Protein 1YS7 (pdb70)

CATH classification: 3.40.50.2300 (+1 more: 1.10.10.10)

Structure (mmCIF, N/CA/C/O backbone):
data_1YS7
#
_entry.id   1YS7
#
_cell.length_a   37.350
_cell.length_b   46.486
_cell.length_c   65.554
_cell.angle_alpha   100.33
_cell.angle_beta   102.01
_cell.angle_gamma   92.90
#
_symmetry.space_group_name_H-M   'P 1'
#
loop_
_entity.id
_entity.type
_entity.pdbx_description
1 polymer 'Transcriptional regulatory protein prrA'
2 non-polymer 'MAGNESIUM ION'
3 non-polymer 'ACETATE ION'
4 non-polymer 2-AMINO-2-HYDROXYMETHYL-PROPANE-1,3-DIOL
5 non-polymer GLYCEROL
6 water water
#
loop_
_atom_site.group_PDB
_atom_site.id
_atom_site.type_symbol
_atom_site.label_atom_id
_atom_site.label_alt_id
_atom_site.label_comp_id
_atom_site.label_asym_id
_atom_site.label_entity_id
_atom_site.label_seq_id
_atom_site.pdbx_PDB_ins_code
_atom_site.Cartn_x
_atom_site.Cartn_y
_atom_site.Cartn_z
_atom_site.occupancy
_atom_site.B_iso_or_equiv
_atom_site.auth_seq_id
_atom_site.auth_comp_id
_atom_site.auth_asym_id
_atom_site.auth_atom_id
_atom_site.pdbx_PDB_model_num
ATOM 1 N N . SER A 1 7 ? 10.898 3.873 55.662 1.00 36.17 7 SER A N 1
ATOM 2 C CA . SER A 1 7 ? 10.167 4.056 54.385 1.00 35.72 7 SER A CA 1
ATOM 3 C C . SER A 1 7 ? 9.445 5.401 54.387 1.00 33.70 7 SER A C 1
ATOM 4 O O . SER A 1 7 ? 8.969 5.846 55.433 1.00 32.95 7 SER A O 1
ATOM 7 N N . PRO A 1 8 ? 9.340 6.042 53.208 1.00 30.83 8 PRO A N 1
ATOM 8 C CA . PRO A 1 8 ? 8.652 7.345 53.232 1.00 29.36 8 PRO A CA 1
ATOM 9 C C . PRO A 1 8 ? 7.189 7.097 53.542 1.00 28.13 8 PRO A C 1
ATOM 10 O O . PRO A 1 8 ? 6.654 6.048 53.156 1.00 28.65 8 PRO A O 1
ATOM 14 N N . ARG A 1 9 ? 6.598 8.004 54.313 1.00 27.25 9 ARG A N 1
ATOM 15 C CA . ARG A 1 9 ? 5.192 7.931 54.711 1.00 24.05 9 ARG A CA 1
ATOM 16 C C . ARG A 1 9 ? 4.304 8.627 53.695 1.00 23.51 9 ARG A C 1
ATOM 17 O O . ARG A 1 9 ? 4.474 9.819 53.421 1.00 22.54 9 ARG A O 1
ATOM 25 N N . VAL A 1 10 ? 3.406 7.867 53.111 1.00 22.13 10 VAL A N 1
ATOM 26 C CA . VAL A 1 10 ? 2.465 8.386 52.116 1.00 22.08 10 VAL A CA 1
ATOM 27 C C . VAL A 1 10 ? 1.048 8.285 52.656 1.00 21.83 10 VAL A C 1
ATOM 28 O O . VAL A 1 10 ? 0.618 7.233 53.069 1.00 22.87 10 VAL A O 1
ATOM 32 N N . LEU A 1 11 ? 0.325 9.396 52.642 1.00 19.03 11 LEU A N 1
ATOM 33 C CA . LEU A 1 11 ? -1.057 9.426 53.079 1.00 17.61 11 LEU A CA 1
ATOM 34 C C . LEU A 1 11 ? -1.928 9.324 51.846 1.00 18.66 11 LEU A C 1
ATOM 35 O O . LEU A 1 11 ? -1.803 10.159 50.944 1.00 18.38 11 LEU A O 1
ATOM 40 N N . VAL A 1 12 ? -2.765 8.310 51.798 1.00 16.19 12 VAL A N 1
ATOM 41 C CA . VAL A 1 12 ? -3.653 8.120 50.636 1.00 16.78 12 VAL A CA 1
ATOM 42 C C . VAL A 1 12 ? -5.088 8.440 51.077 1.00 18.24 12 VAL A C 1
ATOM 43 O O . VAL A 1 12 ? -5.533 8.003 52.146 1.00 18.00 12 VAL A O 1
ATOM 47 N N . VAL A 1 13 ? -5.799 9.224 50.259 1.00 16.73 13 VAL A N 1
ATOM 48 C CA . VAL A 1 13 ? -7.119 9.741 50.624 1.00 16.37 13 VAL A CA 1
ATOM 49 C C . VAL A 1 13 ? -8.111 9.466 49.513 1.00 16.68 13 VAL A C 1
ATOM 50 O O . VAL A 1 13 ? -7.940 9.935 48.387 1.00 17.09 13 VAL A O 1
ATOM 54 N N . ASP A 1 14 ? -9.160 8.668 49.792 1.00 16.62 14 ASP A N 1
ATOM 55 C CA . ASP A 1 14 ? -10.170 8.396 48.761 1.00 17.24 14 ASP A CA 1
ATOM 56 C C . ASP A 1 14 ? -11.421 7.907 49.501 1.00 17.87 14 ASP A C 1
ATOM 57 O O . ASP A 1 14 ? -11.287 7.132 50.497 1.00 19.08 14 ASP A O 1
ATOM 62 N N . ASP A 1 15 ? -12.592 8.355 49.036 1.00 19.06 15 ASP A N 1
ATOM 63 C CA . ASP A 1 15 ? -13.843 8.000 49.729 1.00 19.80 15 ASP A CA 1
ATOM 64 C C . ASP A 1 15 ? -14.361 6.688 49.200 1.00 22.04 15 ASP A C 1
ATOM 65 O O . ASP A 1 15 ? -15.364 6.160 49.706 1.00 24.24 15 ASP A O 1
ATOM 70 N N . ASP A 1 16 ? -13.703 6.164 48.182 1.00 19.77 16 ASP A N 1
ATOM 71 C CA . ASP A 1 16 ? -14.076 4.852 47.683 1.00 20.50 16 ASP A CA 1
ATOM 72 C C . ASP A 1 16 ? -13.248 3.830 48.423 1.00 20.10 16 ASP A C 1
ATOM 73 O O . ASP A 1 16 ? -12.054 3.676 48.173 1.00 20.16 16 ASP A O 1
ATOM 78 N N . SER A 1 17 ? -13.887 3.089 49.330 1.00 19.61 17 SER A N 1
ATOM 79 C CA . SER A 1 17 ? -13.125 2.203 50.186 1.00 19.08 17 SER A CA 1
ATOM 80 C C . SER A 1 17 ? -12.352 1.087 49.432 1.00 19.25 17 SER A C 1
ATOM 81 O O . SER A 1 17 ? -11.318 0.589 49.956 1.00 18.36 17 SER A O 1
ATOM 84 N N . ASP A 1 18 ? -12.843 0.687 48.254 1.00 20.85 18 ASP A N 1
ATOM 85 C CA . ASP A 1 18 ? -12.119 -0.336 47.501 1.00 22.99 18 ASP A CA 1
ATOM 86 C C . ASP A 1 18 ? -10.863 0.236 46.918 1.00 24.12 18 ASP A C 1
ATOM 87 O O . ASP A 1 18 ? -9.807 -0.386 46.956 1.00 24.70 18 ASP A O 1
ATOM 92 N N . VAL A 1 19 ? -10.988 1.430 46.349 1.00 23.78 19 VAL A N 1
ATOM 93 C CA . VAL A 1 19 ? -9.836 2.071 45.760 1.00 23.71 19 VAL A CA 1
ATOM 94 C C . VAL A 1 19 ? -8.816 2.355 46.849 1.00 22.65 19 VAL A C 1
ATOM 95 O O . VAL A 1 19 ? -7.635 2.090 46.652 1.00 23.65 19 VAL A O 1
ATOM 99 N N . LEU A 1 20 ? -9.277 2.876 47.989 1.00 21.73 20 LEU A N 1
ATOM 100 C CA . LEU A 1 20 ? -8.403 3.169 49.100 1.00 21.42 20 LEU A CA 1
ATOM 101 C C . LEU A 1 20 ? -7.623 1.955 49.566 1.00 22.31 20 LEU A C 1
ATOM 102 O O . LEU A 1 20 ? -6.413 2.012 49.752 1.00 22.73 20 LEU A O 1
ATOM 107 N N . ALA A 1 21 ? -8.302 0.815 49.692 1.00 21.88 21 ALA A N 1
ATOM 108 C CA . ALA A 1 21 ? -7.609 -0.402 50.153 1.00 23.18 21 ALA A CA 1
ATOM 109 C C . ALA A 1 21 ? -6.626 -0.915 49.110 1.00 22.82 21 ALA A C 1
ATOM 110 O O . ALA A 1 21 ? -5.566 -1.427 49.461 1.00 22.71 21 ALA A O 1
ATOM 112 N N . SER A 1 22 ? -7.000 -0.800 47.835 1.00 23.78 22 SER A N 1
ATOM 113 C CA . SER A 1 22 ? -6.146 -1.276 46.761 1.00 24.51 22 SER A CA 1
ATOM 114 C C . SER A 1 22 ? -4.875 -0.423 46.665 1.00 24.28 22 SER A C 1
ATOM 115 O O . SER A 1 22 ? -3.786 -0.957 46.466 1.00 24.46 22 SER A O 1
ATOM 118 N N . LEU A 1 23 ? -5.028 0.898 46.743 1.00 23.96 23 LEU A N 1
ATOM 119 C CA . LEU A 1 23 ? -3.839 1.778 46.749 1.00 23.92 23 LEU A CA 1
ATOM 120 C C . LEU A 1 23 ? -2.978 1.533 47.980 1.00 24.73 23 LEU A C 1
ATOM 121 O O . LEU A 1 23 ? -1.748 1.572 47.913 1.00 25.28 23 LEU A O 1
ATOM 126 N N . GLU A 1 24 ? -3.624 1.274 49.118 1.00 24.59 24 GLU A N 1
ATOM 127 C CA . GLU A 1 24 ? -2.880 1.077 50.351 1.00 26.40 24 GLU A CA 1
ATOM 128 C C . GLU A 1 24 ? -2.013 -0.138 50.235 1.00 26.18 24 GLU A C 1
ATOM 129 O O . GLU A 1 24 ? -0.830 -0.080 50.552 1.00 24.94 24 GLU A O 1
ATOM 135 N N . ARG A 1 25 ? -2.609 -1.250 49.799 1.00 26.18 25 ARG A N 1
ATOM 136 C CA . ARG A 1 25 ? -1.887 -2.501 49.624 1.00 29.51 25 ARG A CA 1
ATOM 137 C C . ARG A 1 25 ? -0.720 -2.372 48.621 1.00 28.19 25 ARG A C 1
ATOM 138 O O . ARG A 1 25 ? 0.413 -2.738 48.933 1.00 28.63 25 ARG A O 1
ATOM 146 N N . GLY A 1 26 ? -1.014 -1.869 47.420 1.00 28.08 26 GLY A N 1
ATOM 147 C CA . GLY A 1 26 ? 0.010 -1.672 46.391 1.00 27.67 26 GLY A CA 1
ATOM 148 C C . GLY A 1 26 ? 1.142 -0.742 46.804 1.00 26.01 26 GLY A C 1
ATOM 149 O O . GLY A 1 26 ? 2.323 -1.057 46.600 1.00 26.69 26 GLY A O 1
ATOM 150 N N . LEU A 1 27 ? 0.814 0.395 47.413 1.00 24.46 27 LEU A N 1
ATOM 151 C CA . LEU A 1 27 ? 1.871 1.282 47.873 1.00 24.95 27 LEU A CA 1
ATOM 152 C C . LEU A 1 27 ? 2.732 0.632 48.951 1.00 27.05 27 LEU A C 1
ATOM 153 O O . LEU A 1 27 ? 3.970 0.785 48.966 1.00 27.48 27 LEU A O 1
ATOM 158 N N . ARG A 1 28 ? 2.087 -0.094 49.863 1.00 27.72 28 ARG A N 1
ATOM 159 C CA . ARG A 1 28 ? 2.821 -0.797 50.924 1.00 29.13 28 ARG A CA 1
ATOM 160 C C . ARG A 1 28 ? 3.769 -1.855 50.332 1.00 29.54 28 ARG A C 1
ATOM 161 O O . ARG A 1 28 ? 4.909 -1.940 50.765 1.00 29.59 28 ARG A O 1
ATOM 169 N N . LEU A 1 29 ? 3.299 -2.632 49.346 1.00 30.25 29 LEU A N 1
ATOM 170 C CA . LEU A 1 29 ? 4.127 -3.655 48.690 1.00 31.58 29 LEU A CA 1
ATOM 171 C C . LEU A 1 29 ? 5.263 -3.040 47.866 1.00 32.36 29 LEU A C 1
ATOM 172 O O . LEU A 1 29 ? 6.314 -3.684 47.671 1.00 34.53 29 LEU A O 1
ATOM 177 N N . SER A 1 30 ? 5.067 -1.791 47.405 1.00 31.42 30 SER A N 1
ATOM 178 C CA . SER A 1 30 ? 6.094 -1.043 46.677 1.00 30.13 30 SER A CA 1
ATOM 179 C C . SER A 1 30 ? 7.092 -0.419 47.615 1.00 30.62 30 SER A C 1
ATOM 180 O O . SER A 1 30 ? 8.016 0.258 47.166 1.00 30.59 30 SER A O 1
ATOM 183 N N . GLY A 1 31 ? 6.860 -0.566 48.912 1.00 29.87 31 GLY A N 1
ATOM 184 C CA . GLY A 1 31 ? 7.871 -0.153 49.898 1.00 30.64 31 GLY A CA 1
ATOM 185 C C . GLY A 1 31 ? 7.618 1.140 50.639 1.00 30.05 31 GLY A C 1
ATOM 186 O O . GLY A 1 31 ? 8.542 1.691 51.260 1.00 31.52 31 GLY A O 1
ATOM 187 N N . PHE A 1 32 ? 6.385 1.651 50.584 1.00 28.34 32 PHE A N 1
ATOM 188 C CA . PHE A 1 32 ? 6.042 2.858 51.352 1.00 26.73 32 PHE A CA 1
ATOM 189 C C . PHE A 1 32 ? 5.375 2.563 52.698 1.00 27.09 32 PHE A C 1
ATOM 190 O O . PHE A 1 32 ? 4.720 1.515 52.849 1.00 26.05 32 PHE A O 1
ATOM 198 N N . GLU A 1 33 ? 5.529 3.469 53.661 1.00 25.71 33 GLU A N 1
ATOM 199 C CA . GLU A 1 33 ? 4.709 3.418 54.877 1.00 26.83 33 GLU A CA 1
ATOM 200 C C . GLU A 1 33 ? 3.428 4.178 54.554 1.00 26.16 33 GLU A C 1
ATOM 201 O O . GLU A 1 33 ? 3.506 5.356 54.222 1.00 26.39 33 GLU A O 1
ATOM 207 N N . VAL A 1 34 ? 2.278 3.519 54.643 1.00 25.10 34 VAL A N 1
ATOM 208 C CA . VAL A 1 34 ? 1.008 4.096 54.184 1.00 24.83 34 VAL A CA 1
ATOM 209 C C . VAL A 1 34 ? -0.002 4.403 55.292 1.00 24.89 34 VAL A C 1
ATOM 210 O O . VAL A 1 34 ? -0.377 3.500 56.067 1.00 25.27 34 VAL A O 1
ATOM 214 N N . ALA A 1 35 ? -0.433 5.674 55.367 1.00 23.33 35 ALA A N 1
ATOM 215 C CA . ALA A 1 35 ? -1.570 6.100 56.167 1.00 21.88 35 ALA A CA 1
ATOM 216 C C . ALA A 1 35 ? -2.775 6.279 55.217 1.00 22.71 35 ALA A C 1
ATOM 217 O O . ALA A 1 35 ? -2.603 6.625 54.049 1.00 22.73 35 ALA A O 1
ATOM 219 N N . THR A 1 36 ? -3.987 6.076 55.710 1.00 20.80 36 THR A N 1
ATOM 220 C CA . THR A 1 36 ? -5.187 6.253 54.851 1.00 19.96 36 THR A CA 1
ATOM 221 C C . THR A 1 36 ? -6.215 7.196 55.481 1.00 20.50 36 THR A C 1
ATOM 222 O O . THR A 1 36 ? -6.245 7.374 56.715 1.00 22.30 36 THR A O 1
ATOM 226 N N . ALA A 1 37 ? -7.053 7.826 54.631 1.00 19.03 37 ALA A N 1
ATOM 227 C CA . ALA A 1 37 ? -8.105 8.705 55.102 1.00 18.32 37 ALA A CA 1
ATOM 228 C C . ALA A 1 37 ? -9.273 8.557 54.141 1.00 18.21 37 ALA A C 1
ATOM 229 O O . ALA A 1 37 ? -9.050 8.410 52.950 1.00 19.20 37 ALA A O 1
ATOM 231 N N . VAL A 1 38 ? -10.515 8.620 54.654 1.00 18.32 38 VAL A N 1
ATOM 232 C CA . VAL A 1 38 ? -11.689 8.361 53.786 1.00 19.60 38 VAL A CA 1
ATOM 233 C C . VAL A 1 38 ? -12.340 9.612 53.264 1.00 19.26 38 VAL A C 1
ATOM 234 O O . VAL A 1 38 ? -13.216 9.537 52.416 1.00 19.96 38 VAL A O 1
ATOM 238 N N . ASP A 1 39 ? -11.930 10.776 53.762 1.00 19.41 39 ASP A N 1
ATOM 239 C CA . ASP A 1 39 ? -12.463 12.051 53.305 1.00 17.70 39 ASP A CA 1
ATOM 240 C C . ASP A 1 39 ? -11.481 13.148 53.668 1.00 18.95 39 ASP A C 1
ATOM 241 O O . ASP A 1 39 ? -10.441 12.874 54.280 1.00 16.74 39 ASP A O 1
ATOM 246 N N . GLY A 1 40 ? -11.815 14.385 53.298 1.00 18.76 40 GLY A N 1
ATOM 247 C CA . GLY A 1 40 ? -10.860 15.479 53.460 1.00 19.38 40 GLY A CA 1
ATOM 248 C C . GLY A 1 40 ? -10.606 15.848 54.896 1.00 19.65 40 GLY A C 1
ATOM 249 O O . GLY A 1 40 ? -9.527 16.361 55.217 1.00 19.94 40 GLY A O 1
ATOM 250 N N . ALA A 1 41 ? -11.609 15.676 55.764 1.00 19.11 41 ALA A N 1
ATOM 251 C CA . ALA A 1 41 ? -11.481 15.962 57.194 1.00 19.54 41 ALA A CA 1
ATOM 252 C C . ALA A 1 41 ? -10.525 14.979 57.822 1.00 20.62 41 ALA A C 1
ATOM 253 O O . ALA A 1 41 ? -9.606 15.381 58.527 1.00 20.80 41 ALA A O 1
ATOM 255 N N . GLU A 1 42 ? -10.743 13.693 57.550 1.00 20.67 42 GLU A N 1
ATOM 256 C CA . GLU A 1 42 ? -9.807 12.679 58.017 1.00 22.05 42 GLU A CA 1
ATOM 257 C C . GLU A 1 42 ? -8.403 12.948 57.424 1.00 21.32 42 GLU A C 1
ATOM 258 O O . GLU A 1 42 ? -7.399 12.755 58.117 1.00 22.02 42 GLU A O 1
ATOM 264 N N . ALA A 1 43 ? -8.297 13.420 56.183 1.00 19.56 43 ALA A N 1
ATOM 265 C CA . ALA A 1 43 ? -6.984 13.694 55.593 1.00 20.33 43 ALA A CA 1
ATOM 266 C C . ALA A 1 43 ? -6.264 14.764 56.381 1.00 21.56 43 ALA A C 1
ATOM 267 O O . ALA A 1 43 ? -5.086 14.611 56.712 1.00 23.05 43 ALA A O 1
ATOM 269 N N . LEU A 1 44 ? -6.959 15.865 56.648 1.00 21.39 44 LEU A N 1
ATOM 270 C CA . LEU A 1 44 ? -6.354 16.952 57.427 1.00 21.69 44 LEU A CA 1
ATOM 271 C C . LEU A 1 44 ? -5.950 16.518 58.816 1.00 24.32 44 LEU A C 1
ATOM 272 O O . LEU A 1 44 ? -4.887 16.922 59.301 1.00 25.71 44 LEU A O 1
ATOM 277 N N . ARG A 1 45 ? -6.757 15.674 59.447 1.00 24.02 45 ARG A N 1
ATOM 278 C CA . ARG A 1 45 ? -6.389 15.119 60.755 1.00 25.77 45 ARG A CA 1
ATOM 279 C C . ARG A 1 45 ? -5.112 14.280 60.655 1.00 26.70 45 ARG A C 1
ATOM 280 O O . ARG A 1 45 ? -4.168 14.484 61.430 1.00 28.05 45 ARG A O 1
ATOM 288 N N . SER A 1 46 ? -5.103 13.328 59.725 1.00 26.50 46 SER A N 1
ATOM 289 C CA . SER A 1 46 ? -3.915 12.494 59.510 1.00 26.10 46 SER A CA 1
ATOM 290 C C . SER A 1 46 ? -2.665 13.324 59.187 1.00 26.79 46 SER A C 1
ATOM 291 O O . SER A 1 46 ? -1.612 13.088 59.778 1.00 29.53 46 SER A O 1
ATOM 294 N N . ALA A 1 47 ? -2.784 14.315 58.298 1.00 27.58 47 ALA A N 1
ATOM 295 C CA . ALA A 1 47 ? -1.643 15.128 57.853 1.00 28.06 47 ALA A CA 1
ATOM 296 C C . ALA A 1 47 ? -1.048 15.895 59.035 1.00 31.24 47 ALA A C 1
ATOM 297 O O . ALA A 1 47 ? 0.177 16.182 59.056 1.00 30.26 47 ALA A O 1
ATOM 299 N N . THR A 1 48 ? -1.922 16.199 60.002 1.00 32.17 48 THR A N 1
ATOM 300 C CA . THR A 1 48 ? -1.576 16.877 61.272 1.00 33.43 48 THR A CA 1
ATOM 301 C C . THR A 1 48 ? -0.942 15.943 62.292 1.00 34.36 48 THR A C 1
ATOM 302 O O . THR A 1 48 ? 0.123 16.252 62.870 1.00 35.16 48 THR A O 1
ATOM 306 N N . GLU A 1 49 ? -1.575 14.802 62.522 1.00 34.76 49 GLU A N 1
ATOM 307 C CA . GLU A 1 49 ? -1.11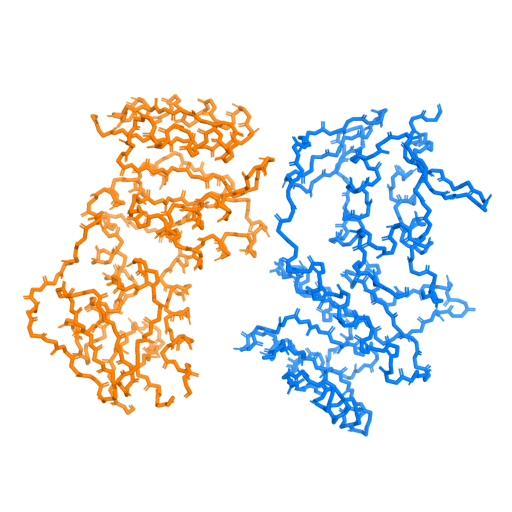4 13.880 63.543 1.00 36.37 49 GLU A CA 1
ATOM 308 C C . GLU A 1 49 ? 0.201 13.206 63.138 1.00 37.04 49 GLU A C 1
ATOM 309 O O . GLU A 1 49 ? 1.114 13.052 63.959 1.00 38.44 49 GLU A O 1
ATOM 315 N N . ASN A 1 50 ? 0.301 12.853 61.861 1.00 36.82 50 ASN A N 1
ATOM 316 C CA . ASN A 1 50 ? 1.398 12.067 61.320 1.00 36.93 50 ASN A CA 1
ATOM 317 C C . ASN A 1 50 ? 1.868 12.704 60.056 1.00 35.88 50 ASN A C 1
ATOM 318 O O . ASN A 1 50 ? 1.542 12.186 59.007 1.00 37.66 50 ASN A O 1
ATOM 323 N N . ARG A 1 51 ? 2.588 13.817 60.144 1.00 34.19 51 ARG A N 1
ATOM 324 C CA . ARG A 1 51 ? 3.188 14.530 59.007 1.00 32.51 51 ARG A CA 1
ATOM 325 C C . ARG A 1 51 ? 3.706 13.622 57.868 1.00 30.51 51 ARG A C 1
ATOM 326 O O . ARG A 1 51 ? 4.849 13.172 57.895 1.00 30.03 51 ARG A O 1
ATOM 334 N N . PRO A 1 52 ? 2.887 13.371 56.827 1.00 26.74 52 PRO A N 1
ATOM 335 C CA . PRO A 1 52 ? 3.346 12.487 55.759 1.00 25.13 52 PRO A CA 1
ATOM 336 C C . PRO A 1 52 ? 4.351 13.165 54.866 1.00 23.98 52 PRO A C 1
ATOM 337 O O . PRO A 1 52 ? 4.386 14.399 54.825 1.00 22.41 52 PRO A O 1
ATOM 341 N N . ASP A 1 53 ? 5.141 12.370 54.143 1.00 23.53 53 ASP A N 1
ATOM 342 C CA . ASP A 1 53 ? 6.115 12.892 53.219 1.00 22.66 53 ASP A CA 1
ATOM 343 C C . ASP A 1 53 ? 5.451 13.242 51.897 1.00 21.40 53 ASP A C 1
ATOM 344 O O . ASP A 1 53 ? 5.951 14.050 51.131 1.00 22.80 53 ASP A O 1
ATOM 349 N N . ALA A 1 54 ? 4.305 12.645 51.638 1.00 19.97 54 ALA A N 1
ATOM 350 C CA . ALA A 1 54 ? 3.581 12.942 50.399 1.00 18.84 54 ALA A CA 1
ATOM 351 C C . ALA A 1 54 ? 2.155 12.538 50.613 1.00 17.78 54 ALA A C 1
ATOM 352 O O . ALA A 1 54 ? 1.855 11.627 51.407 1.00 18.90 54 ALA A O 1
ATOM 354 N N . ILE A 1 55 ? 1.262 13.198 49.871 1.00 16.68 55 ILE A N 1
ATOM 355 C CA . ILE A 1 55 ? -0.217 12.925 49.948 1.00 16.94 55 ILE A CA 1
ATOM 356 C C . ILE A 1 55 ? -0.772 12.605 48.572 1.00 17.69 55 ILE A C 1
ATOM 357 O O . ILE A 1 55 ? -0.498 13.310 47.628 1.00 16.78 55 ILE A O 1
ATOM 362 N N . VAL A 1 56 ? -1.512 11.488 48.464 1.00 16.34 56 VAL A N 1
ATOM 363 C CA . VAL A 1 56 ? -2.229 11.101 47.214 1.00 15.69 56 VAL A CA 1
ATOM 364 C C . VAL A 1 56 ? -3.704 11.357 47.535 1.00 16.78 56 VAL A C 1
ATOM 365 O O . VAL A 1 56 ? -4.227 10.779 48.442 1.00 16.52 56 VAL A O 1
ATOM 369 N N . LEU A 1 57 ? -4.327 12.278 46.807 1.00 15.46 57 LEU A N 1
ATOM 370 C CA . LEU A 1 57 ? -5.518 12.928 47.243 1.00 14.74 57 LEU A CA 1
ATOM 371 C C . LEU A 1 57 ? -6.626 12.872 46.188 1.00 16.67 57 LEU A C 1
ATOM 372 O O . LEU A 1 57 ? -6.567 13.505 45.167 1.00 17.12 57 LEU A O 1
ATOM 377 N N . ASP A 1 58 ? -7.696 12.164 46.488 1.00 16.09 58 ASP A N 1
ATOM 378 C CA . ASP A 1 58 ? -8.849 12.116 45.576 1.00 16.95 58 ASP A CA 1
ATOM 379 C C . ASP A 1 58 ? -9.547 13.465 45.609 1.00 16.76 58 ASP A C 1
ATOM 380 O O . ASP A 1 58 ? -9.547 14.132 46.612 1.00 17.22 58 ASP A O 1
ATOM 385 N N . ILE A 1 59 ? -10.236 13.831 44.542 1.00 18.17 59 ILE A N 1
ATOM 386 C CA . ILE A 1 59 ? -10.904 15.133 44.515 1.00 17.94 59 ILE A CA 1
ATOM 387 C C . ILE A 1 59 ? -12.337 15.043 45.047 1.00 17.86 59 ILE A C 1
ATOM 388 O O . ILE A 1 59 ? -12.711 15.736 45.974 1.00 18.78 59 ILE A O 1
ATOM 393 N N . ASN A 1 60 ? -13.173 14.222 44.402 1.00 19.68 60 ASN A N 1
ATOM 394 C CA . ASN A 1 60 ? -14.580 14.163 44.783 1.00 19.54 60 ASN A CA 1
ATOM 395 C C . ASN A 1 60 ? -14.792 13.266 46.012 1.00 18.19 60 ASN A C 1
ATOM 396 O O . ASN A 1 60 ? -14.639 12.061 45.906 1.00 20.59 60 ASN A O 1
ATOM 401 N N . MET A 1 61 ? -15.054 13.884 47.168 1.00 19.67 61 MET A N 1
ATOM 402 C CA . MET A 1 61 ? -15.298 13.198 48.431 1.00 18.52 61 MET A CA 1
ATOM 403 C C . MET A 1 61 ? -16.333 13.990 49.220 1.00 20.07 61 MET A C 1
ATOM 404 O O . MET A 1 61 ? -16.443 15.250 49.088 1.00 20.73 61 MET A O 1
ATOM 409 N N . PRO A 1 62 ? -17.055 13.284 50.120 1.00 21.25 62 PRO A N 1
ATOM 410 C CA . PRO A 1 62 ? -17.949 13.966 51.027 1.00 22.05 62 PRO A CA 1
ATOM 411 C C . PRO A 1 62 ? -17.183 14.656 52.137 1.00 19.82 62 PRO A C 1
ATOM 412 O O . PRO A 1 62 ? -15.984 14.417 52.274 1.00 20.61 62 PRO A O 1
ATOM 416 N N . VAL A 1 63 ? -17.897 15.468 52.928 1.00 19.67 63 VAL A N 1
ATOM 417 C CA . VAL A 1 63 ? -17.400 16.111 54.177 1.00 19.59 63 VAL A CA 1
ATOM 418 C C . VAL A 1 63 ? -16.463 17.283 53.841 1.00 20.61 63 VAL A C 1
ATOM 419 O O . VAL A 1 63 ? -16.771 18.456 54.146 1.00 22.62 63 VAL A O 1
ATOM 423 N N . LEU A 1 64 ? -15.334 16.964 53.194 1.00 20.19 64 LEU A N 1
ATOM 424 C CA . LEU A 1 64 ? -14.403 17.985 52.722 1.00 18.15 64 LEU A CA 1
ATOM 425 C C . LEU A 1 64 ? -13.719 17.394 51.465 1.00 16.88 64 LEU A C 1
ATOM 426 O O . LEU A 1 64 ? -13.089 16.349 51.509 1.00 17.51 64 LEU A O 1
ATOM 431 N N . ASP A 1 65 ? -13.920 18.023 50.317 1.00 16.08 65 ASP A N 1
ATOM 432 C CA . ASP A 1 65 ? -13.414 17.510 49.011 1.00 16.90 65 ASP A CA 1
ATOM 433 C C . ASP A 1 65 ? -11.924 17.847 48.824 1.00 17.07 65 ASP A C 1
ATOM 434 O O . ASP A 1 65 ? -11.334 18.598 49.628 1.00 16.20 65 ASP A O 1
ATOM 439 N N . GLY A 1 66 ? -11.311 17.243 47.820 1.00 16.80 66 GLY A N 1
ATOM 440 C CA . GLY A 1 66 ? -9.878 17.308 47.595 1.00 16.49 66 GLY A CA 1
ATOM 441 C C . GLY A 1 66 ? -9.382 18.711 47.262 1.00 16.77 66 GLY A C 1
ATOM 442 O O . GLY A 1 66 ? -8.287 19.061 47.649 1.00 16.60 66 GLY A O 1
ATOM 443 N N . VAL A 1 67 ? -10.127 19.502 46.493 1.00 16.52 67 VAL A N 1
ATOM 444 C CA . VAL A 1 67 ? -9.694 20.882 46.216 1.00 16.75 67 VAL A CA 1
ATOM 445 C C . VAL A 1 67 ? -9.734 21.667 47.505 1.00 15.48 67 VAL A C 1
ATOM 446 O O . VAL A 1 67 ? -8.773 22.378 47.832 1.00 16.53 67 VAL A O 1
ATOM 450 N N . SER A 1 68 ? -10.776 21.463 48.345 1.00 13.80 68 SER A N 1
ATOM 451 C CA . SER A 1 68 ? -10.779 22.094 49.655 1.00 15.46 68 SER A CA 1
ATOM 452 C C . SER A 1 68 ? -9.597 21.667 50.505 1.00 15.66 68 SER A C 1
ATOM 453 O O . SER A 1 68 ? -9.076 22.531 51.213 1.00 17.16 68 SER A O 1
ATOM 456 N N . VAL A 1 69 ? -9.224 20.363 50.492 1.00 15.19 69 VAL A N 1
ATOM 457 C CA . VAL A 1 69 ? -8.049 19.934 51.300 1.00 15.03 69 VAL A CA 1
ATOM 458 C C . VAL A 1 69 ? -6.782 20.667 50.831 1.00 14.59 69 VAL A C 1
ATOM 459 O O . VAL A 1 69 ? -6.059 21.214 51.675 1.00 15.62 69 VAL A O 1
ATOM 463 N N . VAL A 1 70 ? -6.514 20.686 49.536 1.00 14.63 70 VAL A N 1
ATOM 464 C CA . VAL A 1 70 ? -5.323 21.379 48.965 1.00 17.39 70 VAL A CA 1
ATOM 465 C C . VAL A 1 70 ? -5.372 22.833 49.359 1.00 17.32 70 VAL A C 1
ATOM 466 O O . VAL A 1 70 ? -4.389 23.358 49.884 1.00 16.53 70 VAL A O 1
ATOM 470 N N . THR A 1 71 ? -6.509 23.495 49.119 1.00 16.06 71 THR A N 1
ATOM 471 C CA . THR A 1 71 ? -6.688 24.900 49.495 1.00 15.77 71 THR A CA 1
ATOM 472 C C . THR A 1 71 ? -6.348 25.142 50.957 1.00 16.25 71 THR A C 1
ATOM 473 O O . THR A 1 71 ? -5.695 26.102 51.237 1.00 16.18 71 THR A O 1
ATOM 477 N N . ALA A 1 72 ? -6.800 24.257 51.846 1.00 15.66 72 ALA A N 1
ATOM 478 C CA . ALA A 1 72 ? -6.593 24.448 53.285 1.00 15.41 72 ALA A CA 1
ATOM 479 C C . ALA A 1 72 ? -5.120 24.213 53.600 1.00 16.22 72 ALA A C 1
ATOM 480 O O . ALA A 1 72 ? -4.549 25.014 54.335 1.00 18.05 72 ALA A O 1
ATOM 482 N N . LEU A 1 73 ? -4.510 23.161 53.041 1.00 15.85 73 LEU A N 1
ATOM 483 C CA . LEU A 1 73 ? -3.081 22.871 53.326 1.00 16.08 73 LEU A CA 1
ATOM 484 C C . LEU A 1 73 ? -2.230 24.078 52.938 1.00 17.31 73 LEU A C 1
ATOM 485 O O . LEU A 1 73 ? -1.347 24.533 53.704 1.00 19.12 73 LEU A O 1
ATOM 490 N N . ARG A 1 74 ? -2.465 24.582 51.727 1.00 16.59 74 ARG A N 1
ATOM 491 C CA . ARG A 1 74 ? -1.622 25.682 51.260 1.00 17.01 74 ARG A CA 1
ATOM 492 C C . ARG A 1 74 ? -1.873 26.946 52.044 1.00 17.82 74 ARG A C 1
ATOM 493 O O . ARG A 1 74 ? -0.926 27.736 52.330 1.00 19.84 74 ARG A O 1
ATOM 501 N N . ALA A 1 75 ? -3.136 27.152 52.444 1.00 15.60 75 ALA A N 1
ATOM 502 C CA . ALA A 1 75 ? -3.507 28.361 53.201 1.00 16.89 75 ALA A CA 1
ATOM 503 C C . ALA A 1 75 ? -2.780 28.365 54.555 1.00 19.12 75 ALA A C 1
ATOM 504 O O . ALA A 1 75 ? -2.421 29.425 55.094 1.00 20.32 75 ALA A O 1
ATOM 506 N N . MET A 1 76 ? -2.573 27.179 55.068 1.00 19.55 76 MET A N 1
ATOM 507 C CA . MET A 1 76 ? -1.910 26.964 56.346 1.00 22.89 76 MET A CA 1
ATOM 508 C C . MET A 1 76 ? -0.407 26.837 56.194 1.00 23.82 76 MET A C 1
ATOM 509 O O . MET A 1 76 ? 0.269 26.428 57.156 1.00 24.94 76 MET A O 1
ATOM 514 N N . ASP A 1 77 ? 0.103 27.198 55.011 1.00 24.20 77 ASP A N 1
ATOM 515 C CA . ASP A 1 77 ? 1.558 27.215 54.750 1.00 23.57 77 ASP A CA 1
ATOM 516 C C . ASP A 1 77 ? 2.156 25.817 54.837 1.00 23.83 77 ASP A C 1
ATOM 517 O O . ASP A 1 77 ? 3.326 25.641 55.237 1.00 22.73 77 ASP A O 1
ATOM 522 N N . ASN A 1 78 ? 1.360 24.807 54.492 1.00 19.30 78 ASN A N 1
ATOM 523 C CA . ASN A 1 78 ? 1.837 23.440 54.448 1.00 19.89 78 ASN A CA 1
ATOM 524 C C . ASN A 1 78 ? 2.237 23.024 53.055 1.00 21.05 78 ASN A C 1
ATOM 525 O O . ASN A 1 78 ? 1.354 22.790 52.217 1.00 20.18 78 ASN A O 1
ATOM 530 N N . ASP A 1 79 ? 3.542 22.871 52.829 1.00 19.97 79 ASP A N 1
ATOM 531 C CA . ASP A 1 79 ? 4.033 22.612 51.494 1.00 20.85 79 ASP A CA 1
ATOM 532 C C . ASP A 1 79 ? 4.207 21.128 51.181 1.00 18.69 79 ASP A C 1
ATOM 533 O O . ASP A 1 79 ? 4.874 20.777 50.197 1.00 18.46 79 ASP A O 1
ATOM 538 N N . VAL A 1 80 ? 3.511 20.300 51.951 1.00 17.91 80 VAL A N 1
ATOM 539 C CA . VAL A 1 80 ? 3.577 18.852 51.763 1.00 17.49 80 VAL A CA 1
ATOM 540 C C . VAL A 1 80 ? 3.327 18.549 50.285 1.00 17.44 80 VAL A C 1
ATOM 541 O O . VAL A 1 80 ? 2.410 19.139 49.676 1.00 20.14 80 VAL A O 1
ATOM 545 N N . PRO A 1 81 ? 4.122 17.655 49.659 1.00 18.16 81 PRO A N 1
ATOM 546 C CA . PRO A 1 81 ? 3.849 17.255 48.284 1.00 17.61 81 PRO A CA 1
ATOM 547 C C . PRO A 1 81 ? 2.467 16.624 48.111 1.00 17.60 81 PRO A C 1
ATOM 548 O O . PRO A 1 81 ? 2.116 15.771 48.923 1.00 17.57 81 PRO A O 1
ATOM 552 N N . VAL A 1 82 ? 1.699 17.022 47.074 1.00 17.66 82 VAL A N 1
ATOM 553 C CA . VAL A 1 82 ? 0.391 16.452 46.864 1.00 16.23 82 VAL A CA 1
ATOM 554 C C . VAL A 1 82 ? 0.177 16.051 45.414 1.00 14.86 82 VAL A C 1
ATOM 555 O O . VAL A 1 82 ? 0.354 16.857 44.508 1.00 15.26 82 VAL A O 1
ATOM 559 N N . CYS A 1 83 ? -0.212 14.791 45.179 1.00 16.44 83 CYS A N 1
ATOM 560 C CA . CYS A 1 83 ? -0.580 14.386 43.862 1.00 16.60 83 CYS A CA 1
ATOM 561 C C . CYS A 1 83 ? -2.086 14.138 43.914 1.00 15.96 83 CYS A C 1
ATOM 562 O O . CYS A 1 83 ? -2.523 13.325 44.719 1.00 16.22 83 CYS A O 1
ATOM 565 N N . VAL A 1 84 ? -2.876 14.863 43.119 1.00 15.31 84 VAL A N 1
ATOM 566 C CA . VAL A 1 84 ? -4.349 14.624 43.096 1.00 14.40 84 VAL A CA 1
ATOM 567 C C . VAL A 1 84 ? -4.802 13.575 42.095 1.00 16.38 84 VAL A C 1
ATOM 568 O O . VAL A 1 84 ? -4.189 13.431 41.055 1.00 17.06 84 VAL A O 1
ATOM 572 N N . LEU A 1 85 ? -5.874 12.860 42.438 1.00 17.77 85 LEU A N 1
ATOM 573 C CA . LEU A 1 85 ? -6.506 11.905 41.521 1.00 17.18 85 LEU A CA 1
ATOM 574 C C . LEU A 1 85 ? -7.760 12.604 41.061 1.00 18.56 85 LEU A C 1
ATOM 575 O O . LEU A 1 85 ? -8.665 12.846 41.852 1.00 17.94 85 LEU A O 1
ATOM 580 N N . SER A 1 86 ? -7.725 13.046 39.812 1.00 22.42 86 SER A N 1
ATOM 581 C CA . SER A 1 86 ? -8.631 14.092 39.334 1.00 25.52 86 SER A CA 1
ATOM 582 C C . SER A 1 86 ? -9.061 13.700 37.960 1.00 28.40 86 SER A C 1
ATOM 583 O O . SER A 1 86 ? -8.960 12.526 37.591 1.00 31.06 86 SER A O 1
ATOM 586 N N . ALA A 1 87 ? -9.601 14.670 37.238 1.00 30.01 87 ALA A N 1
ATOM 587 C CA . ALA A 1 87 ? -9.947 14.498 35.823 1.00 30.33 87 ALA A CA 1
ATOM 588 C C . ALA A 1 87 ? -9.844 15.883 35.190 1.00 30.65 87 ALA A C 1
ATOM 589 O O . ALA A 1 87 ? -9.766 16.881 35.917 1.00 29.25 87 ALA A O 1
ATOM 591 N N . ARG A 1 88 ? -9.836 15.954 33.861 1.00 31.29 88 ARG A N 1
ATOM 592 C CA . ARG A 1 88 ? -9.902 17.239 33.178 1.00 34.05 88 ARG A CA 1
ATOM 593 C C . ARG A 1 88 ? -11.379 17.529 32.900 1.00 34.04 88 ARG A C 1
ATOM 594 O O . ARG A 1 88 ? -12.066 16.673 32.360 1.00 34.31 88 ARG A O 1
ATOM 602 N N . SER A 1 89 ? -11.856 18.708 33.286 1.00 33.48 89 SER A N 1
ATOM 603 C CA . SER A 1 89 ? -13.254 19.087 33.083 1.00 35.17 89 SER A CA 1
ATOM 604 C C . SER A 1 89 ? -13.647 19.153 31.588 1.00 35.38 89 SER A C 1
ATOM 605 O O . SER A 1 89 ? -12.815 19.456 30.735 1.00 34.66 89 SER A O 1
ATOM 608 N N . SER A 1 90 ? -14.916 18.874 31.280 1.00 36.75 90 SER A N 1
ATOM 609 C CA . SER A 1 90 ? -15.343 18.693 29.866 1.00 38.00 90 SER A CA 1
ATOM 610 C C . SER A 1 90 ? -15.552 19.809 28.785 1.00 38.69 90 SER A C 1
ATOM 611 O O . SER A 1 90 ? -15.581 19.420 27.614 1.00 40.38 90 SER A O 1
ATOM 614 N N . VAL A 1 91 ? -15.681 21.131 28.983 1.00 39.16 91 VAL A N 1
ATOM 615 C CA . VAL A 1 91 ? -15.697 22.072 30.130 1.00 38.50 91 VAL A CA 1
ATOM 616 C C . VAL A 1 91 ? -14.795 22.041 31.400 1.00 39.16 91 VAL A C 1
ATOM 617 O O . VAL A 1 91 ? -15.094 21.346 32.401 1.00 39.98 91 VAL A O 1
ATOM 621 N N . ASP A 1 92 ? -13.686 22.777 31.404 1.00 38.17 92 ASP A N 1
ATOM 622 C CA . ASP A 1 92 ? -13.155 23.679 30.389 1.00 36.47 92 ASP A CA 1
ATOM 623 C C . ASP A 1 92 ? -11.698 23.268 30.405 1.00 34.96 92 ASP A C 1
ATOM 624 O O . ASP A 1 92 ? -10.784 24.118 30.400 1.00 35.69 92 ASP A O 1
ATOM 629 N N . ASP A 1 93 ? -11.520 21.948 30.487 1.00 32.98 93 ASP A N 1
ATOM 630 C CA . ASP A 1 93 ? -10.229 21.261 30.573 1.00 31.41 93 ASP A CA 1
ATOM 631 C C . ASP A 1 93 ? -9.466 21.567 31.864 1.00 29.76 93 ASP A C 1
ATOM 632 O O . ASP A 1 93 ? -8.331 21.122 32.012 1.00 29.26 93 ASP A O 1
ATOM 637 N N . ARG A 1 94 ? -10.101 22.263 32.808 1.00 27.50 94 ARG A N 1
ATOM 638 C CA . ARG A 1 94 ? -9.502 22.464 34.135 1.00 27.10 94 ARG A CA 1
ATOM 639 C C . ARG A 1 94 ? -9.264 21.234 34.969 1.00 26.37 94 ARG A C 1
ATOM 640 O O . ARG A 1 94 ? -10.071 20.301 34.931 1.00 25.65 94 ARG A O 1
ATOM 648 N N . VAL A 1 95 ? -8.150 21.262 35.731 1.00 26.31 95 VAL A N 1
ATOM 649 C CA . VAL A 1 95 ? -7.798 20.322 36.842 1.00 28.24 95 VAL A CA 1
ATOM 650 C C . VAL A 1 95 ? -7.621 21.281 38.045 1.00 27.57 95 VAL A C 1
ATOM 651 O O . VAL A 1 95 ? -6.546 21.771 38.288 1.00 30.79 95 VAL A O 1
ATOM 655 N N . ALA A 1 96 ? -8.639 21.495 38.884 1.00 29.03 96 ALA A N 1
ATOM 656 C CA . ALA A 1 96 ? -9.363 20.403 39.477 1.00 27.08 96 ALA A CA 1
ATOM 657 C C . ALA A 1 96 ? -8.342 19.956 40.492 1.00 26.04 96 ALA A C 1
ATOM 658 O O . ALA A 1 96 ? -7.985 18.769 40.473 1.00 27.33 96 ALA A O 1
ATOM 660 N N . GLY A 1 97 ? -7.837 20.913 41.299 1.00 19.34 97 GLY A N 1
ATOM 661 C CA . GLY A 1 97 ? -6.805 20.634 42.358 1.00 17.93 97 GLY A CA 1
ATOM 662 C C . GLY A 1 97 ? -5.439 21.218 42.055 1.00 16.36 97 GLY A C 1
ATOM 663 O O . GLY A 1 97 ? -4.682 21.531 43.003 1.00 15.79 97 GLY A O 1
ATOM 664 N N . LEU A 1 98 ? -5.032 21.270 40.768 1.00 15.93 98 LEU A N 1
ATOM 665 C CA . LEU A 1 98 ? -3.680 21.833 40.398 1.00 15.59 98 LEU A CA 1
ATOM 666 C C . LEU A 1 98 ? -3.648 23.313 40.649 1.00 17.16 98 LEU A C 1
ATOM 667 O O . LEU A 1 98 ? -2.763 23.834 41.315 1.00 17.38 98 LEU A O 1
ATOM 672 N N . GLU A 1 99 ? -4.667 24.018 40.155 1.00 17.92 99 GLU A N 1
ATOM 673 C CA . GLU A 1 99 ? -4.726 25.486 40.345 1.00 20.62 99 GLU A CA 1
ATOM 674 C C . GLU A 1 99 ? -4.698 25.858 41.847 1.00 18.06 99 GLU A C 1
ATOM 675 O O . GLU A 1 99 ? -4.173 26.900 42.236 1.00 20.59 99 GLU A O 1
ATOM 681 N N . ALA A 1 100 ? -5.287 24.997 42.686 1.00 16.87 100 ALA A N 1
ATOM 682 C CA . ALA A 1 100 ? -5.489 25.241 44.088 1.00 17.44 100 ALA A CA 1
ATOM 683 C C . ALA A 1 100 ? -4.208 24.989 44.828 1.00 18.02 100 ALA A C 1
ATOM 684 O O . ALA A 1 100 ? -4.034 25.445 45.977 1.00 18.74 100 ALA A O 1
ATOM 686 N N . GLY A 1 101 ? -3.278 24.270 44.199 1.00 16.35 101 GLY A N 1
ATOM 687 C CA . GLY A 1 101 ? -1.981 24.088 44.866 1.00 14.45 101 GLY A CA 1
ATOM 688 C C . GLY A 1 101 ? -1.376 22.692 44.852 1.00 16.00 101 GLY A C 1
ATOM 689 O O . GLY A 1 101 ? -0.299 22.506 45.383 1.00 15.77 101 GLY A O 1
ATOM 690 N N . ALA A 1 102 ? -2.002 21.729 44.178 1.00 13.86 102 ALA A N 1
ATOM 691 C CA . ALA A 1 102 ? -1.412 20.399 44.115 1.00 14.28 102 ALA A CA 1
ATOM 692 C C . ALA A 1 102 ? -0.219 20.413 43.169 1.00 14.67 102 ALA A C 1
ATOM 693 O O . ALA A 1 102 ? -0.118 21.276 42.312 1.00 16.03 102 ALA A O 1
ATOM 695 N N . ASP A 1 103 ? 0.650 19.396 43.303 1.00 15.01 103 ASP A N 1
ATOM 696 C CA . ASP A 1 103 ? 1.922 19.355 42.594 1.00 14.49 103 ASP A CA 1
ATOM 697 C C . ASP A 1 103 ? 1.898 18.559 41.326 1.00 16.42 103 ASP A C 1
ATOM 698 O O . ASP A 1 103 ? 2.724 18.800 40.410 1.00 16.12 103 ASP A O 1
ATOM 703 N N . ASP A 1 104 ? 0.969 17.604 41.256 1.00 16.50 104 ASP A N 1
ATOM 704 C CA . ASP A 1 104 ? 0.882 16.714 40.121 1.00 16.56 104 ASP A CA 1
ATOM 705 C C . ASP A 1 104 ? -0.525 16.121 40.166 1.00 16.57 104 ASP A C 1
ATOM 706 O O . ASP A 1 104 ? -1.269 16.320 41.125 1.00 14.38 104 ASP A O 1
ATOM 711 N N . TYR A 1 105 ? -0.860 15.370 39.113 1.00 16.75 105 TYR A N 1
ATOM 712 C CA . TYR A 1 105 ? -2.150 14.694 39.059 1.00 18.40 105 TYR A CA 1
ATOM 713 C C . TYR A 1 105 ? -2.077 13.413 38.272 1.00 18.93 105 TYR A C 1
ATOM 714 O O . TYR A 1 105 ? -1.183 13.206 37.408 1.00 18.79 105 TYR A O 1
ATOM 723 N N . LEU A 1 106 ? -3.075 12.571 38.549 1.00 17.65 106 LEU A N 1
ATOM 724 C CA . LEU A 1 106 ? -3.300 11.357 37.774 1.00 19.00 106 LEU A CA 1
ATOM 725 C C . LEU A 1 106 ? -4.773 11.195 37.588 1.00 20.97 106 LEU A C 1
ATOM 726 O O . LEU A 1 106 ? -5.539 11.466 38.514 1.00 22.03 106 LEU A O 1
ATOM 731 N N . VAL A 1 107 ? -5.183 10.716 36.414 1.00 22.20 107 VAL A N 1
ATOM 732 C CA . VAL A 1 107 ? -6.605 10.554 36.129 1.00 23.50 107 VAL A CA 1
ATOM 733 C C . VAL A 1 107 ? -6.956 9.067 36.260 1.00 24.15 107 VAL A C 1
ATOM 734 O O . VAL A 1 107 ? -6.324 8.236 35.601 1.00 24.79 107 VAL A O 1
ATOM 738 N N . LYS A 1 108 ? -7.936 8.735 37.091 1.00 24.95 108 LYS A N 1
ATOM 739 C CA . LYS A 1 108 ? -8.471 7.371 37.187 1.00 26.32 108 LYS A CA 1
ATOM 740 C C . LYS A 1 108 ? -9.234 7.008 35.909 1.00 27.59 108 LYS A C 1
ATOM 741 O O . LYS A 1 108 ? -9.930 7.870 35.345 1.00 29.40 108 LYS A O 1
ATOM 747 N N . PRO A 1 109 ? -9.148 5.734 35.470 1.00 28.39 109 PRO A N 1
ATOM 748 C CA . PRO A 1 109 ? -8.385 4.644 36.057 1.00 28.13 109 PRO A CA 1
ATOM 749 C C . PRO A 1 109 ? -6.924 4.706 35.684 1.00 27.20 109 PRO A C 1
ATOM 750 O O . PRO A 1 109 ? -6.556 5.153 34.599 1.00 27.90 109 PRO A O 1
ATOM 754 N N . PHE A 1 110 ? -6.064 4.265 36.586 1.00 25.96 110 PHE A N 1
ATOM 755 C CA . PHE A 1 110 ? -4.655 4.290 36.283 1.00 26.12 110 PHE A CA 1
ATOM 756 C C . PHE A 1 110 ? -4.013 3.042 36.837 1.00 26.42 110 PHE A C 1
ATOM 757 O O . PHE A 1 110 ? -4.559 2.426 37.737 1.00 28.99 110 PHE A O 1
ATOM 765 N N . VAL A 1 111 ? -2.880 2.659 36.280 1.00 26.86 111 VAL A N 1
ATOM 766 C CA . VAL A 1 111 ? -2.136 1.518 36.777 1.00 27.40 111 VAL A CA 1
ATOM 767 C C . VAL A 1 111 ? -1.208 1.992 37.900 1.00 26.06 111 VAL A C 1
ATOM 768 O O . VAL A 1 111 ? -0.692 3.131 37.901 1.00 26.78 111 VAL A O 1
ATOM 772 N N . LEU A 1 112 ? -0.999 1.122 38.867 1.00 25.74 112 LEU A N 1
ATOM 773 C CA . LEU A 1 112 ? -0.300 1.500 40.074 1.00 23.04 112 LEU A CA 1
ATOM 774 C C . LEU A 1 112 ? 1.095 2.047 39.781 1.00 21.97 112 LEU A C 1
ATOM 775 O O . LEU A 1 112 ? 1.567 2.943 40.502 1.00 20.97 112 LEU A O 1
ATOM 780 N N . ALA A 1 113 ? 1.763 1.515 38.754 1.00 21.05 113 ALA A N 1
ATOM 781 C CA . ALA A 1 113 ? 3.118 1.943 38.414 1.00 20.64 113 ALA A CA 1
ATOM 782 C C . ALA A 1 113 ? 3.127 3.436 38.146 1.00 21.61 113 ALA A C 1
ATOM 783 O O . ALA A 1 113 ? 4.117 4.075 38.492 1.00 20.35 113 ALA A O 1
ATOM 785 N N . GLU A 1 114 ? 2.053 3.954 37.562 1.00 21.63 114 GLU A N 1
ATOM 786 C CA . GLU A 1 114 ? 1.974 5.412 37.261 1.00 23.16 114 GLU A CA 1
ATOM 787 C C . GLU A 1 114 ? 1.974 6.246 38.552 1.00 21.50 114 GLU A C 1
ATOM 788 O O . GLU A 1 114 ? 2.561 7.350 38.614 1.00 22.27 114 GLU A O 1
ATOM 794 N N . LEU A 1 115 ? 1.310 5.730 39.586 1.00 21.14 115 LEU A N 1
ATOM 795 C CA . LEU A 1 115 ? 1.244 6.400 40.895 1.00 20.13 115 LEU A CA 1
ATOM 796 C C . LEU A 1 115 ? 2.552 6.294 41.624 1.00 20.34 115 LEU A C 1
ATOM 797 O O . LEU A 1 115 ? 3.086 7.269 42.165 1.00 21.13 115 LEU A O 1
ATOM 802 N N . VAL A 1 116 ? 3.114 5.094 41.651 1.00 19.20 116 VAL A N 1
ATOM 803 C CA . VAL A 1 116 ? 4.429 4.920 42.290 1.00 19.38 116 VAL A CA 1
ATOM 804 C C . VAL A 1 116 ? 5.497 5.875 41.720 1.00 20.45 116 VAL A C 1
ATOM 805 O O . VAL A 1 116 ? 6.258 6.465 42.515 1.00 22.06 116 VAL A O 1
ATOM 809 N N . ALA A 1 117 ? 5.518 6.009 40.390 1.00 22.64 117 ALA A N 1
ATOM 810 C CA . ALA A 1 117 ? 6.515 6.840 39.665 1.00 22.39 117 ALA A CA 1
ATOM 811 C C . ALA A 1 117 ? 6.314 8.285 40.150 1.00 22.43 117 ALA A C 1
ATOM 812 O O . ALA A 1 117 ? 7.306 8.986 40.463 1.00 23.03 117 ALA A O 1
ATOM 814 N N . ARG A 1 118 ? 5.049 8.681 40.308 1.00 22.82 118 ARG A N 1
ATOM 815 C CA . ARG A 1 118 ? 4.748 10.093 40.637 1.00 21.79 118 ARG A CA 1
ATOM 816 C C . ARG A 1 118 ? 5.048 10.357 42.081 1.00 22.55 118 ARG A C 1
ATOM 817 O O . ARG A 1 118 ? 5.464 11.448 42.482 1.00 21.46 118 ARG A O 1
ATOM 825 N N . VAL A 1 119 ? 4.849 9.339 42.905 1.00 21.81 119 VAL A N 1
ATOM 826 C CA . VAL A 1 119 ? 5.078 9.533 44.319 1.00 21.17 119 VAL A CA 1
ATOM 827 C C . VAL A 1 119 ? 6.581 9.603 44.510 1.00 21.68 119 VAL A C 1
ATOM 828 O O . VAL A 1 119 ? 7.051 10.422 45.277 1.00 21.70 119 VAL A O 1
ATOM 832 N N . LYS A 1 120 ? 7.353 8.754 43.826 1.00 22.64 120 LYS A N 1
ATOM 833 C CA . LYS A 1 120 ? 8.792 8.803 44.024 1.00 24.20 120 LYS A CA 1
ATOM 834 C C . LYS A 1 120 ? 9.312 10.182 43.580 1.00 22.82 120 LYS A C 1
ATOM 835 O O . LYS A 1 120 ? 10.171 10.747 44.230 1.00 24.05 120 LYS A O 1
ATOM 841 N N . ALA A 1 121 ? 8.769 10.705 42.496 1.00 22.42 121 ALA A N 1
ATOM 842 C CA . ALA A 1 121 ? 9.166 12.053 42.022 1.00 21.64 121 ALA A CA 1
ATOM 843 C C . ALA A 1 121 ? 8.846 13.142 43.069 1.00 21.73 121 ALA A C 1
ATOM 844 O O . ALA A 1 121 ? 9.682 13.992 43.386 1.00 21.03 121 ALA A O 1
ATOM 846 N N . LEU A 1 122 ? 7.622 13.103 43.625 1.00 20.37 122 LEU A N 1
ATOM 847 C CA . LEU A 1 122 ? 7.233 14.032 44.687 1.00 20.20 122 LEU A CA 1
ATOM 848 C C . LEU A 1 122 ? 8.300 14.032 45.767 1.00 21.43 122 LEU A C 1
ATOM 849 O O . LEU A 1 122 ? 8.732 15.081 46.207 1.00 22.17 122 LEU A O 1
ATOM 854 N N . LEU A 1 123 ? 8.714 12.829 46.184 1.00 21.19 123 LEU A N 1
ATOM 855 C CA . LEU A 1 123 ? 9.624 12.657 47.322 1.00 22.11 123 LEU A CA 1
ATOM 856 C C . LEU A 1 123 ? 11.022 13.107 46.929 1.00 23.64 123 LEU A C 1
ATOM 857 O O . LEU A 1 123 ? 11.725 13.659 47.740 1.00 25.05 123 LEU A O 1
ATOM 862 N N . ARG A 1 124 ? 11.414 12.862 45.680 1.00 24.39 124 ARG A N 1
ATOM 863 C CA . ARG A 1 124 ? 12.735 13.283 45.208 1.00 25.92 124 ARG A CA 1
ATOM 864 C C . ARG A 1 124 ? 12.831 14.816 45.254 1.00 26.01 124 ARG A C 1
ATOM 865 O O . ARG A 1 124 ? 13.804 15.376 45.774 1.00 25.78 124 ARG A O 1
ATOM 873 N N . ARG A 1 125 ? 11.788 15.519 44.806 1.00 25.40 125 ARG A N 1
ATOM 874 C CA . ARG A 1 125 ? 11.785 17.000 44.889 1.00 26.37 125 ARG A CA 1
ATOM 875 C C . ARG A 1 125 ? 11.795 17.524 46.305 1.00 27.65 125 ARG A C 1
ATOM 876 O O . ARG A 1 125 ? 12.557 18.449 46.629 1.00 29.20 125 ARG A O 1
ATOM 884 N N . ARG A 1 126 ? 10.970 16.915 47.148 1.00 28.64 126 ARG A N 1
ATOM 885 C CA . ARG A 1 126 ? 10.826 17.277 48.537 1.00 30.93 126 ARG A CA 1
ATOM 886 C C . ARG A 1 126 ? 12.155 17.149 49.293 1.00 31.68 126 ARG A C 1
ATOM 887 O O . ARG A 1 126 ? 12.484 17.973 50.151 1.00 32.43 126 ARG A O 1
ATOM 895 N N . GLY A 1 127 ? 12.905 16.108 48.971 1.00 31.62 127 GLY A N 1
ATOM 896 C CA . GLY A 1 127 ? 14.176 15.847 49.674 1.00 32.73 127 GLY A CA 1
ATOM 897 C C . GLY A 1 127 ? 15.362 16.594 49.101 1.00 32.61 127 GLY A C 1
ATOM 898 O O . GLY A 1 127 ? 16.442 16.569 49.696 1.00 32.92 127 GLY A O 1
ATOM 899 N N . SER A 1 128 ? 15.182 17.239 47.951 1.00 31.92 128 SER A N 1
ATOM 900 C CA . SER A 1 128 ? 16.310 17.956 47.323 1.00 31.44 128 SER A CA 1
ATOM 901 C C . SER A 1 128 ? 16.834 19.083 48.227 1.00 31.39 128 SER A C 1
ATOM 902 O O . SER A 1 128 ? 16.072 19.911 48.735 1.00 29.29 128 SER A O 1
ATOM 905 N N . THR A 1 129 ? 18.146 19.099 48.449 1.00 31.10 129 THR A N 1
ATOM 906 C CA . THR A 1 129 ? 18.711 20.197 49.201 1.00 31.10 129 THR A CA 1
ATOM 907 C C . THR A 1 129 ? 19.573 21.107 48.315 1.00 30.70 129 THR A C 1
ATOM 908 O O . THR A 1 129 ? 20.198 22.029 48.842 1.00 32.48 129 THR A O 1
ATOM 912 N N . ALA A 1 130 ? 19.559 20.882 46.999 1.00 28.54 130 ALA A N 1
ATOM 913 C CA . ALA A 1 130 ? 20.332 21.680 46.049 1.00 29.50 130 ALA A CA 1
ATOM 914 C C . ALA A 1 130 ? 19.922 23.144 46.179 1.00 29.28 130 ALA A C 1
ATOM 915 O O . ALA A 1 130 ? 18.717 23.461 46.088 1.00 29.53 130 ALA A O 1
ATOM 917 N N . THR A 1 131 ? 20.888 24.043 46.419 1.00 29.16 131 THR A N 1
ATOM 918 C CA . THR A 1 131 ? 20.562 25.481 46.473 1.00 28.35 131 THR A CA 1
ATOM 919 C C . THR A 1 131 ? 21.385 26.351 45.524 1.00 28.05 131 THR A C 1
ATOM 920 O O . THR A 1 131 ? 22.618 26.280 45.445 1.00 28.18 131 THR A O 1
ATOM 924 N N . SER A 1 132 ? 20.649 27.140 44.770 1.00 27.60 132 SER A N 1
ATOM 925 C CA . SER A 1 132 ? 21.179 28.000 43.749 1.00 26.70 132 SER A CA 1
ATOM 926 C C . SER A 1 132 ? 21.927 29.185 44.363 1.00 25.69 132 SER A C 1
ATOM 927 O O . SER A 1 132 ? 21.637 29.567 45.484 1.00 24.07 132 SER A O 1
ATOM 930 N N . SER A 1 133 ? 22.851 29.772 43.606 1.00 24.32 133 SER A N 1
ATOM 931 C CA . SER A 1 133 ? 23.479 31.015 44.028 1.00 24.85 133 SER A CA 1
ATOM 932 C C . SER A 1 133 ? 22.634 32.246 43.648 1.00 22.42 133 SER A C 1
ATOM 933 O O . SER A 1 133 ? 22.939 33.380 44.076 1.00 22.70 133 SER A O 1
ATOM 936 N N . SER A 1 134 ? 21.549 32.013 42.897 1.00 21.21 134 SER A N 1
ATOM 937 C CA . SER A 1 134 ? 20.762 33.126 42.384 1.00 21.33 134 SER A CA 1
ATOM 938 C C . SER A 1 134 ? 20.017 33.887 43.483 1.00 20.54 134 SER A C 1
ATOM 939 O O . SER A 1 134 ? 19.496 33.297 44.453 1.00 19.56 134 SER A O 1
ATOM 942 N N . GLU A 1 135 ? 19.943 35.213 43.321 1.00 19.37 135 GLU A N 1
ATOM 943 C CA . GLU A 1 135 ? 19.232 36.099 44.215 1.00 20.91 135 GLU A CA 1
ATOM 944 C C . GLU A 1 135 ? 17.932 36.529 43.513 1.00 21.46 135 GLU A C 1
ATOM 945 O O . GLU A 1 135 ? 17.045 35.688 43.306 1.00 19.58 135 GLU A O 1
ATOM 951 N N . THR A 1 136 ? 17.820 37.800 43.132 1.00 19.95 136 THR A N 1
ATOM 952 C CA . THR A 1 136 ? 16.619 38.229 42.416 1.00 19.15 136 THR A CA 1
ATOM 953 C C . THR A 1 136 ? 16.962 38.311 40.959 1.00 18.83 136 THR A C 1
ATOM 954 O O . THR A 1 136 ? 17.875 39.001 40.584 1.00 19.33 136 THR A O 1
ATOM 958 N N . ILE A 1 137 ? 16.202 37.601 40.119 1.00 18.14 137 ILE A N 1
ATOM 959 C CA . ILE A 1 137 ? 16.483 37.493 38.677 1.00 17.75 137 ILE A CA 1
ATOM 960 C C . ILE A 1 137 ? 15.476 38.388 37.973 1.00 17.58 137 ILE A C 1
ATOM 961 O O . ILE A 1 137 ? 14.301 38.355 38.274 1.00 17.74 137 ILE A O 1
ATOM 966 N N . THR A 1 138 ? 15.961 39.211 37.073 1.00 17.06 138 THR A N 1
ATOM 967 C CA . THR A 1 138 ? 15.123 40.157 36.332 1.00 17.64 138 THR A CA 1
ATOM 968 C C . THR A 1 138 ? 14.962 39.737 34.885 1.00 19.24 138 THR A C 1
ATOM 969 O O . THR A 1 138 ? 15.951 39.465 34.196 1.00 19.63 138 THR A O 1
ATOM 973 N N . VAL A 1 139 ? 13.709 39.679 34.443 1.00 17.36 139 VAL A N 1
ATOM 974 C CA . VAL A 1 139 ? 13.380 39.425 33.008 1.00 17.58 139 VAL A CA 1
ATOM 975 C C . VAL A 1 139 ? 12.353 40.484 32.588 1.00 17.70 139 VAL A C 1
ATOM 976 O O . VAL A 1 139 ? 11.158 40.368 32.880 1.00 17.30 139 VAL A O 1
ATOM 980 N N . GLY A 1 140 ? 12.822 41.571 31.971 1.00 20.06 140 GLY A N 1
ATOM 981 C CA . GLY A 1 140 ? 11.920 42.709 31.673 1.00 20.38 140 GLY A CA 1
ATOM 982 C C . GLY A 1 140 ? 11.265 43.195 32.954 1.00 20.73 140 GLY A C 1
ATOM 983 O O . GLY A 1 140 ? 11.995 43.463 33.934 1.00 20.34 140 GLY A O 1
ATOM 984 N N . PRO A 1 141 ? 9.932 43.258 32.994 1.00 18.97 141 PRO A N 1
ATOM 985 C CA . PRO A 1 141 ? 9.149 43.771 34.129 1.00 18.53 141 PRO A CA 1
ATOM 986 C C . PRO A 1 141 ? 9.003 42.745 35.265 1.00 17.82 141 PRO A C 1
ATOM 987 O O . PRO A 1 141 ? 8.452 43.072 36.321 1.00 18.58 141 PRO A O 1
ATOM 991 N N . LEU A 1 142 ? 9.545 41.555 35.046 1.00 16.44 142 LEU A N 1
ATOM 992 C CA . LEU A 1 142 ? 9.418 40.446 36.000 1.00 15.28 142 LEU A CA 1
ATOM 993 C C . LEU A 1 142 ? 10.640 40.393 36.881 1.00 15.85 142 LEU A C 1
ATOM 994 O O . LEU A 1 142 ? 11.750 40.325 36.394 1.00 15.99 142 LEU A O 1
ATOM 999 N N . GLU A 1 143 ? 10.401 40.307 38.176 1.00 15.74 143 GLU A N 1
ATOM 1000 C CA . GLU A 1 143 ? 11.494 40.089 39.125 1.00 16.23 143 GLU A CA 1
ATOM 1001 C C . GLU A 1 143 ? 11.140 38.795 39.835 1.00 16.35 143 GLU A C 1
ATOM 1002 O O . GLU A 1 143 ? 10.038 38.703 40.380 1.00 16.42 143 GLU A O 1
ATOM 1008 N N . VAL A 1 144 ? 12.065 37.848 39.867 1.00 15.56 144 VAL A N 1
ATOM 1009 C CA . VAL A 1 144 ? 11.917 36.573 40.605 1.00 14.37 144 VAL A CA 1
ATOM 1010 C C . VAL A 1 144 ? 12.954 36.541 41.739 1.00 16.10 144 VAL A C 1
ATOM 1011 O O . VAL A 1 144 ? 14.147 36.385 41.462 1.00 16.92 144 VAL A O 1
ATOM 1015 N N . ASP A 1 145 ? 12.453 36.662 42.962 1.00 16.39 145 ASP A N 1
ATOM 1016 C CA . ASP A 1 145 ? 13.293 36.540 44.158 1.00 16.29 145 ASP A CA 1
ATOM 1017 C C . ASP A 1 145 ? 13.359 35.036 44.461 1.00 17.20 145 ASP A C 1
ATOM 1018 O O . ASP A 1 145 ? 12.392 34.467 45.006 1.00 17.25 145 ASP A O 1
ATOM 1023 N N . ILE A 1 146 ? 14.481 34.387 44.126 1.00 16.13 146 ILE A N 1
ATOM 1024 C CA . ILE A 1 146 ? 14.585 32.897 44.184 1.00 16.77 146 ILE A CA 1
ATOM 1025 C C . ILE A 1 146 ? 14.525 32.446 45.681 1.00 16.75 146 ILE A C 1
ATOM 1026 O O . ILE A 1 146 ? 13.606 31.704 46.072 1.00 17.58 146 ILE A O 1
ATOM 1031 N N . PRO A 1 147 ? 15.477 32.912 46.533 1.00 18.49 147 PRO A N 1
ATOM 1032 C CA . PRO A 1 147 ? 15.420 32.433 47.915 1.00 18.47 147 PRO A CA 1
ATOM 1033 C C . PRO A 1 147 ? 14.163 32.846 48.661 1.00 16.98 147 PRO A C 1
ATOM 1034 O O . PRO A 1 147 ? 13.645 32.036 49.470 1.00 18.19 147 PRO A O 1
ATOM 1038 N N . GLY A 1 148 ? 13.643 34.043 48.382 1.00 17.06 148 GLY A N 1
ATOM 1039 C CA . GLY A 1 148 ? 12.412 34.530 48.970 1.00 18.04 148 GLY A CA 1
ATOM 1040 C C . GLY A 1 148 ? 11.119 33.961 48.387 1.00 20.35 148 GLY A C 1
ATOM 1041 O O . GLY A 1 148 ? 10.049 34.158 48.957 1.00 22.07 148 GLY A O 1
ATOM 1042 N N . ARG A 1 149 ? 11.241 33.230 47.284 1.00 18.63 149 ARG A N 1
ATOM 1043 C CA . ARG A 1 149 ? 10.060 32.609 46.665 1.00 20.31 149 ARG A CA 1
ATOM 1044 C C . ARG A 1 149 ? 8.920 33.600 46.388 1.00 21.07 149 ARG A C 1
ATOM 1045 O O . ARG A 1 149 ? 7.728 33.324 46.668 1.00 21.36 149 ARG A O 1
ATOM 1053 N N . ARG A 1 150 ? 9.286 34.761 45.834 1.00 20.17 150 ARG A N 1
ATOM 1054 C CA . ARG A 1 150 ? 8.321 35.755 45.411 1.00 21.49 150 ARG A CA 1
ATOM 1055 C C . ARG A 1 150 ? 8.624 36.203 43.991 1.00 20.41 150 ARG A C 1
ATOM 1056 O O . ARG A 1 150 ? 9.770 36.192 43.537 1.00 18.33 150 ARG A O 1
ATOM 1064 N N . ALA A 1 151 ? 7.551 36.520 43.281 1.00 19.21 151 ALA A N 1
ATOM 1065 C CA . ALA A 1 151 ? 7.641 37.078 41.959 1.00 18.86 151 ALA A CA 1
ATOM 1066 C C . ALA A 1 151 ? 6.788 38.325 41.861 1.00 18.96 151 ALA A C 1
ATOM 1067 O O . ALA A 1 151 ? 5.684 38.369 42.404 1.00 18.82 151 ALA A O 1
ATOM 1069 N N . ARG A 1 152 ? 7.302 39.350 41.184 1.00 16.05 152 ARG A N 1
ATOM 1070 C CA . ARG A 1 152 ? 6.524 40.565 40.900 1.00 16.48 152 ARG A CA 1
ATOM 1071 C C . ARG A 1 152 ? 6.652 40.990 39.470 1.00 16.52 152 ARG A C 1
ATOM 1072 O O . ARG A 1 152 ? 7.706 40.892 38.884 1.00 17.77 152 ARG A O 1
ATOM 1080 N N . VAL A 1 153 ? 5.562 41.474 38.916 1.00 16.54 153 VAL A N 1
ATOM 1081 C CA . VAL A 1 153 ? 5.588 42.033 37.565 1.00 18.36 153 VAL A CA 1
ATOM 1082 C C . VAL A 1 153 ? 5.262 43.532 37.685 1.00 18.60 153 VAL A C 1
ATOM 1083 O O . VAL A 1 153 ? 4.231 43.894 38.232 1.00 18.42 153 VAL A O 1
ATOM 1087 N N . ASN A 1 154 ? 6.164 44.379 37.213 1.00 18.54 154 ASN A N 1
ATOM 1088 C CA . ASN A 1 154 ? 5.998 45.829 37.430 1.00 20.59 154 ASN A CA 1
ATOM 1089 C C . ASN A 1 154 ? 5.678 46.154 38.896 1.00 21.74 154 ASN A C 1
ATOM 1090 O O . ASN A 1 154 ? 4.794 46.980 39.193 1.00 22.42 154 ASN A O 1
ATOM 1095 N N . GLY A 1 155 ? 6.380 45.481 39.804 1.00 19.42 155 GLY A N 1
ATOM 1096 C CA . GLY A 1 155 ? 6.277 45.741 41.244 1.00 21.33 155 GLY A CA 1
ATOM 1097 C C . GLY A 1 155 ? 5.037 45.149 41.899 1.00 22.00 155 GLY A C 1
ATOM 1098 O O . GLY A 1 155 ? 4.845 45.310 43.127 1.00 23.36 155 GLY A O 1
ATOM 1099 N N . VAL A 1 156 ? 4.182 44.472 41.125 1.00 22.05 156 VAL A N 1
ATOM 1100 C CA . VAL A 1 156 ? 2.924 43.916 41.659 1.00 21.99 156 VAL A CA 1
ATOM 1101 C C . VAL A 1 156 ? 3.161 42.399 41.845 1.00 22.28 156 VAL A C 1
ATOM 1102 O O . VAL A 1 156 ? 3.635 41.715 40.913 1.00 19.91 156 VAL A O 1
ATOM 1106 N N . ASP A 1 157 ? 2.910 41.926 43.065 1.00 22.23 157 ASP A N 1
ATOM 1107 C CA . ASP A 1 157 ? 3.056 40.495 43.398 1.00 23.36 157 ASP A CA 1
ATOM 1108 C C . ASP A 1 157 ? 2.244 39.656 42.425 1.00 22.44 157 ASP A C 1
ATOM 1109 O O . ASP A 1 157 ? 1.086 40.014 42.073 1.00 22.09 157 ASP A O 1
ATOM 1114 N N . VAL A 1 158 ? 2.828 38.515 42.044 1.00 21.91 158 VAL A N 1
ATOM 1115 C CA . VAL A 1 158 ? 2.124 37.483 41.264 1.00 20.88 158 VAL A CA 1
ATOM 1116 C C . VAL A 1 158 ? 1.884 36.298 42.227 1.00 19.86 158 VAL A C 1
ATOM 1117 O O . VAL A 1 158 ? 2.841 35.736 42.777 1.00 19.14 158 VAL A O 1
ATOM 1121 N N . ASP A 1 159 ? 0.622 35.993 42.500 1.00 20.35 159 ASP A N 1
ATOM 1122 C CA . ASP A 1 159 ? 0.261 34.937 43.439 1.00 20.89 159 ASP A CA 1
ATOM 1123 C C . ASP A 1 159 ? 0.447 33.555 42.809 1.00 20.30 159 ASP A C 1
ATOM 1124 O O . ASP A 1 159 ? -0.346 33.165 41.941 1.00 21.25 159 ASP A O 1
ATOM 1129 N N . LEU A 1 160 ? 1.509 32.858 43.143 1.00 18.12 160 LEU A N 1
ATOM 1130 C CA . LEU A 1 160 ? 1.820 31.544 42.535 1.00 16.00 160 LEU A CA 1
ATOM 1131 C C . LEU A 1 160 ? 1.722 30.396 43.534 1.00 16.83 160 LEU A C 1
ATOM 1132 O O . LEU A 1 160 ? 2.079 30.530 44.710 1.00 15.85 160 LEU A O 1
ATOM 1137 N N . THR A 1 161 ? 1.280 29.227 43.067 1.00 16.20 161 THR A N 1
ATOM 1138 C CA . THR A 1 161 ? 1.402 28.047 43.927 1.00 16.10 161 THR A CA 1
ATOM 1139 C C . THR A 1 161 ? 2.867 27.598 44.067 1.00 16.13 161 THR A C 1
ATOM 1140 O O . THR A 1 161 ? 3.752 28.109 43.346 1.00 16.05 161 THR A O 1
ATOM 1144 N N . LYS A 1 162 ? 3.159 26.685 44.990 1.00 16.93 162 LYS A N 1
ATOM 1145 C CA . LYS A 1 162 ? 4.527 26.219 45.203 1.00 17.73 162 LYS A CA 1
ATOM 1146 C C . LYS A 1 162 ? 5.105 25.672 43.880 1.00 15.33 162 LYS A C 1
ATOM 1147 O O . LYS A 1 162 ? 6.194 26.074 43.425 1.00 16.67 162 LYS A O 1
ATOM 1153 N N . ARG A 1 163 ? 4.380 24.777 43.222 1.00 15.38 163 ARG A N 1
ATOM 1154 C CA . ARG A 1 163 ? 4.909 24.174 42.018 1.00 14.35 163 ARG A CA 1
ATOM 1155 C C . ARG A 1 163 ? 4.929 25.149 40.798 1.00 15.22 163 ARG A C 1
ATOM 1156 O O . ARG A 1 163 ? 5.810 25.038 39.988 1.00 13.59 163 ARG A O 1
ATOM 1164 N N . GLU A 1 164 ? 3.974 26.099 40.692 1.00 13.86 164 GLU A N 1
ATOM 1165 C CA . GLU A 1 164 ? 4.091 27.221 39.730 1.00 13.78 164 GLU A CA 1
ATOM 1166 C C . GLU A 1 164 ? 5.373 27.998 39.959 1.00 13.67 164 GLU A C 1
ATOM 1167 O O . GLU A 1 164 ? 6.108 28.242 39.017 1.00 13.39 164 GLU A O 1
ATOM 1173 N N . PHE A 1 165 ? 5.678 28.309 41.233 1.00 15.42 165 PHE A N 1
ATOM 1174 C CA . PHE A 1 165 ? 6.896 29.057 41.489 1.00 15.92 165 PHE A CA 1
ATOM 1175 C C . PHE A 1 165 ? 8.146 28.202 41.223 1.00 15.81 165 PHE A C 1
ATOM 1176 O O . PHE A 1 165 ? 9.170 28.698 40.704 1.00 15.04 165 PHE A O 1
ATOM 1184 N N . ASP A 1 166 ? 8.089 26.922 41.579 1.00 14.15 166 ASP A N 1
ATOM 1185 C CA . ASP A 1 166 ? 9.228 25.984 41.316 1.00 15.55 166 ASP A CA 1
ATOM 1186 C C . ASP A 1 166 ? 9.542 26.009 39.815 1.00 14.10 166 ASP A C 1
ATOM 1187 O O . ASP A 1 166 ? 10.695 26.081 39.374 1.00 15.39 166 ASP A O 1
ATOM 1192 N N . LEU A 1 167 ? 8.479 25.986 38.987 1.00 13.65 167 LEU A N 1
ATOM 1193 C CA . LEU A 1 167 ? 8.702 26.000 37.582 1.00 13.88 167 LEU A CA 1
ATOM 1194 C C . LEU A 1 167 ? 9.270 27.339 37.084 1.00 12.75 167 LEU A C 1
ATOM 1195 O O . LEU A 1 167 ? 10.209 27.360 36.292 1.00 13.85 167 LEU A O 1
ATOM 1200 N N . LEU A 1 168 ? 8.668 28.428 37.507 1.00 12.62 168 LEU A N 1
ATOM 1201 C CA . LEU A 1 168 ? 9.138 29.765 37.154 1.00 12.32 168 LEU A CA 1
ATOM 1202 C C . LEU A 1 168 ? 10.583 29.897 37.590 1.00 13.93 168 LEU A C 1
ATOM 1203 O O . LEU A 1 168 ? 11.388 30.454 36.821 1.00 14.56 168 LEU A O 1
ATOM 1208 N N . ALA A 1 169 ? 10.903 29.402 38.794 1.00 14.41 169 ALA A N 1
ATOM 1209 C CA . ALA A 1 169 ? 12.258 29.538 39.336 1.00 16.19 169 ALA A CA 1
ATOM 1210 C C . ALA A 1 169 ? 13.304 28.887 38.438 1.00 15.48 169 ALA A C 1
ATOM 1211 O O . ALA A 1 169 ? 14.342 29.491 38.126 1.00 17.28 169 ALA A O 1
ATOM 1213 N N . VAL A 1 170 ? 13.040 27.665 37.995 1.00 14.15 170 VAL A N 1
ATOM 1214 C CA . VAL A 1 170 ? 13.982 26.934 37.101 1.00 13.26 170 VAL A CA 1
ATOM 1215 C C . VAL A 1 170 ? 14.132 27.708 35.790 1.00 12.94 170 VAL A C 1
ATOM 1216 O O . VAL A 1 170 ? 15.240 27.890 35.236 1.00 14.73 170 VAL A O 1
ATOM 1220 N N . LEU A 1 171 ? 13.000 28.122 35.236 1.00 14.39 171 LEU A N 1
ATOM 1221 C CA . LEU A 1 171 ? 13.039 28.896 33.988 1.00 15.35 171 LEU A CA 1
ATOM 1222 C C . LEU A 1 171 ? 13.864 30.170 34.116 1.00 13.32 171 LEU A C 1
ATOM 1223 O O . LEU A 1 171 ? 14.570 30.554 33.168 1.00 16.96 171 LEU A O 1
ATOM 1228 N N . ALA A 1 172 ? 13.791 30.813 35.277 1.00 15.73 172 ALA A N 1
ATOM 1229 C CA . ALA A 1 172 ? 14.482 32.069 35.516 1.00 14.38 172 ALA A CA 1
ATOM 1230 C C . ALA A 1 172 ? 15.975 31.815 35.822 1.00 15.53 172 ALA A C 1
ATOM 1231 O O . ALA A 1 172 ? 16.799 32.584 35.342 1.00 15.30 172 ALA A O 1
ATOM 1233 N N . GLU A 1 173 ? 16.291 30.752 36.566 1.00 15.65 173 GLU A N 1
ATOM 1234 C CA . GLU A 1 173 ? 17.677 30.322 36.809 1.00 16.47 173 GLU A CA 1
ATOM 1235 C C . GLU A 1 173 ? 18.403 30.099 35.481 1.00 17.42 173 GLU A C 1
ATOM 1236 O O . GLU A 1 173 ? 19.602 30.310 35.351 1.00 19.10 173 GLU A O 1
ATOM 1242 N N . HIS A 1 174 ? 17.654 29.675 34.452 1.00 14.54 174 HIS A N 1
ATOM 1243 C CA . HIS A 1 174 ? 18.191 29.438 33.114 1.00 17.21 174 HIS A CA 1
ATOM 1244 C C . HIS A 1 174 ? 17.519 30.438 32.181 1.00 17.93 174 HIS A C 1
ATOM 1245 O O . HIS A 1 174 ? 17.053 30.034 31.096 1.00 17.68 174 HIS A O 1
ATOM 1252 N N . LYS A 1 175 ? 17.386 31.718 32.579 1.00 19.34 175 LYS A N 1
ATOM 1253 C CA . LYS A 1 175 ? 16.599 32.688 31.784 1.00 18.93 175 LYS A CA 1
ATOM 1254 C C . LYS A 1 175 ? 17.230 32.765 30.400 1.00 18.70 175 LYS A C 1
ATOM 1255 O O . LYS A 1 175 ? 18.434 32.691 30.248 1.00 18.99 175 LYS A O 1
ATOM 1261 N N . THR A 1 176 ? 16.359 32.874 29.413 1.00 19.33 176 THR A N 1
ATOM 1262 C CA . THR A 1 176 ? 16.663 32.863 28.003 1.00 20.11 176 THR A CA 1
ATOM 1263 C C . THR A 1 176 ? 17.019 31.503 27.432 1.00 19.91 176 THR A C 1
ATOM 1264 O O . THR A 1 176 ? 17.065 31.360 26.223 1.00 21.23 176 THR A O 1
ATOM 1268 N N . ALA A 1 177 ? 17.214 30.500 28.267 1.00 18.02 177 ALA A N 1
ATOM 1269 C CA . ALA A 1 177 ? 17.457 29.151 27.769 1.00 18.67 177 ALA A CA 1
ATOM 1270 C C . ALA A 1 177 ? 16.152 28.390 27.542 1.00 17.53 177 ALA A C 1
ATOM 1271 O O . ALA A 1 177 ? 15.166 28.535 28.301 1.00 16.42 177 ALA A O 1
ATOM 1273 N N . VAL A 1 178 ? 16.115 27.559 26.500 1.00 19.03 178 VAL A N 1
ATOM 1274 C CA . VAL A 1 178 ? 14.919 26.765 26.174 1.00 20.43 178 VAL A CA 1
ATOM 1275 C C . VAL A 1 178 ? 15.088 25.400 26.822 1.00 20.61 178 VAL A C 1
ATOM 1276 O O . VAL A 1 178 ? 16.082 24.673 26.586 1.00 23.87 178 VAL A O 1
ATOM 1280 N N . LEU A 1 179 ? 14.148 25.076 27.694 1.00 16.61 179 LEU A N 1
ATOM 1281 C CA . LEU A 1 179 ? 14.255 23.851 28.501 1.00 16.76 179 LEU A CA 1
ATOM 1282 C C . LEU A 1 179 ? 13.146 22.960 28.001 1.00 18.43 179 LEU A C 1
ATOM 1283 O O . LEU A 1 179 ? 12.003 23.416 27.853 1.00 18.16 179 LEU A O 1
ATOM 1288 N N . SER A 1 180 ? 13.446 21.690 27.743 1.00 16.54 180 SER A N 1
ATOM 1289 C CA . SER A 1 180 ? 12.422 20.846 27.131 1.00 16.94 180 SER A CA 1
ATOM 1290 C C . SER A 1 180 ? 11.480 20.378 28.205 1.00 16.29 180 SER A C 1
ATOM 1291 O O . SER A 1 180 ? 11.758 20.494 29.409 1.00 16.11 180 SER A O 1
ATOM 1294 N N . ARG A 1 181 ? 10.352 19.807 27.788 1.00 15.97 181 ARG A N 1
ATOM 1295 C CA . ARG A 1 181 ? 9.438 19.187 28.694 1.00 17.39 181 ARG A CA 1
ATOM 1296 C C . ARG A 1 181 ? 10.134 18.123 29.558 1.00 17.61 181 ARG A C 1
ATOM 1297 O O . ARG A 1 181 ? 9.936 18.102 30.753 1.00 18.90 181 ARG A O 1
ATOM 1305 N N . ALA A 1 182 ? 10.993 17.288 28.952 1.00 17.49 182 ALA A N 1
ATOM 1306 C CA . ALA A 1 182 ? 11.672 16.220 29.714 1.00 17.29 182 ALA A CA 1
ATOM 1307 C C . ALA A 1 182 ? 12.559 16.841 30.776 1.00 17.65 182 ALA A C 1
ATOM 1308 O O . ALA A 1 182 ? 12.601 16.375 31.907 1.00 18.93 182 ALA A O 1
ATOM 1310 N N . GLN A 1 183 ? 13.274 17.881 30.386 1.00 17.81 183 GLN A N 1
ATOM 1311 C CA . GLN A 1 183 ? 14.173 18.542 31.335 1.00 16.88 183 GLN A CA 1
ATOM 1312 C C . GLN A 1 183 ? 13.391 19.119 32.495 1.00 16.57 183 GLN A C 1
ATOM 1313 O O . GLN A 1 183 ? 13.824 19.036 33.636 1.00 16.78 183 GLN A O 1
ATOM 1319 N N . LEU A 1 184 ? 12.250 19.736 32.187 1.00 14.75 184 LEU A N 1
ATOM 1320 C CA . LEU A 1 184 ? 11.429 20.313 33.264 1.00 13.96 184 LEU A CA 1
ATOM 1321 C C . LEU A 1 184 ? 10.775 19.229 34.119 1.00 14.19 184 LEU A C 1
ATOM 1322 O O . LEU A 1 184 ? 10.647 19.383 35.329 1.00 13.66 184 LEU A O 1
ATOM 1327 N N . LEU A 1 185 ? 10.375 18.115 33.503 1.00 15.99 185 LEU A N 1
ATOM 1328 C CA . LEU A 1 185 ? 9.852 17.008 34.307 1.00 16.04 185 LEU A CA 1
ATOM 1329 C C . LEU A 1 185 ? 10.914 16.540 35.317 1.00 17.95 185 LEU A C 1
ATOM 1330 O O . LEU A 1 185 ? 10.610 16.288 36.499 1.00 17.49 185 LEU A O 1
ATOM 1335 N N . GLU A 1 186 ? 12.161 16.492 34.852 1.00 15.73 186 GLU A N 1
ATOM 1336 C CA . GLU A 1 186 ? 13.305 16.119 35.712 1.00 19.32 186 GLU A CA 1
ATOM 1337 C C . GLU A 1 186 ? 13.577 17.168 36.773 1.00 17.51 186 GLU A C 1
ATOM 1338 O O . GLU A 1 186 ? 13.535 16.854 37.997 1.00 18.66 186 GLU A O 1
ATOM 1344 N N . LEU A 1 187 ? 13.823 18.425 36.385 1.00 16.45 187 LEU A N 1
ATOM 1345 C CA . LEU A 1 187 ? 14.269 19.480 37.335 1.00 17.02 187 LEU A CA 1
ATOM 1346 C C . LEU A 1 187 ? 13.212 19.976 38.307 1.00 17.52 187 LEU A C 1
ATOM 1347 O O . LEU A 1 187 ? 13.492 20.386 39.449 1.00 18.85 187 LEU A O 1
ATOM 1352 N N . VAL A 1 188 ? 11.980 20.021 37.837 1.00 13.46 188 VAL A N 1
ATOM 1353 C CA . VAL A 1 188 ? 10.901 20.625 38.603 1.00 13.36 188 VAL A CA 1
ATOM 1354 C C . VAL A 1 188 ? 10.003 19.554 39.224 1.00 13.95 188 VAL A C 1
ATOM 1355 O O . VAL A 1 188 ? 9.538 19.751 40.324 1.00 17.43 188 VAL A O 1
ATOM 1359 N N . TRP A 1 189 ? 9.704 18.435 38.532 1.00 14.39 189 TRP A N 1
ATOM 1360 C CA . TRP A 1 189 ? 8.788 17.478 39.106 1.00 16.75 189 TRP A CA 1
ATOM 1361 C C . TRP A 1 189 ? 9.548 16.293 39.666 1.00 18.45 189 TRP A C 1
ATOM 1362 O O . TRP A 1 189 ? 8.980 15.496 40.365 1.00 19.61 189 TRP A O 1
ATOM 1373 N N . GLY A 1 190 ? 10.842 16.230 39.406 1.00 18.30 190 GLY A N 1
ATOM 1374 C CA . GLY A 1 190 ? 11.682 15.152 39.969 1.00 20.55 190 GLY A CA 1
ATOM 1375 C C . GLY A 1 190 ? 11.490 13.814 39.286 1.00 20.69 190 GLY A C 1
ATOM 1376 O O . GLY A 1 190 ? 11.912 12.780 39.820 1.00 23.53 190 GLY A O 1
ATOM 1377 N N . TYR A 1 191 ? 10.873 13.780 38.108 1.00 20.77 191 TYR A N 1
ATOM 1378 C CA . TYR A 1 191 ? 10.726 12.493 37.359 1.00 23.00 191 TYR A CA 1
ATOM 1379 C C . TYR A 1 191 ? 12.092 11.908 36.982 1.00 25.58 191 TYR A C 1
ATOM 1380 O O . TYR A 1 191 ? 13.026 12.640 36.698 1.00 24.80 191 TYR A O 1
ATOM 1389 N N . ASP A 1 192 ? 12.216 10.582 36.998 1.00 28.52 192 ASP A N 1
ATOM 1390 C CA . ASP A 1 192 ? 13.469 9.971 36.500 1.00 31.29 192 ASP A CA 1
ATOM 1391 C C . ASP A 1 192 ? 13.127 8.973 35.415 1.00 33.44 192 ASP A C 1
ATOM 1392 O O . ASP A 1 192 ? 13.993 8.171 35.034 1.00 34.78 192 ASP A O 1
ATOM 1397 N N . PHE A 1 193 ? 11.878 9.047 34.932 1.00 33.31 193 PHE A N 1
ATOM 1398 C CA . PHE A 1 193 ? 11.236 8.068 34.027 1.00 33.93 193 PHE A CA 1
ATOM 1399 C C . PHE A 1 193 ? 10.560 8.674 32.787 1.00 35.44 193 PHE A C 1
ATOM 1400 O O . PHE A 1 193 ? 10.333 9.892 32.727 1.00 35.72 193 PHE A O 1
ATOM 1408 N N . ALA A 1 195 ? 7.994 9.992 30.919 1.00 35.22 195 ALA A N 1
ATOM 1409 C CA . ALA A 1 195 ? 6.577 9.868 31.191 1.00 33.50 195 ALA A CA 1
ATOM 1410 C C . ALA A 1 195 ? 5.711 10.544 30.177 1.00 33.41 195 ALA A C 1
ATOM 1411 O O . ALA A 1 195 ? 6.068 11.535 29.546 1.00 34.15 195 ALA A O 1
ATOM 1413 N N . ASP A 1 196 ? 4.529 9.995 30.069 1.00 33.49 196 ASP A N 1
ATOM 1414 C CA . ASP A 1 196 ? 3.528 10.500 29.206 1.00 33.56 196 ASP A CA 1
ATOM 1415 C C . ASP A 1 196 ? 2.589 11.331 30.057 1.00 31.22 196 ASP A C 1
ATOM 1416 O O . ASP A 1 196 ? 1.570 10.832 30.536 1.00 33.81 196 ASP A O 1
ATOM 1421 N N . THR A 1 197 ? 2.937 12.585 30.296 1.00 27.05 197 THR A N 1
ATOM 1422 C CA . THR A 1 197 ? 2.036 13.465 31.032 1.00 23.03 197 THR A CA 1
ATOM 1423 C C . THR A 1 197 ? 2.055 14.843 30.402 1.00 21.34 197 THR A C 1
ATOM 1424 O O . THR A 1 197 ? 3.052 15.218 29.775 1.00 21.67 197 THR A O 1
ATOM 1428 N N . ASN A 1 198 ? 0.933 15.557 30.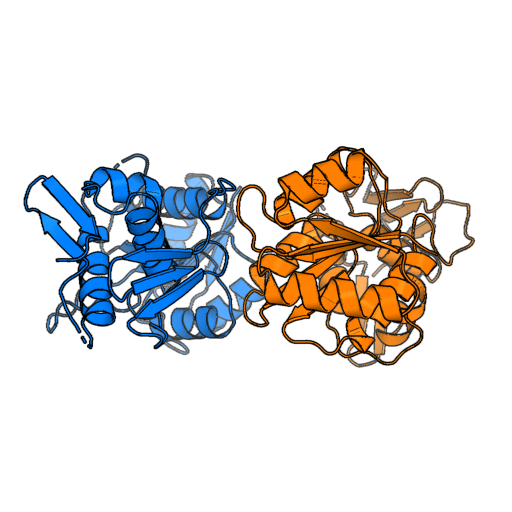501 1.00 19.33 198 ASN A N 1
ATOM 1429 C CA . ASN A 1 198 ? 0.884 16.954 30.080 1.00 19.11 198 ASN A CA 1
ATOM 1430 C C . ASN A 1 198 ? 1.074 17.975 31.201 1.00 17.81 198 ASN A C 1
ATOM 1431 O O . ASN A 1 198 ? 0.812 19.168 31.008 1.00 17.64 198 ASN A O 1
ATOM 1436 N N . VAL A 1 199 ? 1.522 17.532 32.376 1.00 16.25 199 VAL A N 1
ATOM 1437 C CA . VAL A 1 199 ? 1.510 18.425 33.522 1.00 16.11 199 VAL A CA 1
ATOM 1438 C C . VAL A 1 199 ? 2.396 19.668 33.323 1.00 14.88 199 VAL A C 1
ATOM 1439 O O . VAL A 1 199 ? 1.991 20.750 33.698 1.00 15.08 199 VAL A O 1
ATOM 1443 N N . VAL A 1 200 ? 3.544 19.520 32.639 1.00 15.12 200 VAL A N 1
ATOM 1444 C CA . VAL A 1 200 ? 4.388 20.724 32.379 1.00 15.18 200 VAL A CA 1
ATOM 1445 C C . VAL A 1 200 ? 3.620 21.726 31.563 1.00 15.97 200 VAL A C 1
ATOM 1446 O O . VAL A 1 200 ? 3.578 22.901 31.897 1.00 15.99 200 VAL A O 1
ATOM 1450 N N . ASP A 1 201 ? 3.004 21.239 30.485 1.00 15.85 201 ASP A N 1
ATOM 1451 C CA . ASP A 1 201 ? 2.275 22.136 29.551 1.00 16.15 201 ASP A CA 1
ATOM 1452 C C . ASP A 1 201 ? 1.138 22.884 30.254 1.00 15.22 201 ASP A C 1
ATOM 1453 O O . ASP A 1 201 ? 0.922 24.052 30.018 1.00 16.83 201 ASP A O 1
ATOM 1458 N N . VAL A 1 202 ? 0.438 22.188 31.155 1.00 14.16 202 VAL A N 1
ATOM 1459 C CA . VAL A 1 202 ? -0.627 22.762 31.958 1.00 15.97 202 VAL A CA 1
ATOM 1460 C C . VAL A 1 202 ? -0.089 23.892 32.821 1.00 15.61 202 VAL A C 1
ATOM 1461 O O . VAL A 1 202 ? -0.661 24.990 32.820 1.00 16.52 202 VAL A O 1
ATOM 1465 N N . PHE A 1 203 ? 1.007 23.601 33.545 1.00 15.33 203 PHE A N 1
ATOM 1466 C CA . PHE A 1 203 ? 1.554 24.607 34.433 1.00 14.54 203 PHE A CA 1
ATOM 1467 C C . PHE A 1 203 ? 2.142 25.762 33.660 1.00 14.39 203 PHE A C 1
ATOM 1468 O O . PHE A 1 203 ? 2.113 26.905 34.125 1.00 14.81 203 PHE A O 1
ATOM 1476 N N . ILE A 1 204 ? 2.690 25.484 32.488 1.00 14.22 204 ILE A N 1
ATOM 1477 C CA . ILE A 1 204 ? 3.177 26.596 31.658 1.00 13.85 204 ILE A CA 1
ATOM 1478 C C . ILE A 1 204 ? 2.063 27.571 31.330 1.00 14.56 204 ILE A C 1
ATOM 1479 O O . ILE A 1 204 ? 2.213 28.791 31.335 1.00 13.46 204 ILE A O 1
ATOM 1484 N N . GLY A 1 205 ? 0.921 26.992 30.946 1.00 15.15 205 GLY A N 1
ATOM 1485 C CA . GLY A 1 205 ? -0.284 27.801 30.712 1.00 16.82 205 GLY A CA 1
ATOM 1486 C C . GLY A 1 205 ? -0.735 28.588 31.920 1.00 17.37 205 GLY A C 1
ATOM 1487 O O . GLY A 1 205 ? -1.087 29.744 31.773 1.00 18.03 205 GLY A O 1
ATOM 1488 N N . TYR A 1 206 ? -0.648 28.002 33.118 1.00 16.82 206 TYR A N 1
ATOM 1489 C CA . TYR A 1 206 ? -0.981 28.724 34.340 1.00 17.46 206 TYR A CA 1
ATOM 1490 C C . TYR A 1 206 ? -0.059 29.910 34.466 1.00 17.57 206 TYR A C 1
ATOM 1491 O O . TYR A 1 206 ? -0.517 31.021 34.747 1.00 15.97 206 TYR A O 1
ATOM 1500 N N . LEU A 1 207 ? 1.239 29.661 34.355 1.00 15.58 207 LEU A N 1
ATOM 1501 C CA . LEU A 1 207 ? 2.172 30.795 34.508 1.00 17.17 207 LEU A CA 1
ATOM 1502 C C . LEU A 1 207 ? 1.974 31.878 33.483 1.00 18.31 207 LEU A C 1
ATOM 1503 O O . LEU A 1 207 ? 2.051 33.087 33.805 1.00 19.13 207 LEU A O 1
ATOM 1508 N N . ARG A 1 208 ? 1.786 31.495 32.215 1.00 18.29 208 ARG A N 1
ATOM 1509 C CA . ARG A 1 208 ? 1.624 32.527 31.175 1.00 20.76 208 ARG A CA 1
ATOM 1510 C C . ARG A 1 208 ? 0.418 33.377 31.510 1.00 21.28 208 ARG A C 1
ATOM 1511 O O . ARG A 1 208 ? 0.453 34.613 31.430 1.00 21.40 208 ARG A O 1
ATOM 1519 N N . ARG A 1 209 ? -0.671 32.728 31.868 1.00 20.42 209 ARG A N 1
ATOM 1520 C CA . ARG A 1 209 ? -1.888 33.482 32.239 1.00 21.58 209 ARG A CA 1
ATOM 1521 C C . ARG A 1 209 ? -1.668 34.433 33.412 1.00 22.49 209 ARG A C 1
ATOM 1522 O O . ARG A 1 209 ? -2.030 35.615 33.308 1.00 24.79 209 ARG A O 1
ATOM 1530 N N . LYS A 1 210 ? -0.994 34.003 34.470 1.00 21.19 210 LYS A N 1
ATOM 1531 C CA . LYS A 1 210 ? -0.755 34.884 35.616 1.00 22.43 210 LYS A CA 1
ATOM 1532 C C . LYS A 1 210 ? 0.239 35.992 35.282 1.00 23.68 210 LYS A C 1
ATOM 1533 O O . LYS A 1 210 ? 0.064 37.151 35.736 1.00 25.16 210 LYS A O 1
ATOM 1539 N N . LEU A 1 211 ? 1.262 35.669 34.489 1.00 23.03 211 LEU A N 1
ATOM 1540 C CA . LEU A 1 211 ? 2.340 36.648 34.195 1.00 24.60 211 LEU A CA 1
ATOM 1541 C C . LEU A 1 211 ? 1.853 37.725 33.265 1.00 27.08 211 LEU A C 1
ATOM 1542 O O . LEU A 1 211 ? 2.306 38.873 33.379 1.00 28.98 211 LEU A O 1
ATOM 1547 N N . GLU A 1 212 ? 0.930 37.373 32.371 1.00 29.01 212 GLU A N 1
ATOM 1548 C CA . GLU A 1 212 ? 0.392 38.291 31.359 1.00 31.93 212 GLU A CA 1
ATOM 1549 C C . GLU A 1 212 ? -0.879 39.063 31.750 1.00 34.66 212 GLU A C 1
ATOM 1550 O O . GLU A 1 212 ? -1.400 39.874 30.950 1.00 35.55 212 GLU A O 1
ATOM 1556 N N . ALA A 1 213 ? -1.365 38.804 32.959 1.00 35.85 213 ALA A N 1
ATOM 1557 C CA . ALA A 1 213 ? -2.568 39.422 33.495 1.00 37.79 213 ALA A CA 1
ATOM 1558 C C . ALA A 1 213 ? -2.508 40.944 33.368 1.00 38.69 213 ALA A C 1
ATOM 1559 O O . ALA A 1 213 ? -1.521 41.567 33.785 1.00 39.14 213 ALA A O 1
ATOM 1561 N N . GLY A 1 216 ? 0.606 43.317 29.897 1.00 42.17 216 GLY A N 1
ATOM 1562 C CA . GLY A 1 216 ? 1.946 42.714 29.986 1.00 41.64 216 GLY A CA 1
ATOM 1563 C C . GLY A 1 216 ? 2.516 42.189 28.660 1.00 41.02 216 GLY A C 1
ATOM 1564 O O . GLY A 1 216 ? 1.777 41.619 27.832 1.00 41.86 216 GLY A O 1
ATOM 1565 N N . PRO A 1 217 ? 3.844 42.367 28.437 1.00 39.03 217 PRO A N 1
ATOM 1566 C CA . PRO A 1 217 ? 4.487 41.693 27.298 1.00 36.07 217 PRO A CA 1
ATOM 1567 C C . PRO A 1 217 ? 4.555 40.193 27.598 1.00 32.37 217 PRO A C 1
ATOM 1568 O O . PRO A 1 217 ? 4.444 39.803 28.745 1.00 32.31 217 PRO A O 1
ATOM 1572 N N . ARG A 1 218 ? 4.699 39.375 26.564 1.00 29.43 218 ARG A N 1
ATOM 1573 C CA . ARG A 1 218 ? 4.879 37.938 26.766 1.00 26.31 218 ARG A CA 1
ATOM 1574 C C . ARG A 1 218 ? 6.312 37.622 27.191 1.00 22.74 218 ARG A C 1
ATOM 1575 O O . ARG A 1 218 ? 7.254 37.929 26.467 1.00 22.87 218 ARG A O 1
ATOM 1583 N N . LEU A 1 219 ? 6.450 36.959 28.342 1.00 20.84 219 LEU A N 1
ATOM 1584 C CA . LEU A 1 219 ? 7.739 36.588 28.856 1.00 19.08 219 LEU A CA 1
ATOM 1585 C C . LEU A 1 219 ? 8.003 35.097 28.782 1.00 17.74 219 LEU A C 1
ATOM 1586 O O . LEU A 1 219 ? 9.140 34.690 28.725 1.00 17.21 219 LEU A O 1
ATOM 1591 N N . LEU A 1 220 ? 6.955 34.268 28.713 1.00 16.00 220 LEU A N 1
ATOM 1592 C CA . LEU A 1 220 ? 7.129 32.832 28.780 1.00 16.01 220 LEU A CA 1
ATOM 1593 C C . LEU A 1 220 ? 6.670 32.286 27.422 1.00 15.66 220 LEU A C 1
ATOM 1594 O O . LEU A 1 220 ? 5.476 32.344 27.088 1.00 18.27 220 LEU A O 1
ATOM 1599 N N . HIS A 1 221 ? 7.623 31.772 26.659 1.00 15.49 221 HIS A N 1
ATOM 1600 C CA . HIS A 1 221 ? 7.410 31.320 25.270 1.00 15.60 221 HIS A CA 1
ATOM 1601 C C . HIS A 1 221 ? 7.407 29.818 25.154 1.00 15.15 221 HIS A C 1
ATOM 1602 O O . HIS A 1 221 ? 8.216 29.121 25.816 1.00 16.43 221 HIS A O 1
ATOM 1609 N N . THR A 1 222 ? 6.500 29.297 24.300 1.00 16.61 222 THR A N 1
ATOM 1610 C CA . THR A 1 222 ? 6.481 27.896 24.006 1.00 16.85 222 THR A CA 1
ATOM 1611 C C . THR A 1 222 ? 7.046 27.695 22.601 1.00 19.00 222 THR A C 1
ATOM 1612 O O . THR A 1 222 ? 6.483 28.224 21.611 1.00 19.76 222 THR A O 1
ATOM 1616 N N . VAL A 1 223 ? 8.135 26.938 22.514 1.00 17.03 223 VAL A N 1
ATOM 1617 C CA . VAL A 1 223 ? 8.809 26.698 21.235 1.00 17.66 223 VAL A CA 1
ATOM 1618 C C . VAL A 1 223 ? 8.491 25.265 20.805 1.00 16.40 223 VAL A C 1
ATOM 1619 O O . VAL A 1 223 ? 9.096 24.319 21.242 1.00 17.51 223 VAL A O 1
ATOM 1623 N N . ARG A 1 224 ? 7.462 25.125 19.956 1.00 17.22 224 ARG A N 1
ATOM 1624 C CA . ARG A 1 224 ? 6.972 23.804 19.682 1.00 17.54 224 ARG A CA 1
ATOM 1625 C C . ARG A 1 224 ? 8.054 22.870 19.145 1.00 19.46 224 ARG A C 1
ATOM 1626 O O . ARG A 1 224 ? 8.779 23.231 18.215 1.00 19.12 224 ARG A O 1
ATOM 1634 N N . GLY A 1 225 ? 8.128 21.694 19.774 1.00 20.85 225 GLY A N 1
ATOM 1635 C CA . GLY A 1 225 ? 9.072 20.644 19.419 1.00 22.07 225 GLY A CA 1
ATOM 1636 C C . GLY A 1 225 ? 10.448 20.894 19.989 1.00 22.55 225 GLY A C 1
ATOM 1637 O O . GLY A 1 225 ? 11.359 20.103 19.739 1.00 24.69 225 GLY A O 1
ATOM 1638 N N . VAL A 1 226 ? 10.612 21.987 20.745 1.00 20.77 226 VAL A N 1
ATOM 1639 C CA . VAL A 1 226 ? 11.910 22.303 21.319 1.00 20.21 226 VAL A CA 1
ATOM 1640 C C . VAL A 1 226 ? 11.831 22.480 22.834 1.00 21.77 226 VAL A C 1
ATOM 1641 O O . VAL A 1 226 ? 12.521 21.818 23.576 1.00 22.72 226 VAL A O 1
ATOM 1645 N N . GLY A 1 227 ? 10.975 23.381 23.303 1.00 20.15 227 GLY A N 1
ATOM 1646 C CA . GLY A 1 227 ? 10.802 23.518 24.762 1.00 18.19 227 GLY A CA 1
ATOM 1647 C C . GLY A 1 227 ? 10.221 24.849 25.153 1.00 17.34 227 GLY A C 1
ATOM 1648 O O . GLY A 1 227 ? 9.535 25.457 24.378 1.00 17.66 227 GLY A O 1
ATOM 1649 N N . PHE A 1 228 ? 10.536 25.346 26.346 1.00 14.88 228 PHE A N 1
ATOM 1650 C CA . PHE A 1 228 ? 9.902 26.526 26.876 1.00 14.70 228 PHE A CA 1
ATOM 1651 C C . PHE A 1 228 ? 10.977 27.481 27.288 1.00 14.60 228 PHE A C 1
ATOM 1652 O O . PHE A 1 228 ? 12.024 27.029 27.730 1.00 15.50 228 PHE A O 1
ATOM 1660 N N . VAL A 1 229 ? 10.745 28.774 27.170 1.00 13.09 229 VAL A N 1
ATOM 1661 C CA . VAL A 1 229 ? 11.807 29.732 27.541 1.00 13.87 229 VAL A CA 1
ATOM 1662 C C . VAL A 1 229 ? 11.241 31.016 28.146 1.00 14.61 229 VAL A C 1
ATOM 1663 O O . VAL A 1 229 ? 10.294 31.580 27.677 1.00 15.33 229 VAL A O 1
ATOM 1667 N N . LEU A 1 230 ? 11.820 31.475 29.262 1.00 14.83 230 LEU A N 1
ATOM 1668 C CA . LEU A 1 230 ? 11.482 32.767 29.816 1.00 15.81 230 LEU A CA 1
ATOM 1669 C C . LEU A 1 230 ? 12.461 33.856 29.312 1.00 16.15 230 LEU A C 1
ATOM 1670 O O . LEU A 1 230 ? 13.670 33.756 29.543 1.00 15.49 230 LEU A O 1
ATOM 1675 N N . ARG A 1 231 ? 11.944 34.862 28.615 1.00 16.93 231 ARG A N 1
ATOM 1676 C CA . ARG A 1 231 ? 12.781 35.852 27.978 1.00 19.35 231 ARG A CA 1
ATOM 1677 C C . ARG A 1 231 ? 11.937 37.035 27.657 1.00 22.25 231 ARG A C 1
ATOM 1678 O O . ARG A 1 231 ? 10.841 36.860 27.128 1.00 22.04 231 ARG A O 1
ATOM 1686 N N . MET A 1 232 ? 12.500 38.214 27.890 1.00 26.25 232 MET A N 1
ATOM 1687 C CA . MET A 1 232 ? 11.849 39.499 27.618 1.00 31.14 232 MET A CA 1
ATOM 1688 C C . MET A 1 232 ? 11.696 39.607 26.132 1.00 35.03 232 MET A C 1
ATOM 1689 O O . MET A 1 232 ? 12.681 39.661 25.409 1.00 35.35 232 MET A O 1
ATOM 1694 N N . GLN A 1 233 ? 10.430 39.594 25.721 1.00 39.77 233 GLN A N 1
ATOM 1695 C CA . GLN A 1 233 ? 9.942 39.468 24.345 1.00 43.58 233 GLN A CA 1
ATOM 1696 C C . GLN A 1 233 ? 10.710 40.232 23.264 1.00 44.39 233 GLN A C 1
ATOM 1697 O O . GLN A 1 233 ? 10.972 41.432 23.338 1.00 45.93 233 GLN A O 1
ATOM 1704 N N . SER B 1 7 ? 29.565 43.546 74.304 1.00 40.21 7 SER B N 1
ATOM 1705 C CA . SER B 1 7 ? 30.809 42.721 74.307 1.00 39.74 7 SER B CA 1
ATOM 1706 C C . SER B 1 7 ? 30.642 41.332 73.707 1.00 37.00 7 SER B C 1
ATOM 1707 O O . SER B 1 7 ? 31.602 40.806 73.142 1.00 38.11 7 SER B O 1
ATOM 1710 N N . PRO B 1 8 ? 29.460 40.704 73.871 1.00 34.12 8 PRO B N 1
ATOM 1711 C CA . PRO B 1 8 ? 29.325 39.412 73.187 1.00 31.73 8 PRO B CA 1
ATOM 1712 C C . PRO B 1 8 ? 29.334 39.609 71.674 1.00 28.17 8 PRO B C 1
ATOM 1713 O O . PRO B 1 8 ? 28.850 40.655 71.200 1.00 28.79 8 PRO B O 1
ATOM 1717 N N . ARG B 1 9 ? 29.920 38.653 70.947 1.00 25.56 9 ARG B N 1
ATOM 1718 C CA . ARG B 1 9 ? 29.982 38.725 69.491 1.00 23.36 9 ARG B CA 1
ATOM 1719 C C . ARG B 1 9 ? 28.789 37.985 68.874 1.00 22.56 9 ARG B C 1
ATOM 1720 O O . ARG B 1 9 ? 28.586 36.796 69.127 1.00 23.93 9 ARG B O 1
ATOM 1728 N N . VAL B 1 10 ? 28.024 38.708 68.082 1.00 20.56 10 VAL B N 1
ATOM 1729 C CA . VAL B 1 10 ? 26.861 38.098 67.401 1.00 19.82 10 VAL B CA 1
ATOM 1730 C C . VAL B 1 10 ? 27.086 38.200 65.911 1.00 19.17 10 VAL B C 1
ATOM 1731 O O . VAL B 1 10 ? 27.279 39.276 65.356 1.00 20.58 10 VAL B O 1
ATOM 1735 N N . LEU B 1 11 ? 27.031 37.052 65.260 1.00 18.04 11 LEU B N 1
ATOM 1736 C CA . LEU B 1 11 ? 27.018 36.999 63.807 1.00 16.85 11 LEU B CA 1
ATOM 1737 C C . LEU B 1 11 ? 25.581 37.035 63.245 1.00 17.24 11 LEU B C 1
ATOM 1738 O O . LEU B 1 11 ? 24.743 36.185 63.588 1.00 17.17 11 LEU B O 1
ATOM 1743 N N . VAL B 1 12 ? 25.306 38.003 62.390 1.00 14.41 12 VAL B N 1
ATOM 1744 C CA . VAL B 1 12 ? 23.919 38.167 61.792 1.00 16.40 12 VAL B CA 1
ATOM 1745 C C . VAL B 1 12 ? 24.001 37.831 60.318 1.00 16.98 12 VAL B C 1
ATOM 1746 O O . VAL B 1 12 ? 24.895 38.265 59.617 1.00 16.77 12 VAL B O 1
ATOM 1750 N N . VAL B 1 13 ? 23.089 36.992 59.833 1.00 14.99 13 VAL B N 1
ATOM 1751 C CA . VAL B 1 13 ? 23.198 36.476 58.489 1.00 15.14 13 VAL B CA 1
ATOM 1752 C C . VAL B 1 13 ? 21.861 36.650 57.799 1.00 15.12 13 VAL B C 1
ATOM 1753 O O . VAL B 1 13 ? 20.825 36.135 58.281 1.00 15.31 13 VAL B O 1
ATOM 1757 N N . ASP B 1 14 ? 21.879 37.393 56.699 1.00 13.89 14 ASP B N 1
ATOM 1758 C CA . ASP B 1 14 ? 20.607 37.566 55.931 1.00 15.55 14 ASP B CA 1
ATOM 1759 C C . ASP B 1 14 ? 20.994 38.021 54.550 1.00 17.15 14 ASP B C 1
ATOM 1760 O O . ASP B 1 14 ? 21.941 38.829 54.401 1.00 17.99 14 ASP B O 1
ATOM 1765 N N . ASP B 1 15 ? 20.302 37.490 53.541 1.00 16.29 15 ASP B N 1
ATOM 1766 C CA . ASP B 1 15 ? 20.544 37.894 52.167 1.00 16.30 15 ASP B CA 1
ATOM 1767 C C . ASP B 1 15 ? 19.794 39.156 51.731 1.00 18.48 15 ASP B C 1
ATOM 1768 O O . ASP B 1 15 ? 20.014 39.616 50.589 1.00 17.12 15 ASP B O 1
ATOM 1773 N N . ASP B 1 16 ? 18.904 39.689 52.570 1.00 17.86 16 ASP B N 1
ATOM 1774 C CA . ASP B 1 16 ? 18.239 40.957 52.290 1.00 19.75 16 ASP B CA 1
ATOM 1775 C C . ASP B 1 16 ? 19.140 42.043 52.862 1.00 19.51 16 ASP B C 1
ATOM 1776 O O . ASP B 1 16 ? 19.193 42.214 54.085 1.00 20.32 16 ASP B O 1
ATOM 1781 N N . SER B 1 17 ? 19.844 42.786 51.992 1.00 19.98 17 SER B N 1
ATOM 1782 C CA . SER B 1 17 ? 20.849 43.710 52.480 1.00 20.38 17 SER B CA 1
ATOM 1783 C C . SER B 1 17 ? 20.292 44.840 53.358 1.00 20.68 17 SER B C 1
ATOM 1784 O O . SER B 1 17 ? 21.001 45.330 54.248 1.00 21.11 17 SER B O 1
ATOM 1787 N N . ASP B 1 18 ? 19.038 45.230 53.117 1.00 21.43 18 ASP B N 1
ATOM 1788 C CA . ASP B 1 18 ? 18.345 46.216 53.979 1.00 22.46 18 ASP B CA 1
ATOM 1789 C C . ASP B 1 18 ? 18.139 45.658 55.379 1.00 23.41 18 ASP B C 1
ATOM 1790 O O . ASP B 1 18 ? 18.357 46.320 56.372 1.00 24.37 18 ASP B O 1
ATOM 1795 N N . VAL B 1 19 ? 17.678 44.416 55.474 1.00 23.53 19 VAL B N 1
ATOM 1796 C CA . VAL B 1 19 ? 17.487 43.826 56.792 1.00 22.08 19 VAL B CA 1
ATOM 1797 C C . VAL B 1 19 ? 18.836 43.627 57.491 1.00 21.89 19 VAL B C 1
ATOM 1798 O O . VAL B 1 19 ? 18.974 43.868 58.681 1.00 23.46 19 VAL B O 1
ATOM 1802 N N . LEU B 1 20 ? 19.835 43.203 56.733 1.00 21.21 20 LEU B N 1
ATOM 1803 C CA . LEU B 1 20 ? 21.126 42.894 57.322 1.00 20.60 20 LEU B CA 1
ATOM 1804 C C . LEU B 1 20 ? 21.669 44.176 57.906 1.00 23.12 20 LEU B C 1
ATOM 1805 O O . LEU B 1 20 ? 22.173 44.191 59.027 1.00 23.25 20 LEU B O 1
ATOM 1810 N N . ALA B 1 21 ? 21.536 45.270 57.153 1.00 23.74 21 ALA B N 1
ATOM 1811 C CA . ALA B 1 21 ? 22.096 46.537 57.590 1.00 24.25 21 ALA B CA 1
ATOM 1812 C C . ALA B 1 21 ? 21.378 47.062 58.813 1.00 25.36 21 ALA B C 1
ATOM 1813 O O . ALA B 1 21 ? 22.038 47.526 59.731 1.00 26.16 21 ALA B O 1
ATOM 1815 N N . SER B 1 22 ? 20.052 46.945 58.842 1.00 25.40 22 SER B N 1
ATOM 1816 C CA . SER B 1 22 ? 19.244 47.336 59.997 1.00 28.38 22 SER B CA 1
ATOM 1817 C C . SER B 1 22 ? 19.636 46.571 61.253 1.00 28.19 22 SER B C 1
ATOM 1818 O O . SER B 1 22 ? 19.805 47.158 62.323 1.00 29.07 22 SER B O 1
ATOM 1821 N N . LEU B 1 23 ? 19.767 45.246 61.141 1.00 27.29 23 LEU B N 1
ATOM 1822 C CA . LEU B 1 23 ? 20.097 44.445 62.312 1.00 26.96 23 LEU B CA 1
ATOM 1823 C C . LEU B 1 23 ? 21.504 44.688 62.813 1.00 27.29 23 LEU B C 1
ATOM 1824 O O . LEU B 1 23 ? 21.747 44.711 64.028 1.00 26.76 23 LEU B O 1
ATOM 1829 N N . GLU B 1 24 ? 22.433 44.927 61.895 1.00 27.23 24 GLU B N 1
ATOM 1830 C CA . GLU B 1 24 ? 23.789 45.226 62.275 1.00 28.55 24 GLU B CA 1
ATOM 1831 C C . GLU B 1 24 ? 23.819 46.506 63.111 1.00 29.20 24 GLU B C 1
ATOM 1832 O O . GLU B 1 24 ? 24.469 46.564 64.182 1.00 28.06 24 GLU B O 1
ATOM 1838 N N . ARG B 1 25 ? 23.135 47.536 62.607 1.00 28.58 25 ARG B N 1
ATOM 1839 C CA . ARG B 1 25 ? 23.063 48.840 63.278 1.00 30.54 25 ARG B CA 1
ATOM 1840 C C . ARG B 1 25 ? 22.456 48.685 64.666 1.00 30.19 25 ARG B C 1
ATOM 1841 O O . ARG B 1 25 ? 23.066 49.080 65.667 1.00 30.17 25 ARG B O 1
ATOM 1849 N N . GLY B 1 26 ? 21.265 48.098 64.714 1.00 29.18 26 GLY B N 1
ATOM 1850 C CA . GLY B 1 26 ? 20.495 47.942 65.944 1.00 29.80 26 GLY B CA 1
ATOM 1851 C C . GLY B 1 26 ? 21.155 47.098 67.025 1.00 30.20 26 GLY B C 1
ATOM 1852 O O . GLY B 1 26 ? 21.217 47.507 68.192 1.00 31.39 26 GLY B O 1
ATOM 1853 N N . LEU B 1 27 ? 21.685 45.931 66.659 1.00 29.14 27 LEU B N 1
ATOM 1854 C CA . LEU B 1 27 ? 22.439 45.127 67.612 1.00 28.70 27 LEU B CA 1
ATOM 1855 C C . LEU B 1 27 ? 23.711 45.819 68.135 1.00 30.32 27 LEU B C 1
ATOM 1856 O O . LEU B 1 27 ? 24.075 45.639 69.298 1.00 30.21 27 LEU B O 1
ATOM 1861 N N . ARG B 1 28 ? 24.393 46.582 67.289 1.00 31.03 28 ARG B N 1
ATOM 1862 C CA . ARG B 1 28 ? 25.615 47.281 67.744 1.00 33.25 28 ARG B CA 1
ATOM 1863 C C . ARG B 1 28 ? 25.276 48.336 68.770 1.00 34.35 28 ARG B C 1
ATOM 1864 O O . ARG B 1 28 ? 26.024 48.550 69.720 1.00 33.85 28 ARG B O 1
ATOM 1872 N N . LEU B 1 29 ? 24.165 49.027 68.536 1.00 34.70 29 LEU B N 1
ATOM 1873 C CA . LEU B 1 29 ? 23.710 50.049 69.456 1.00 35.41 29 LEU B CA 1
ATOM 1874 C C . LEU B 1 29 ? 23.304 49.461 70.780 1.00 35.91 29 LEU B C 1
ATOM 1875 O O . LEU B 1 29 ? 23.458 50.120 71.809 1.00 36.79 29 LEU B O 1
ATOM 1880 N N . SER B 1 30 ? 22.843 48.208 70.750 1.00 35.02 30 SER B N 1
ATOM 1881 C CA . SER B 1 30 ? 22.263 47.526 71.901 1.00 34.55 30 SER B CA 1
ATOM 1882 C C . SER B 1 30 ? 23.337 46.833 72.696 1.00 34.44 30 SER B C 1
ATOM 1883 O O . SER B 1 30 ? 23.028 46.135 73.655 1.00 36.05 30 SER B O 1
ATOM 1886 N N . GLY B 1 31 ? 24.595 47.000 72.289 1.00 34.27 31 GLY B N 1
ATOM 1887 C CA . GLY B 1 31 ? 25.735 46.523 73.062 1.00 34.52 31 GLY B CA 1
ATOM 1888 C C . GLY B 1 31 ? 26.528 45.359 72.529 1.00 33.85 31 GLY B C 1
ATOM 1889 O O . GLY B 1 31 ? 27.452 44.895 73.197 1.00 34.86 31 GLY B O 1
ATOM 1890 N N . PHE B 1 32 ? 26.186 44.861 71.337 1.00 32.29 32 PHE B N 1
ATOM 1891 C CA . PHE B 1 32 ? 26.861 43.685 70.795 1.00 30.98 32 PHE B CA 1
ATOM 1892 C C . PHE B 1 32 ? 28.000 44.024 69.836 1.00 29.68 32 PHE B C 1
ATOM 1893 O O . PHE B 1 32 ? 27.994 45.071 69.218 1.00 30.51 32 PHE B O 1
ATOM 1901 N N . GLU B 1 33 ? 29.009 43.170 69.772 1.00 29.16 33 GLU B N 1
ATOM 1902 C CA . GLU B 1 33 ? 29.983 43.250 68.684 1.00 28.44 33 GLU B CA 1
ATOM 1903 C C . GLU B 1 33 ? 29.371 42.435 67.538 1.00 28.16 33 GLU B C 1
ATOM 1904 O O . GLU B 1 33 ? 29.129 41.252 67.723 1.00 29.01 33 GLU B O 1
ATOM 1910 N N . VAL B 1 34 ? 29.151 43.051 66.384 1.00 27.32 34 VAL B N 1
ATOM 1911 C CA . VAL B 1 34 ? 28.382 42.399 65.292 1.00 25.03 34 VAL B CA 1
ATOM 1912 C C . VAL B 1 34 ? 29.253 42.074 64.069 1.00 24.98 34 VAL B C 1
ATOM 1913 O O . VAL B 1 34 ? 30.035 42.896 63.598 1.00 23.63 34 VAL B O 1
ATOM 1917 N N . ALA B 1 35 ? 29.127 40.865 63.543 1.00 22.65 35 ALA B N 1
ATOM 1918 C CA . ALA B 1 35 ? 29.746 40.515 62.303 1.00 21.38 35 ALA B CA 1
ATOM 1919 C C . ALA B 1 35 ? 28.566 40.210 61.407 1.00 21.21 35 ALA B C 1
ATOM 1920 O O . ALA B 1 35 ? 27.499 39.860 61.921 1.00 20.24 35 ALA B O 1
ATOM 1922 N N . THR B 1 36 ? 28.749 40.369 60.105 1.00 20.02 36 THR B N 1
ATOM 1923 C CA . THR B 1 36 ? 27.632 40.108 59.211 1.00 19.77 36 THR B CA 1
ATOM 1924 C C . THR B 1 36 ? 28.005 39.117 58.134 1.00 19.97 36 THR B C 1
ATOM 1925 O O . THR B 1 36 ? 29.195 38.889 57.833 1.00 21.07 36 THR B O 1
ATOM 1929 N N . ALA B 1 37 ? 26.978 38.502 57.538 1.00 18.94 37 ALA B N 1
ATOM 1930 C CA . ALA B 1 37 ? 27.215 37.624 56.386 1.00 16.93 37 ALA B CA 1
ATOM 1931 C C . ALA B 1 37 ? 25.980 37.672 55.477 1.00 16.36 37 ALA B C 1
ATOM 1932 O O . ALA B 1 37 ? 24.886 37.815 55.997 1.00 16.84 37 ALA B O 1
ATOM 1934 N N . VAL B 1 38 ? 26.160 37.513 54.173 1.00 16.32 38 VAL B N 1
ATOM 1935 C CA . VAL B 1 38 ? 25.015 37.643 53.241 1.00 15.99 38 VAL B CA 1
ATOM 1936 C C . VAL B 1 38 ? 24.407 36.317 52.766 1.00 15.02 38 VAL B C 1
ATOM 1937 O O . VAL B 1 38 ? 23.362 36.337 52.085 1.00 17.40 38 VAL B O 1
ATOM 1941 N N . ASP B 1 39 ? 25.061 35.226 53.076 1.00 15.00 39 ASP B N 1
ATOM 1942 C CA . ASP B 1 39 ? 24.586 33.888 52.728 1.00 15.00 39 ASP B CA 1
ATOM 1943 C C . ASP B 1 39 ? 25.260 32.873 53.666 1.00 16.56 39 ASP B C 1
ATOM 1944 O O . ASP B 1 39 ? 26.083 33.236 54.525 1.00 17.18 39 ASP B O 1
ATOM 1949 N N . GLY B 1 40 ? 24.875 31.618 53.516 1.00 16.64 40 GLY B N 1
ATOM 1950 C CA . GLY B 1 40 ? 25.303 30.593 54.446 1.00 16.08 40 GLY B CA 1
ATOM 1951 C C . GLY B 1 40 ? 26.777 30.273 54.331 1.00 17.76 40 GLY B C 1
ATOM 1952 O O . GLY B 1 40 ? 27.416 29.816 55.299 1.00 20.09 40 GLY B O 1
ATOM 1953 N N . ALA B 1 41 ? 27.344 30.455 53.144 1.00 17.23 41 ALA B N 1
ATOM 1954 C CA . ALA B 1 41 ? 28.772 30.180 52.977 1.00 15.96 41 ALA B CA 1
ATOM 1955 C C . ALA B 1 41 ? 29.546 31.241 53.713 1.00 17.62 41 ALA B C 1
ATOM 1956 O O . ALA B 1 41 ? 30.502 30.916 54.491 1.00 16.49 41 ALA B O 1
ATOM 1958 N N . GLU B 1 42 ? 29.196 32.512 53.501 1.00 18.53 42 GLU B N 1
ATOM 1959 C CA . GLU B 1 42 ? 29.800 33.579 54.284 1.00 19.88 42 GLU B CA 1
ATOM 1960 C C . GLU B 1 42 ? 29.596 33.375 55.794 1.00 18.93 42 GLU B C 1
ATOM 1961 O O . GLU B 1 42 ? 30.519 33.660 56.620 1.0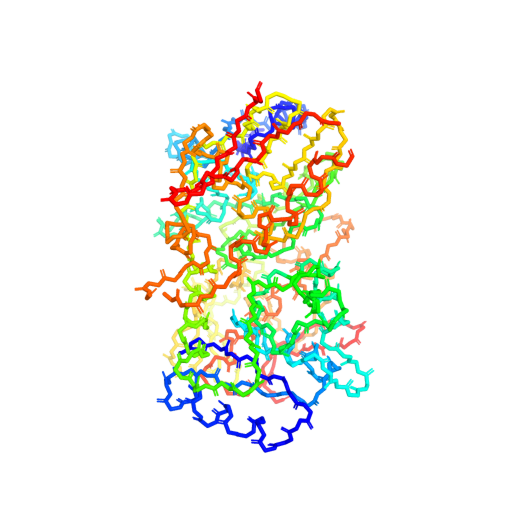0 19.62 42 GLU B O 1
ATOM 1967 N N . ALA B 1 43 ? 28.432 32.842 56.179 1.00 17.64 43 ALA B N 1
ATOM 1968 C CA . ALA B 1 43 ? 28.134 32.615 57.599 1.00 18.13 43 ALA B CA 1
ATOM 1969 C C . ALA B 1 43 ? 29.121 31.587 58.149 1.00 17.66 43 ALA B C 1
ATOM 1970 O O . ALA B 1 43 ? 29.674 31.808 59.226 1.00 19.81 43 ALA B O 1
ATOM 1972 N N . LEU B 1 44 ? 29.275 30.455 57.455 1.00 16.12 44 LEU B N 1
ATOM 1973 C CA . LEU B 1 44 ? 30.210 29.416 57.916 1.00 18.21 44 LEU B CA 1
ATOM 1974 C C . LEU B 1 44 ? 31.637 29.908 57.964 1.00 19.32 44 LEU B C 1
ATOM 1975 O O . LEU B 1 44 ? 32.412 29.563 58.908 1.00 21.06 44 LEU B O 1
ATOM 1980 N N . ARG B 1 45 ? 32.009 30.719 56.978 1.00 18.87 45 ARG B N 1
ATOM 1981 C CA . ARG B 1 45 ? 33.378 31.283 57.013 1.00 19.80 45 ARG B CA 1
ATOM 1982 C C . ARG B 1 45 ? 33.543 32.204 58.225 1.00 20.74 45 ARG B C 1
ATOM 1983 O O . ARG B 1 45 ? 34.499 32.043 59.010 1.00 21.19 45 ARG B O 1
ATOM 1991 N N . SER B 1 46 ? 32.642 33.174 58.378 1.00 21.22 46 SER B N 1
ATOM 1992 C CA . SER B 1 46 ? 32.677 34.027 59.557 1.00 22.86 46 SER B CA 1
ATOM 1993 C C . SER B 1 46 ? 32.662 33.248 60.882 1.00 24.62 46 SER B C 1
ATOM 1994 O O . SER B 1 46 ? 33.415 33.568 61.783 1.00 25.74 46 SER B O 1
ATOM 1997 N N . ALA B 1 47 ? 31.818 32.230 61.011 1.00 25.19 47 ALA B N 1
ATOM 1998 C CA . ALA B 1 47 ? 31.742 31.481 62.276 1.00 26.44 47 ALA B CA 1
ATOM 1999 C C . ALA B 1 47 ? 33.059 30.763 62.545 1.00 28.67 47 ALA B C 1
ATOM 2000 O O . ALA B 1 47 ? 33.490 30.645 63.698 1.00 30.05 47 ALA B O 1
ATOM 2002 N N . THR B 1 48 ? 33.690 30.292 61.468 1.00 28.82 48 THR B N 1
ATOM 2003 C CA . THR B 1 48 ? 34.968 29.569 61.518 1.00 30.24 48 THR B CA 1
ATOM 2004 C C . THR B 1 48 ? 36.139 30.471 61.894 1.00 31.49 48 THR B C 1
ATOM 2005 O O . THR B 1 48 ? 36.986 30.135 62.761 1.00 31.90 48 THR B O 1
ATOM 2009 N N . GLU B 1 49 ? 36.189 31.624 61.254 1.00 31.05 49 GLU B N 1
ATOM 2010 C CA . GLU B 1 49 ? 37.352 32.492 61.370 1.00 32.35 49 GLU B CA 1
ATOM 2011 C C . GLU B 1 49 ? 37.347 33.381 62.609 1.00 33.32 49 GLU B C 1
ATOM 2012 O O . GLU B 1 49 ? 38.407 33.795 63.069 1.00 33.54 49 GLU B O 1
ATOM 2018 N N . ASN B 1 50 ? 36.170 33.686 63.150 1.00 33.52 50 ASN B N 1
ATOM 2019 C CA . ASN B 1 50 ? 36.084 34.446 64.405 1.00 34.42 50 ASN B CA 1
ATOM 2020 C C . ASN B 1 50 ? 34.861 33.993 65.122 1.00 33.87 50 ASN B C 1
ATOM 2021 O O . ASN B 1 50 ? 33.794 34.561 64.897 1.00 35.25 50 ASN B O 1
ATOM 2026 N N . ARG B 1 51 ? 34.993 32.958 65.937 1.00 32.48 51 ARG B N 1
ATOM 2027 C CA . ARG B 1 51 ? 33.851 32.276 66.574 1.00 30.70 51 ARG B CA 1
ATOM 2028 C C . ARG B 1 51 ? 32.942 33.224 67.348 1.00 28.43 51 ARG B C 1
ATOM 2029 O O . ARG B 1 51 ? 33.352 33.842 68.343 1.00 30.05 51 ARG B O 1
ATOM 2037 N N . PRO B 1 52 ? 31.693 33.396 66.887 1.00 25.50 52 PRO B N 1
ATOM 2038 C CA . PRO B 1 52 ? 30.718 34.250 67.547 1.00 23.63 52 PRO B CA 1
ATOM 2039 C C . PRO B 1 52 ? 30.116 33.571 68.773 1.00 23.09 52 PRO B C 1
ATOM 2040 O O . PRO B 1 52 ? 30.123 32.325 68.879 1.00 23.05 52 PRO B O 1
ATOM 2044 N N . ASP B 1 53 ? 29.577 34.377 69.680 1.00 23.95 53 ASP B N 1
ATOM 2045 C CA . ASP B 1 53 ? 28.897 33.837 70.828 1.00 22.97 53 ASP B CA 1
ATOM 2046 C C . ASP B 1 53 ? 27.466 33.415 70.534 1.00 22.40 53 ASP B C 1
ATOM 2047 O O . ASP B 1 53 ? 26.932 32.534 71.223 1.00 22.34 53 ASP B O 1
ATOM 2052 N N . ALA B 1 54 ? 26.877 34.027 69.490 1.00 21.26 54 ALA B N 1
ATOM 2053 C CA . ALA B 1 54 ? 25.530 33.642 69.044 1.00 18.67 54 ALA B CA 1
ATOM 2054 C C . ALA B 1 54 ? 25.377 34.000 67.559 1.00 19.77 54 ALA B C 1
ATOM 2055 O O . ALA B 1 54 ? 26.087 34.847 67.044 1.00 18.72 54 ALA B O 1
ATOM 2057 N N . ILE B 1 55 ? 24.457 33.329 66.875 1.00 17.62 55 ILE B N 1
ATOM 2058 C CA . ILE B 1 55 ? 24.268 33.569 65.459 1.00 15.32 55 ILE B CA 1
ATOM 2059 C C . ILE B 1 55 ? 22.788 33.782 65.274 1.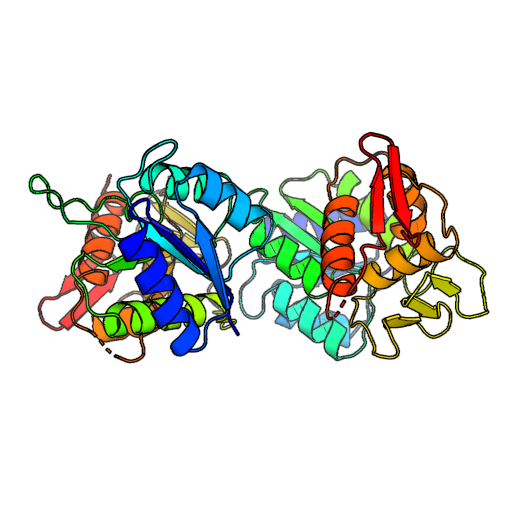00 15.17 55 ILE B C 1
ATOM 2060 O O . ILE B 1 55 ? 21.969 33.003 65.775 1.00 17.42 55 ILE B O 1
ATOM 2065 N N . VAL B 1 56 ? 22.494 34.840 64.533 1.00 13.69 56 VAL B N 1
ATOM 2066 C CA . VAL B 1 56 ? 21.133 35.179 64.119 1.00 13.81 56 VAL B CA 1
ATOM 2067 C C . VAL B 1 56 ? 21.076 34.857 62.588 1.00 14.08 56 VAL B C 1
ATOM 2068 O O . VAL B 1 56 ? 21.776 35.448 61.785 1.00 14.39 56 VAL B O 1
ATOM 2072 N N . LEU B 1 57 ? 20.233 33.909 62.209 1.00 14.24 57 LEU B N 1
ATOM 2073 C CA . LEU B 1 57 ? 20.400 33.251 60.906 1.00 13.00 57 LEU B CA 1
ATOM 2074 C C . LEU B 1 57 ? 19.104 33.180 60.094 1.00 13.07 57 LEU B C 1
ATOM 2075 O O . LEU B 1 57 ? 18.161 32.484 60.460 1.00 14.38 57 LEU B O 1
ATOM 2080 N N . ASP B 1 58 ? 19.085 33.943 58.996 1.00 12.85 58 ASP B N 1
ATOM 2081 C CA . ASP B 1 58 ? 17.953 33.866 58.064 1.00 13.77 58 ASP B CA 1
ATOM 2082 C C . ASP B 1 58 ? 17.932 32.462 57.437 1.00 14.13 58 ASP B C 1
ATOM 2083 O O . ASP B 1 58 ? 18.968 31.841 57.142 1.00 14.76 58 ASP B O 1
ATOM 2088 N N . ILE B 1 59 ? 16.719 31.916 57.286 1.00 13.87 59 ILE B N 1
ATOM 2089 C CA . ILE B 1 59 ? 16.638 30.563 56.721 1.00 16.25 59 ILE B CA 1
ATOM 2090 C C . ILE B 1 59 ? 16.795 30.544 55.188 1.00 15.12 59 ILE B C 1
ATOM 2091 O O . ILE B 1 59 ? 17.565 29.747 54.633 1.00 16.70 59 ILE B O 1
ATOM 2096 N N . ASN B 1 60 ? 16.047 31.418 54.518 1.00 17.81 60 ASN B N 1
ATOM 2097 C CA . ASN B 1 60 ? 16.024 31.411 53.072 1.00 16.34 60 ASN B CA 1
ATOM 2098 C C . ASN B 1 60 ? 17.034 32.370 52.498 1.00 14.42 60 ASN B C 1
ATOM 2099 O O . ASN B 1 60 ? 16.824 33.610 52.494 1.00 16.50 60 ASN B O 1
ATOM 2104 N N . MET B 1 61 ? 18.082 31.755 51.968 1.00 14.64 61 MET B N 1
ATOM 2105 C CA . MET B 1 61 ? 19.237 32.468 51.374 1.00 14.59 61 MET B CA 1
ATOM 2106 C C . MET B 1 61 ? 19.818 31.728 50.237 1.00 13.96 61 MET B C 1
ATOM 2107 O O . MET B 1 61 ? 19.634 30.508 50.174 1.00 16.57 61 MET B O 1
ATOM 2112 N N . PRO B 1 62 ? 20.583 32.410 49.360 1.00 14.50 62 PRO B N 1
ATOM 2113 C CA . PRO B 1 62 ? 21.205 31.686 48.243 1.00 14.70 62 PRO B CA 1
ATOM 2114 C C . PRO B 1 62 ? 22.478 31.008 48.675 1.00 15.45 62 PRO B C 1
ATOM 2115 O O . PRO B 1 62 ? 22.936 31.285 49.796 1.00 15.81 62 PRO B O 1
ATOM 2119 N N . VAL B 1 63 ? 23.071 30.180 47.828 1.00 15.86 63 VAL B N 1
ATOM 2120 C CA . VAL B 1 63 ? 24.401 29.575 48.020 1.00 17.59 63 VAL B CA 1
ATOM 2121 C C . VAL B 1 63 ? 24.342 28.458 49.024 1.00 17.98 63 VAL B C 1
ATOM 2122 O O . VAL B 1 63 ? 24.612 27.289 48.671 1.00 19.07 63 VAL B O 1
ATOM 2126 N N . LEU B 1 64 ? 24.033 28.784 50.277 1.00 16.06 64 LEU B N 1
ATOM 2127 C CA . LEU B 1 64 ? 23.837 27.791 51.317 1.00 18.04 64 LEU B CA 1
ATOM 2128 C C . LEU B 1 64 ? 22.745 28.382 52.234 1.00 17.07 64 LEU B C 1
ATOM 2129 O O . LEU B 1 64 ? 22.881 29.497 52.748 1.00 16.84 64 LEU B O 1
ATOM 2134 N N . ASP B 1 65 ? 21.613 27.687 52.390 1.00 16.12 65 ASP B N 1
ATOM 2135 C CA . ASP B 1 65 ? 20.520 28.215 53.184 1.00 16.76 65 ASP B CA 1
ATOM 2136 C C . ASP B 1 65 ? 20.710 27.993 54.688 1.00 16.05 65 ASP B C 1
ATOM 2137 O O . ASP B 1 65 ? 21.712 27.334 55.087 1.00 15.69 65 ASP B O 1
ATOM 2142 N N . GLY B 1 66 ? 19.809 28.571 55.495 1.00 14.81 66 GLY B N 1
ATOM 2143 C CA . GLY B 1 66 ? 19.987 28.524 56.987 1.00 14.69 66 GLY B CA 1
ATOM 2144 C C . GLY B 1 66 ? 19.884 27.103 57.495 1.00 15.97 66 GLY B C 1
ATOM 2145 O O . GLY B 1 66 ? 20.581 26.734 58.441 1.00 16.06 66 GLY B O 1
ATOM 2146 N N . VAL B 1 67 ? 19.026 26.264 56.889 1.00 14.90 67 VAL B N 1
ATOM 2147 C CA . VAL B 1 67 ? 18.931 24.838 57.316 1.00 15.15 67 VAL B CA 1
ATOM 2148 C C . VAL B 1 67 ? 20.273 24.166 57.111 1.00 15.78 67 VAL B C 1
ATOM 2149 O O . VAL B 1 67 ? 20.769 23.456 57.998 1.00 16.81 67 VAL B O 1
ATOM 2153 N N . SER B 1 68 ? 20.919 24.408 55.960 1.00 15.66 68 SER B N 1
ATOM 2154 C CA . SER B 1 68 ? 22.194 23.793 55.638 1.00 17.37 68 SER B CA 1
ATOM 2155 C C . SER B 1 68 ? 23.255 24.306 56.574 1.00 15.50 68 SER B C 1
ATOM 2156 O O . SER B 1 68 ? 24.091 23.529 57.046 1.00 15.84 68 SER B O 1
ATOM 2159 N N . VAL B 1 69 ? 23.205 25.614 56.866 1.00 15.52 69 VAL B N 1
ATOM 2160 C CA . VAL B 1 69 ? 24.137 26.213 57.870 1.00 15.67 69 VAL B CA 1
ATOM 2161 C C . VAL B 1 69 ? 24.056 25.526 59.222 1.00 16.12 69 VAL B C 1
ATOM 2162 O O . VAL B 1 69 ? 25.074 25.127 59.784 1.00 15.58 69 VAL B O 1
ATOM 2166 N N . VAL B 1 70 ? 22.849 25.351 59.709 1.00 14.98 70 VAL B N 1
ATOM 2167 C CA . VAL B 1 70 ? 22.660 24.735 61.026 1.00 15.25 70 VAL B CA 1
ATOM 2168 C C . VAL B 1 70 ? 23.098 23.307 60.953 1.00 16.76 70 VAL B C 1
ATOM 2169 O O . VAL B 1 70 ? 23.781 22.812 61.838 1.00 16.76 70 VAL B O 1
ATOM 2173 N N . THR B 1 71 ? 22.726 22.616 59.889 1.00 15.77 71 THR B N 1
ATOM 2174 C CA . THR B 1 71 ? 23.088 21.202 59.740 1.00 16.88 71 THR B CA 1
ATOM 2175 C C . THR B 1 71 ? 24.623 21.053 59.789 1.00 18.59 71 THR B C 1
ATOM 2176 O O . THR B 1 71 ? 25.178 20.133 60.420 1.00 19.04 71 THR B O 1
ATOM 2180 N N . ALA B 1 72 ? 25.329 21.937 59.101 1.00 18.84 72 ALA B N 1
ATOM 2181 C CA . ALA B 1 72 ? 26.810 21.882 59.075 1.00 17.25 72 ALA B CA 1
ATOM 2182 C C . ALA B 1 72 ? 27.406 22.151 60.439 1.00 18.35 72 ALA B C 1
ATOM 2183 O O . ALA B 1 72 ? 28.285 21.412 60.884 1.00 19.38 72 ALA B O 1
ATOM 2185 N N . LEU B 1 73 ? 26.923 23.195 61.096 1.00 18.94 73 LEU B N 1
ATOM 2186 C CA . LEU B 1 73 ? 27.437 23.521 62.435 1.00 16.80 73 LEU B CA 1
ATOM 2187 C C . LEU B 1 73 ? 27.254 22.332 63.374 1.00 18.08 73 LEU B C 1
ATOM 2188 O O . LEU B 1 73 ? 28.227 21.933 64.079 1.00 20.61 73 LEU B O 1
ATOM 2193 N N . ARG B 1 74 ? 26.044 21.771 63.411 1.00 17.84 74 ARG B N 1
ATOM 2194 C CA . ARG B 1 74 ? 25.790 20.648 64.335 1.00 18.72 74 ARG B CA 1
ATOM 2195 C C . ARG B 1 74 ? 26.588 19.411 63.984 1.00 20.18 74 ARG B C 1
ATOM 2196 O O . ARG B 1 74 ? 27.084 18.714 64.880 1.00 21.20 74 ARG B O 1
ATOM 2204 N N . ALA B 1 75 ? 26.767 19.140 62.702 1.00 20.18 75 ALA B N 1
ATOM 2205 C CA . ALA B 1 75 ? 27.634 18.014 62.314 1.00 21.42 75 ALA B CA 1
ATOM 2206 C C . ALA B 1 75 ? 29.074 18.141 62.805 1.00 22.85 75 ALA B C 1
ATOM 2207 O O . ALA B 1 75 ? 29.743 17.115 63.071 1.00 23.52 75 ALA B O 1
ATOM 2209 N N . MET B 1 76 ? 29.553 19.372 62.925 1.00 22.54 76 MET B N 1
ATOM 2210 C CA . MET B 1 76 ? 30.909 19.626 63.382 1.00 25.70 76 MET B CA 1
ATOM 2211 C C . MET B 1 76 ? 30.956 19.733 64.874 1.00 25.44 76 MET B C 1
ATOM 2212 O O . MET B 1 76 ? 31.969 20.163 65.435 1.00 26.68 76 MET B O 1
ATOM 2217 N N . ASP B 1 77 ? 29.860 19.339 65.529 1.00 24.93 77 ASP B N 1
ATOM 2218 C CA . ASP B 1 77 ? 29.761 19.462 66.979 1.00 25.10 77 ASP B CA 1
ATOM 2219 C C . ASP B 1 77 ? 29.964 20.879 67.470 1.00 24.97 77 ASP B C 1
ATOM 2220 O O . ASP B 1 77 ? 30.479 21.096 68.577 1.00 24.11 77 ASP B O 1
ATOM 2225 N N . ASN B 1 78 ? 29.580 21.869 66.673 1.00 22.56 78 ASN B N 1
ATOM 2226 C CA . ASN B 1 78 ? 29.641 23.251 67.138 1.00 21.17 78 ASN B CA 1
ATOM 2227 C C . ASN B 1 78 ? 28.279 23.613 67.707 1.00 21.92 78 ASN B C 1
ATOM 2228 O O . ASN B 1 78 ? 27.289 23.669 66.960 1.00 21.91 78 ASN B O 1
ATOM 2233 N N . ASP B 1 79 ? 28.219 23.850 69.015 1.00 21.13 79 ASP B N 1
ATOM 2234 C CA . ASP B 1 79 ? 26.940 24.096 69.699 1.00 20.54 79 ASP B CA 1
ATOM 2235 C C . ASP B 1 79 ? 26.614 25.578 69.827 1.00 20.15 79 ASP B C 1
ATOM 2236 O O . ASP B 1 79 ? 25.782 25.954 70.672 1.00 20.71 79 ASP B O 1
ATOM 2241 N N . VAL B 1 80 ? 27.223 26.421 68.992 1.00 19.04 80 VAL B N 1
ATOM 2242 C CA . VAL B 1 80 ? 26.962 27.856 69.055 1.00 17.48 80 VAL B CA 1
ATOM 2243 C C . VAL B 1 80 ? 25.440 28.113 69.016 1.00 19.39 80 VAL B C 1
ATOM 2244 O O . VAL B 1 80 ? 24.758 27.500 68.202 1.00 20.20 80 VAL B O 1
ATOM 2248 N N . PRO B 1 81 ? 24.907 28.964 69.921 1.00 18.89 81 PRO B N 1
ATOM 2249 C CA . PRO B 1 81 ? 23.445 29.193 69.878 1.00 17.22 81 PRO B CA 1
ATOM 2250 C C . PRO B 1 81 ? 23.025 29.894 68.604 1.00 17.27 81 PRO B C 1
ATOM 2251 O O . PRO B 1 81 ? 23.685 30.829 68.159 1.00 17.81 81 PRO B O 1
ATOM 2255 N N . VAL B 1 82 ? 21.900 29.453 68.039 1.00 17.24 82 VAL B N 1
ATOM 2256 C CA . VAL B 1 82 ? 21.393 29.992 66.790 1.00 16.09 82 VAL B CA 1
ATOM 2257 C C . VAL B 1 82 ? 19.908 30.334 66.921 1.00 14.11 82 VAL B C 1
ATOM 2258 O O . VAL B 1 82 ? 19.096 29.507 67.358 1.00 15.88 82 VAL B O 1
ATOM 2262 N N . CYS B 1 83 ? 19.563 31.544 66.591 1.00 14.17 83 CYS B N 1
ATOM 2263 C CA . CYS B 1 83 ? 18.156 31.930 66.419 1.00 14.08 83 CYS B CA 1
ATOM 2264 C C . CYS B 1 83 ? 17.884 32.089 64.950 1.00 15.27 83 CYS B C 1
ATOM 2265 O O . CYS B 1 83 ? 18.530 32.923 64.297 1.00 15.42 83 CYS B O 1
ATOM 2268 N N . VAL B 1 84 ? 16.940 31.312 64.406 1.00 14.84 84 VAL B N 1
ATOM 2269 C CA . VAL B 1 84 ? 16.664 31.430 62.958 1.00 14.89 84 VAL B CA 1
ATOM 2270 C C . VAL B 1 84 ? 15.530 32.416 62.688 1.00 15.46 84 VAL B C 1
ATOM 2271 O O . VAL B 1 84 ? 14.586 32.559 63.499 1.00 15.61 84 VAL B O 1
ATOM 2275 N N . LEU B 1 85 ? 15.665 33.163 61.597 1.00 15.88 85 LEU B N 1
ATOM 2276 C CA . LEU B 1 85 ? 14.625 34.112 61.157 1.00 15.43 85 LEU B CA 1
ATOM 2277 C C . LEU B 1 85 ? 13.937 33.590 59.924 1.00 16.08 85 LEU B C 1
ATOM 2278 O O . LEU B 1 85 ? 14.561 33.004 59.038 1.00 15.52 85 LEU B O 1
ATOM 2283 N N . SER B 1 86 ? 12.648 33.881 59.830 1.00 20.13 86 SER B N 1
ATOM 2284 C CA . SER B 1 86 ? 11.940 33.572 58.587 1.00 21.49 86 SER B CA 1
ATOM 2285 C C . SER B 1 86 ? 10.699 34.415 58.448 1.00 22.15 86 SER B C 1
ATOM 2286 O O . SER B 1 86 ? 10.221 34.933 59.430 1.00 20.17 86 SER B O 1
ATOM 2289 N N . ALA B 1 87 ? 10.168 34.517 57.221 1.00 23.56 87 ALA B N 1
ATOM 2290 C CA . ALA B 1 87 ? 8.900 35.206 56.965 1.00 25.18 87 ALA B CA 1
ATOM 2291 C C . ALA B 1 87 ? 7.786 34.433 57.600 1.00 25.69 87 ALA B C 1
ATOM 2292 O O . ALA B 1 87 ? 7.905 33.229 57.732 1.00 23.34 87 ALA B O 1
ATOM 2294 N N . ARG B 1 88 ? 6.706 35.128 57.978 1.00 27.15 88 ARG B N 1
ATOM 2295 C CA . ARG B 1 88 ? 5.594 34.507 58.733 1.00 28.57 88 ARG B CA 1
ATOM 2296 C C . ARG B 1 88 ? 5.050 33.263 58.044 1.00 28.03 88 ARG B C 1
ATOM 2297 O O . ARG B 1 88 ? 4.639 32.297 58.694 1.00 28.28 88 ARG B O 1
ATOM 2305 N N . SER B 1 89 ? 5.050 33.292 56.722 1.00 29.14 89 SER B N 1
ATOM 2306 C CA . SER B 1 89 ? 4.420 32.205 55.948 1.00 29.48 89 SER B CA 1
ATOM 2307 C C . SER B 1 89 ? 5.338 31.021 55.728 1.00 28.65 89 SER B C 1
ATOM 2308 O O . SER B 1 89 ? 4.881 29.939 55.325 1.00 28.40 89 SER B O 1
ATOM 2311 N N . SER B 1 90 ? 6.629 31.198 55.993 1.00 28.03 90 SER B N 1
ATOM 2312 C CA . SER B 1 90 ? 7.576 30.149 55.712 1.00 27.30 90 SER B CA 1
ATOM 2313 C C . SER B 1 90 ? 7.691 29.183 56.910 1.00 27.27 90 SER B C 1
ATOM 2314 O O . SER B 1 90 ? 8.777 28.985 57.482 1.00 26.52 90 SER B O 1
ATOM 2317 N N . VAL B 1 91 ? 6.568 28.591 57.285 1.00 26.70 91 VAL B N 1
ATOM 2318 C CA . VAL B 1 91 ? 6.501 27.685 58.440 1.00 26.83 91 VAL B CA 1
ATOM 2319 C C . VAL B 1 91 ? 7.462 26.503 58.295 1.00 26.30 91 VAL B C 1
ATOM 2320 O O . VAL B 1 91 ? 8.306 26.229 59.210 1.00 24.74 91 VAL B O 1
ATOM 2324 N N . ASP B 1 92 ? 7.341 25.797 57.172 1.00 26.05 92 ASP B N 1
ATOM 2325 C CA . ASP B 1 92 ? 8.077 24.554 56.965 1.00 26.06 92 ASP B CA 1
ATOM 2326 C C . ASP B 1 92 ? 9.592 24.781 57.101 1.00 25.80 92 ASP B C 1
ATOM 2327 O O . ASP B 1 92 ? 10.287 23.943 57.632 1.00 25.40 92 ASP B O 1
ATOM 2332 N N . ASP B 1 93 ? 10.045 25.953 56.661 1.00 25.63 93 ASP B N 1
ATOM 2333 C CA . ASP B 1 93 ? 11.454 26.324 56.636 1.00 26.60 93 ASP B CA 1
ATOM 2334 C C . ASP B 1 93 ? 11.989 26.541 58.034 1.00 25.52 93 ASP B C 1
ATOM 2335 O O . ASP B 1 93 ? 13.061 25.999 58.364 1.00 23.80 93 ASP B O 1
ATOM 2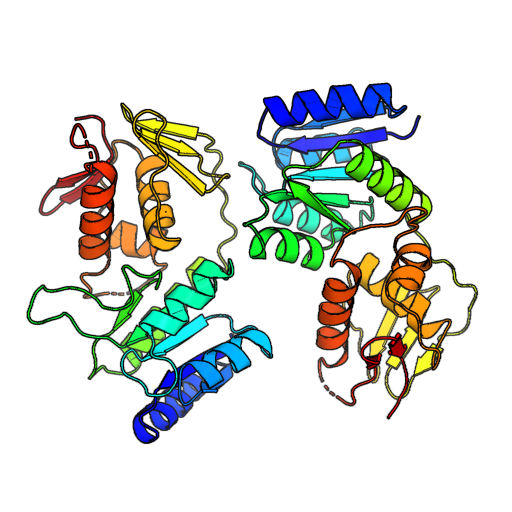340 N N . ARG B 1 94 ? 11.308 27.369 58.839 1.00 25.32 94 ARG B N 1
ATOM 2341 C CA . ARG B 1 94 ? 11.808 27.588 60.200 1.00 25.17 94 ARG B CA 1
ATOM 2342 C C . ARG B 1 94 ? 11.710 26.317 61.040 1.00 24.07 94 ARG B C 1
ATOM 2343 O O . ARG B 1 94 ? 12.613 26.003 61.836 1.00 22.48 94 ARG B O 1
ATOM 2351 N N . VAL B 1 95 ? 10.658 25.537 60.832 1.00 23.28 95 VAL B N 1
ATOM 2352 C CA . VAL B 1 95 ? 10.571 24.235 61.543 1.00 24.12 95 VAL B CA 1
ATOM 2353 C C . VAL B 1 95 ? 11.755 23.326 61.142 1.00 22.97 95 VAL B C 1
ATOM 2354 O O . VAL B 1 95 ? 12.401 22.665 62.006 1.00 24.29 95 VAL B O 1
ATOM 2358 N N . ALA B 1 96 ? 12.095 23.336 59.849 1.00 19.83 96 ALA B N 1
ATOM 2359 C CA . ALA B 1 96 ? 13.220 22.578 59.387 1.00 18.20 96 ALA B CA 1
ATOM 2360 C C . ALA B 1 96 ? 14.474 23.094 60.101 1.00 17.69 96 ALA B C 1
ATOM 2361 O O . ALA B 1 96 ? 15.335 22.293 60.475 1.00 18.49 96 ALA B O 1
ATOM 2363 N N . GLY B 1 97 ? 14.606 24.408 60.280 1.00 17.56 97 GLY B N 1
ATOM 2364 C CA . GLY B 1 97 ? 15.818 24.897 60.933 1.00 16.23 97 GLY B CA 1
ATOM 2365 C C . GLY B 1 97 ? 15.893 24.510 62.404 1.00 15.52 97 GLY B C 1
ATOM 2366 O O . GLY B 1 97 ? 16.961 24.133 62.873 1.00 16.51 97 GLY B O 1
ATOM 2367 N N . LEU B 1 98 ? 14.744 24.519 63.102 1.00 16.63 98 LEU B N 1
ATOM 2368 C CA . LEU B 1 98 ? 14.677 24.034 64.481 1.00 15.26 98 LEU B CA 1
ATOM 2369 C C . LEU B 1 98 ? 14.995 22.556 64.536 1.00 16.40 98 LEU B C 1
ATOM 2370 O O . LEU B 1 98 ? 15.792 22.094 65.376 1.00 16.71 98 LEU B O 1
ATOM 2375 N N . GLU B 1 99 ? 14.369 21.773 63.652 1.00 16.63 99 GLU B N 1
ATOM 2376 C CA . GLU B 1 99 ? 14.651 20.326 63.650 1.00 19.81 99 GLU B CA 1
ATOM 2377 C C . GLU B 1 99 ? 16.128 19.989 63.403 1.00 17.26 99 GLU B C 1
ATOM 2378 O O . GLU B 1 99 ? 16.639 18.968 63.896 1.00 18.46 99 GLU B O 1
ATOM 2384 N N . ALA B 1 100 ? 16.820 20.835 62.639 1.00 16.02 100 ALA B N 1
ATOM 2385 C CA . ALA B 1 100 ? 18.212 20.588 62.242 1.00 14.97 100 ALA B CA 1
ATOM 2386 C C . ALA B 1 100 ? 19.125 20.990 63.360 1.00 15.24 100 ALA B C 1
ATOM 2387 O O . ALA B 1 100 ? 20.285 20.621 63.358 1.00 16.86 100 ALA B O 1
ATOM 2389 N N . GLY B 1 101 ? 18.570 21.690 64.339 1.00 14.37 101 GLY B N 1
ATOM 2390 C CA . GLY B 1 101 ? 19.458 22.051 65.481 1.00 14.59 101 GLY B CA 1
ATOM 2391 C C . GLY B 1 101 ? 19.411 23.496 65.976 1.00 15.36 101 GLY B C 1
ATOM 2392 O O . GLY B 1 101 ? 20.190 23.826 66.882 1.00 15.94 101 GLY B O 1
ATOM 2393 N N . ALA B 1 102 ? 18.588 24.389 65.409 1.00 14.28 102 ALA B N 1
ATOM 2394 C CA . ALA B 1 102 ? 18.580 25.784 65.857 1.00 14.42 102 ALA B CA 1
ATOM 2395 C C . ALA B 1 102 ? 17.935 25.803 67.238 1.00 14.68 102 ALA B C 1
ATOM 2396 O O . ALA B 1 102 ? 17.127 24.932 67.544 1.00 16.53 102 ALA B O 1
ATOM 2398 N N . ASP B 1 103 ? 18.230 26.844 68.025 1.00 15.25 103 ASP B N 1
ATOM 2399 C CA . ASP B 1 103 ? 17.793 26.927 69.406 1.00 15.65 103 ASP B CA 1
ATOM 2400 C C . ASP B 1 103 ? 16.528 27.725 69.610 1.00 14.86 103 ASP B C 1
ATOM 2401 O O . ASP B 1 103 ? 15.811 27.549 70.633 1.00 15.68 103 ASP B O 1
ATOM 2406 N N . ASP B 1 104 ? 16.247 28.627 68.691 1.00 15.03 104 ASP B N 1
ATOM 2407 C CA . ASP B 1 104 ? 15.042 29.462 68.793 1.00 15.68 104 ASP B CA 1
ATOM 2408 C C . ASP B 1 104 ? 14.733 30.035 67.429 1.00 15.72 104 ASP B C 1
ATOM 2409 O O . ASP B 1 104 ? 15.498 29.843 66.499 1.00 14.49 104 ASP B O 1
ATOM 2414 N N . TYR B 1 105 ? 13.599 30.719 67.302 1.00 17.12 105 TYR B N 1
ATOM 2415 C CA . TYR B 1 105 ? 13.229 31.356 66.054 1.00 16.57 105 TYR B CA 1
ATOM 2416 C C . TYR B 1 105 ? 12.529 32.676 66.337 1.00 17.56 105 TYR B C 1
ATOM 2417 O O . TYR B 1 105 ? 11.967 32.899 67.441 1.00 16.90 105 TYR B O 1
ATOM 2426 N N . LEU B 1 106 ? 12.548 33.512 65.325 1.00 16.93 106 LEU B N 1
ATOM 2427 C CA . LEU B 1 106 ? 11.826 34.748 65.331 1.00 17.64 106 LEU B CA 1
ATOM 2428 C C . LEU B 1 106 ? 11.273 34.958 63.917 1.00 19.32 106 LEU B C 1
ATOM 2429 O O . LEU B 1 106 ? 11.963 34.731 62.906 1.00 17.81 106 LEU B O 1
ATOM 2434 N N . VAL B 1 107 ? 10.025 35.377 63.843 1.00 19.34 107 VAL B N 1
ATOM 2435 C CA . VAL B 1 107 ? 9.377 35.571 62.547 1.00 21.89 107 VAL B CA 1
ATOM 2436 C C . VAL B 1 107 ? 9.476 37.035 62.109 1.00 23.39 107 VAL B C 1
ATOM 2437 O O . VAL B 1 107 ? 9.278 37.960 62.923 1.00 23.36 107 VAL B O 1
ATOM 2441 N N . LYS B 1 108 ? 9.795 37.234 60.823 1.00 25.44 108 LYS B N 1
ATOM 2442 C CA . LYS B 1 108 ? 9.798 38.554 60.179 1.00 26.74 108 LYS B CA 1
ATOM 2443 C C . LYS B 1 108 ? 8.385 38.962 59.764 1.00 28.05 108 LYS B C 1
ATOM 2444 O O . LYS B 1 108 ? 7.606 38.103 59.336 1.00 28.84 108 LYS B O 1
ATOM 2450 N N . PRO B 1 109 ? 8.058 40.269 59.864 1.00 28.91 109 PRO B N 1
ATOM 2451 C CA . PRO B 1 109 ? 8.911 41.322 60.446 1.00 28.41 109 PRO B CA 1
ATOM 2452 C C . PRO B 1 109 ? 8.758 41.330 61.962 1.00 27.58 109 PRO B C 1
ATOM 2453 O O . PRO B 1 109 ? 7.750 40.869 62.526 1.00 28.56 109 PRO B O 1
ATOM 2457 N N . PHE B 1 110 ? 9.767 41.863 62.625 1.00 27.39 110 PHE B N 1
ATOM 2458 C CA . PHE B 1 110 ? 9.763 41.887 64.066 1.00 26.16 110 PHE B CA 1
ATOM 2459 C C . PHE B 1 110 ? 10.376 43.197 64.542 1.00 26.34 110 PHE B C 1
ATOM 2460 O O . PHE B 1 110 ? 11.055 43.879 63.776 1.00 26.51 110 PHE B O 1
ATOM 2468 N N . VAL B 1 111 ? 10.110 43.568 65.787 1.00 26.27 111 VAL B N 1
ATOM 2469 C CA . VAL B 1 111 ? 10.769 44.720 66.342 1.00 25.66 111 VAL B CA 1
ATOM 2470 C C . VAL B 1 111 ? 12.044 44.267 66.978 1.00 24.55 111 VAL B C 1
ATOM 2471 O O . VAL B 1 111 ? 12.126 43.166 67.509 1.00 25.49 111 VAL B O 1
ATOM 2475 N N . LEU B 1 112 ? 13.035 45.136 66.950 1.00 24.25 112 LEU B N 1
ATOM 2476 C CA . LEU B 1 112 ? 14.379 44.795 67.372 1.00 23.44 112 LEU B CA 1
ATOM 2477 C C . LEU B 1 112 ? 14.470 44.239 68.795 1.00 22.83 112 LEU B C 1
ATOM 2478 O O . LEU B 1 112 ? 15.223 43.277 69.052 1.00 22.74 112 LEU B O 1
ATOM 2483 N N . ALA B 1 113 ? 13.717 44.841 69.722 1.00 21.37 113 ALA B N 1
ATOM 2484 C CA . ALA B 1 113 ? 13.665 44.356 71.113 1.00 20.98 113 ALA B CA 1
ATOM 2485 C C . ALA B 1 113 ? 13.420 42.827 71.227 1.00 21.67 113 ALA B C 1
ATOM 2486 O O . ALA B 1 113 ? 13.944 42.177 72.113 1.00 21.92 113 ALA B O 1
ATOM 2488 N N . GLU B 1 114 ? 12.613 42.301 70.321 1.00 21.15 114 GLU B N 1
ATOM 2489 C CA . GLU B 1 114 ? 12.270 40.843 70.338 1.00 22.13 114 GLU B CA 1
ATOM 2490 C C . GLU B 1 114 ? 13.499 39.990 70.025 1.00 19.04 114 GLU B C 1
ATOM 2491 O O . GLU B 1 114 ? 13.679 38.879 70.583 1.00 19.64 114 GLU B O 1
ATOM 2497 N N . LEU B 1 115 ? 14.332 40.487 69.102 1.00 19.09 115 LEU B N 1
ATOM 2498 C CA . LEU B 1 115 ? 15.579 39.827 68.748 1.00 19.03 115 LEU B CA 1
ATOM 2499 C C . LEU B 1 115 ? 16.597 40.031 69.870 1.00 18.77 115 LEU B C 1
ATOM 2500 O O . LEU B 1 115 ? 17.193 39.081 70.336 1.00 17.70 115 LEU B O 1
ATOM 2505 N N . VAL B 1 116 ? 16.797 41.282 70.329 1.00 19.55 116 VAL B N 1
ATOM 2506 C CA . VAL B 1 116 ? 17.773 41.518 71.409 1.00 19.53 116 VAL B CA 1
ATOM 2507 C C . VAL B 1 116 ? 17.460 40.599 72.627 1.00 19.66 116 VAL B C 1
ATOM 2508 O O . VAL B 1 116 ? 18.381 40.035 73.258 1.00 21.53 116 VAL B O 1
ATOM 2512 N N . ALA B 1 117 ? 16.178 40.457 72.937 1.00 19.51 117 ALA B N 1
ATOM 2513 C CA . ALA B 1 117 ? 15.737 39.687 74.092 1.00 20.51 117 ALA B CA 1
ATOM 2514 C C . ALA B 1 117 ? 16.103 38.232 73.858 1.00 21.34 117 ALA B C 1
ATOM 2515 O O . ALA B 1 117 ? 16.611 37.576 74.753 1.00 21.61 117 ALA B O 1
ATOM 2517 N N . ARG B 1 118 ? 15.870 37.755 72.635 1.00 20.74 118 ARG B N 1
ATOM 2518 C CA . ARG B 1 118 ? 16.154 36.314 72.355 1.00 19.18 118 ARG B CA 1
ATOM 2519 C C . ARG B 1 118 ? 17.660 36.072 72.309 1.00 20.52 118 ARG B C 1
ATOM 2520 O O . ARG B 1 118 ? 18.16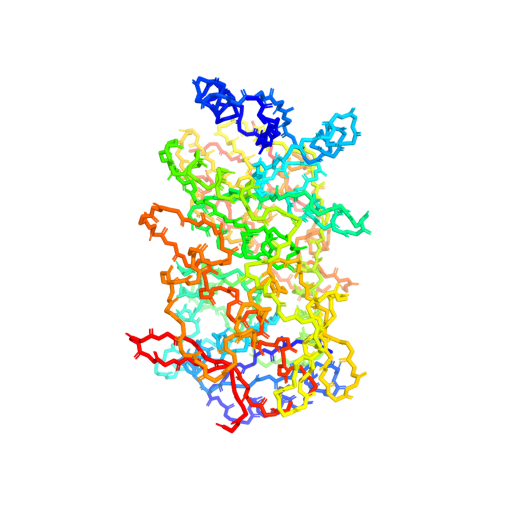2 35.028 72.728 1.00 19.23 118 ARG B O 1
ATOM 2528 N N . VAL B 1 119 ? 18.437 37.057 71.896 1.00 20.17 119 VAL B N 1
ATOM 2529 C CA . VAL B 1 119 ? 19.875 36.847 71.903 1.00 20.90 119 VAL B CA 1
ATOM 2530 C C . VAL B 1 119 ? 20.447 36.817 73.298 1.00 21.71 119 VAL B C 1
ATOM 2531 O O . VAL B 1 119 ? 21.345 36.014 73.583 1.00 22.22 119 VAL B O 1
ATOM 2535 N N . LYS B 1 120 ? 19.965 37.699 74.165 1.00 21.60 120 LYS B N 1
ATOM 2536 C CA . LYS B 1 120 ? 20.410 37.657 75.564 1.00 22.18 120 LYS B CA 1
ATOM 2537 C C . LYS B 1 120 ? 20.046 36.307 76.208 1.00 22.05 120 LYS B C 1
ATOM 2538 O O . LYS B 1 120 ? 20.843 35.730 76.956 1.00 21.50 120 LYS B O 1
ATOM 2544 N N . ALA B 1 121 ? 18.855 35.795 75.892 1.00 21.77 121 ALA B N 1
ATOM 2545 C CA . ALA B 1 121 ? 18.428 34.456 76.370 1.00 22.14 121 ALA B CA 1
ATOM 2546 C C . ALA B 1 121 ? 19.343 33.365 75.852 1.00 21.91 121 ALA B C 1
ATOM 2547 O O . ALA B 1 121 ? 19.810 32.545 76.619 1.00 22.07 121 ALA B O 1
ATOM 2549 N N . LEU B 1 122 ? 19.619 33.338 74.541 1.00 20.85 122 LEU B N 1
ATOM 2550 C CA . LEU B 1 122 ? 20.548 32.363 73.982 1.00 21.59 122 LEU B CA 1
ATOM 2551 C C . LEU B 1 122 ? 21.858 32.307 74.750 1.00 22.69 122 LEU B C 1
ATOM 2552 O O . LEU B 1 122 ? 22.361 31.228 75.040 1.00 22.70 122 LEU B O 1
ATOM 2557 N N . LEU B 1 123 ? 22.395 33.494 75.089 1.00 23.37 123 LEU B N 1
ATOM 2558 C CA . LEU B 1 123 ? 23.695 33.584 75.725 1.00 24.40 123 LEU B CA 1
ATOM 2559 C C . LEU B 1 123 ? 23.632 33.083 77.156 1.00 26.01 123 LEU B C 1
ATOM 2560 O O . LEU B 1 123 ? 24.564 32.454 77.631 1.00 26.41 123 LEU B O 1
ATOM 2565 N N . ARG B 1 124 ? 22.525 33.334 77.824 1.00 27.05 124 ARG B N 1
ATOM 2566 C CA . ARG B 1 124 ? 22.304 32.800 79.196 1.00 28.39 124 ARG B CA 1
ATOM 2567 C C . ARG B 1 124 ? 22.211 31.256 79.281 1.00 28.97 124 ARG B C 1
ATOM 2568 O O . ARG B 1 124 ? 22.588 30.638 80.312 1.00 29.70 124 ARG B O 1
ATOM 2576 N N . ARG B 1 125 ? 21.705 30.634 78.214 1.00 27.47 125 ARG B N 1
ATOM 2577 C CA . ARG B 1 125 ? 21.493 29.195 78.198 1.00 27.81 125 ARG B CA 1
ATOM 2578 C C . ARG B 1 125 ? 22.393 28.429 77.207 1.00 29.70 125 ARG B C 1
ATOM 2579 O O . ARG B 1 125 ? 22.093 27.268 76.813 1.00 29.39 125 ARG B O 1
ATOM 2587 N N . ARG B 1 126 ? 23.472 29.075 76.792 1.00 32.01 126 ARG B N 1
ATOM 2588 C CA . ARG B 1 126 ? 24.422 28.482 75.843 1.00 35.29 126 ARG B CA 1
ATOM 2589 C C . ARG B 1 126 ? 25.148 27.298 76.482 1.00 37.74 126 ARG B C 1
ATOM 2590 O O . ARG B 1 126 ? 25.302 27.245 77.711 1.00 38.57 126 ARG B O 1
ATOM 2598 N N . GLY B 1 127 ? 25.577 26.340 75.662 1.00 39.42 127 GLY B N 1
ATOM 2599 C CA . GLY B 1 127 ? 26.403 25.235 76.182 1.00 42.38 127 GLY B CA 1
ATOM 2600 C C . GLY B 1 127 ? 26.193 24.928 77.666 1.00 43.19 127 GLY B C 1
ATOM 2601 O O . GLY B 1 127 ? 26.271 25.816 78.529 1.00 43.63 127 GLY B O 1
ATOM 2602 N N . SER B 1 128 ? 24.598 24.388 78.692 0.0000 40.20 128 SER B N 1
ATOM 2603 C CA . SER B 1 128 ? 24.523 23.686 79.999 0.0000 38.49 128 SER B CA 1
ATOM 2604 C C . SER B 1 128 ? 23.273 24.045 80.851 0.0000 35.02 128 SER B C 1
ATOM 2605 O O . SER B 1 128 ? 22.978 25.207 81.024 0.0000 35.12 128 SER B O 1
ATOM 2608 N N . THR B 1 129 ? 22.535 23.150 81.424 1.00 26.83 129 THR B N 1
ATOM 2609 C CA . THR B 1 129 ? 21.103 23.275 81.789 1.00 25.78 129 THR B CA 1
ATOM 2610 C C . THR B 1 129 ? 20.921 23.710 83.231 1.00 26.73 129 THR B C 1
ATOM 2611 O O . THR B 1 129 ? 21.834 23.526 84.052 1.00 27.62 129 THR B O 1
ATOM 2615 N N . ALA B 1 130 ? 19.744 24.266 83.519 1.00 26.89 130 ALA B N 1
ATOM 2616 C CA . ALA B 1 130 ? 19.371 24.727 84.869 1.00 26.95 130 ALA B CA 1
ATOM 2617 C C . ALA B 1 130 ? 18.949 23.555 85.738 1.00 26.10 130 ALA B C 1
ATOM 2618 O O . ALA B 1 130 ? 17.810 23.486 86.193 1.00 29.09 130 ALA B O 1
ATOM 2620 N N . THR B 1 131 ? 19.853 22.601 85.905 1.00 24.75 131 THR B N 1
ATOM 2621 C CA . THR B 1 131 ? 19.568 21.360 86.593 1.00 23.19 131 THR B CA 1
ATOM 2622 C C . THR B 1 131 ? 20.784 20.986 87.413 1.00 23.49 131 THR B C 1
ATOM 2623 O O . THR B 1 131 ? 21.902 21.446 87.119 1.00 23.59 131 THR B O 1
ATOM 2627 N N . SER B 1 132 ? 20.591 20.155 88.434 1.00 23.77 132 SER B N 1
ATOM 2628 C CA . SER B 1 132 ? 21.749 19.746 89.227 1.00 23.56 132 SER B CA 1
ATOM 2629 C C . SER B 1 132 ? 21.891 18.270 89.418 1.00 22.55 132 SER B C 1
ATOM 2630 O O . SER B 1 132 ? 22.862 17.838 90.043 1.00 21.68 132 SER B O 1
ATOM 2633 N N . SER B 1 133 ? 20.975 17.465 88.864 1.00 20.81 133 SER B N 1
ATOM 2634 C CA . SER B 1 133 ? 21.092 16.023 89.005 1.00 21.11 133 SER B CA 1
ATOM 2635 C C . SER B 1 133 ? 22.404 15.556 88.396 1.00 22.26 133 SER B C 1
ATOM 2636 O O . SER B 1 133 ? 22.893 16.128 87.392 1.00 22.49 133 SER B O 1
ATOM 2639 N N . SER B 1 134 ? 22.976 14.534 89.022 1.00 21.98 134 SER B N 1
ATOM 2640 C CA . SER B 1 134 ? 24.176 13.965 88.508 1.00 21.59 134 SER B CA 1
ATOM 2641 C C . SER B 1 134 ? 23.878 12.588 87.985 1.00 23.58 134 SER B C 1
ATOM 2642 O O . SER B 1 134 ? 24.273 12.234 86.870 1.00 22.77 134 SER B O 1
ATOM 2645 N N . GLU B 1 135 ? 23.156 11.812 88.786 1.00 23.19 135 GLU B N 1
ATOM 2646 C CA . GLU B 1 135 ? 22.870 10.443 88.454 1.00 23.44 135 GLU B CA 1
ATOM 2647 C C . GLU B 1 135 ? 21.951 10.475 87.248 1.00 22.98 135 GLU B C 1
ATOM 2648 O O . GLU B 1 135 ? 21.135 11.361 87.148 1.00 23.73 135 GLU B O 1
ATOM 2654 N N . THR B 1 136 ? 22.059 9.468 86.391 1.00 23.85 136 THR B N 1
ATOM 2655 C CA . THR B 1 136 ? 21.132 9.326 85.301 1.00 22.13 136 THR B CA 1
ATOM 2656 C C . THR B 1 136 ? 19.708 9.171 85.839 1.00 21.63 136 THR B C 1
ATOM 2657 O O . THR B 1 136 ? 19.483 8.509 86.858 1.00 21.48 136 THR B O 1
ATOM 2661 N N . ILE B 1 137 ? 18.746 9.829 85.197 1.00 18.60 137 ILE B N 1
ATOM 2662 C CA . ILE B 1 137 ? 17.347 9.811 85.653 1.00 18.52 137 ILE B CA 1
ATOM 2663 C C . ILE B 1 137 ? 16.539 8.830 84.798 1.00 18.77 137 ILE B C 1
ATOM 2664 O O . ILE B 1 137 ? 16.625 8.818 83.570 1.00 20.24 137 ILE B O 1
ATOM 2669 N N . THR B 1 138 ? 15.732 8.027 85.464 1.00 17.37 138 THR B N 1
ATOM 2670 C CA . THR B 1 138 ? 14.961 6.986 84.779 1.00 18.92 138 THR B CA 1
ATOM 2671 C C . THR B 1 138 ? 13.491 7.346 84.800 1.00 19.01 138 THR B C 1
ATOM 2672 O O . THR B 1 138 ? 12.951 7.755 85.849 1.00 19.98 138 THR B O 1
ATOM 2676 N N . VAL B 1 139 ? 12.840 7.199 83.654 1.00 17.97 139 VAL B N 1
ATOM 2677 C CA . VAL B 1 139 ? 11.382 7.377 83.571 1.00 18.35 139 VAL B CA 1
ATOM 2678 C C . VAL B 1 139 ? 10.891 6.215 82.723 1.00 18.51 139 VAL B C 1
ATOM 2679 O O . VAL B 1 139 ? 10.961 6.274 81.497 1.00 18.65 139 VAL B O 1
ATOM 2683 N N . GLY B 1 140 ? 10.423 5.146 83.383 1.00 19.65 140 GLY B N 1
ATOM 2684 C CA . GLY B 1 140 ? 10.091 3.895 82.673 1.00 20.27 140 GLY B CA 1
ATOM 2685 C C . GLY B 1 140 ? 11.266 3.457 81.814 1.00 19.69 140 GLY B C 1
ATOM 2686 O O . GLY B 1 140 ? 12.350 3.244 82.348 1.00 20.67 140 GLY B O 1
ATOM 2687 N N . PRO B 1 141 ? 11.060 3.338 80.481 1.00 18.42 141 PRO B N 1
ATOM 2688 C CA . PRO B 1 141 ? 12.173 2.842 79.640 1.00 18.16 141 PRO B CA 1
ATOM 2689 C C . PRO B 1 141 ? 13.190 3.897 79.253 1.00 18.74 141 PRO B C 1
ATOM 2690 O O . PRO B 1 141 ? 14.214 3.587 78.628 1.00 19.52 141 PRO B O 1
ATOM 2694 N N . LEU B 1 142 ? 12.938 5.121 79.683 1.00 17.50 142 LEU B N 1
ATOM 2695 C CA . LEU B 1 142 ? 13.730 6.243 79.287 1.00 16.37 142 LEU B CA 1
ATOM 2696 C C . LEU B 1 142 ? 14.782 6.535 80.345 1.00 16.77 142 LEU B C 1
ATOM 2697 O O . LEU B 1 142 ? 14.469 6.544 81.529 1.00 18.37 142 LEU B O 1
ATOM 2702 N N . GLU B 1 143 ? 16.005 6.751 79.893 1.00 15.46 143 GLU B N 1
ATOM 2703 C CA . GLU B 1 143 ? 17.112 7.189 80.815 1.00 16.55 143 GLU B CA 1
ATOM 2704 C C . GLU B 1 143 ? 17.586 8.522 80.276 1.00 15.76 143 GLU B C 1
ATOM 2705 O O . GLU B 1 143 ? 17.946 8.630 79.099 1.00 18.11 143 GLU B O 1
ATOM 2711 N N . VAL B 1 144 ? 17.647 9.539 81.136 1.00 14.55 144 VAL B N 1
ATOM 2712 C CA . VAL B 1 144 ? 18.159 10.854 80.757 1.00 14.78 144 VAL B CA 1
ATOM 2713 C C . VAL B 1 144 ? 19.437 11.107 81.571 1.00 16.64 144 VAL B C 1
ATOM 2714 O O . VAL B 1 144 ? 19.374 11.305 82.779 1.00 18.93 144 VAL B O 1
ATOM 2718 N N . ASP B 1 145 ? 20.550 11.092 80.872 1.00 15.72 145 ASP B N 1
ATOM 2719 C CA . ASP B 1 145 ? 21.848 11.279 81.567 1.00 16.93 145 ASP B CA 1
ATOM 2720 C C . ASP B 1 145 ? 22.203 12.727 81.279 1.00 15.72 145 ASP B C 1
ATOM 2721 O O . ASP B 1 145 ? 22.673 13.041 80.175 1.00 16.98 145 ASP B O 1
ATOM 2726 N N . ILE B 1 146 ? 21.968 13.616 82.235 1.00 15.31 146 ILE B N 1
ATOM 2727 C CA . ILE B 1 146 ? 22.139 15.005 81.960 1.00 16.61 146 ILE B CA 1
ATOM 2728 C C . ILE B 1 146 ? 23.621 15.358 81.832 1.00 17.62 146 ILE B C 1
ATOM 2729 O O . ILE B 1 146 ? 24.060 15.979 80.863 1.00 17.36 146 ILE B O 1
ATOM 2734 N N . PR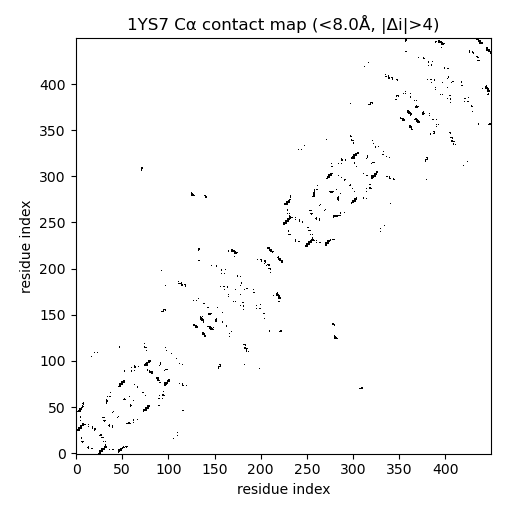O B 1 147 ? 24.436 14.987 82.825 1.00 18.35 147 PRO B N 1
ATOM 2735 C CA . PRO B 1 147 ? 25.861 15.218 82.582 1.00 19.58 147 PRO B CA 1
ATOM 2736 C C . PRO B 1 147 ? 26.448 14.651 81.286 1.00 18.40 147 PRO B C 1
ATOM 2737 O O . PRO B 1 147 ? 27.306 15.286 80.671 1.00 20.59 147 PRO B O 1
ATOM 2741 N N . GLY B 1 148 ? 26.038 13.467 80.862 1.00 19.06 148 GLY B N 1
ATOM 2742 C CA . GLY B 1 148 ? 26.598 12.896 79.636 1.00 18.08 148 GLY B CA 1
ATOM 2743 C C . GLY B 1 148 ? 25.897 13.335 78.374 1.00 19.46 148 GLY B C 1
ATOM 2744 O O . GLY B 1 148 ? 26.308 12.912 77.299 1.00 18.87 148 GLY B O 1
ATOM 2745 N N . ARG B 1 149 ? 24.839 14.134 78.541 1.00 17.73 149 ARG B N 1
ATOM 2746 C CA . ARG B 1 149 ? 24.033 14.636 77.429 1.00 17.43 149 ARG B CA 1
ATOM 2747 C C . ARG B 1 149 ? 23.561 13.475 76.556 1.00 19.01 149 ARG B C 1
ATOM 2748 O O . ARG B 1 149 ? 23.720 13.507 75.344 1.00 19.55 149 ARG B O 1
ATOM 2756 N N . ARG B 1 150 ? 23.015 12.442 77.191 1.00 18.49 150 ARG B N 1
ATOM 2757 C CA . ARG B 1 150 ? 22.593 11.222 76.483 1.00 21.51 150 ARG B CA 1
ATOM 2758 C C . ARG B 1 150 ? 21.227 10.832 76.985 1.00 18.63 150 ARG B C 1
ATOM 2759 O O . ARG B 1 150 ? 20.969 10.858 78.200 1.00 18.70 150 ARG B O 1
ATOM 2767 N N . ALA B 1 151 ? 20.307 10.529 76.048 1.00 17.19 151 ALA B N 1
ATOM 2768 C CA . ALA B 1 151 ? 18.970 10.011 76.363 1.00 17.53 151 ALA B CA 1
ATOM 2769 C C . ALA B 1 151 ? 18.912 8.645 75.690 1.00 15.75 151 ALA B C 1
ATOM 2770 O O . ALA B 1 151 ? 19.332 8.532 74.527 1.00 16.20 151 ALA B O 1
ATOM 2772 N N . ARG B 1 152 ? 18.448 7.636 76.397 1.00 15.11 152 ARG B N 1
ATOM 2773 C CA . ARG B 1 152 ? 18.260 6.284 75.767 1.00 17.19 152 ARG B CA 1
ATOM 2774 C C . ARG B 1 152 ? 16.903 5.742 76.115 1.00 17.55 152 ARG B C 1
ATOM 2775 O O . ARG B 1 152 ? 16.426 5.935 77.218 1.00 18.22 152 ARG B O 1
ATOM 2783 N N . VAL B 1 153 ? 16.226 5.077 75.165 1.00 15.39 153 VAL B N 1
ATOM 2784 C CA . VAL B 1 153 ? 14.947 4.461 75.485 1.00 17.80 153 VAL B CA 1
ATOM 2785 C C . VAL B 1 153 ? 15.170 2.961 75.274 1.00 18.53 153 VAL B C 1
ATOM 2786 O O . VAL B 1 153 ? 15.636 2.537 74.174 1.00 18.30 153 VAL B O 1
ATOM 2790 N N . ASN B 1 154 ? 14.964 2.188 76.342 1.00 19.09 154 ASN B N 1
ATOM 2791 C CA . ASN B 1 154 ? 15.295 0.725 76.281 1.00 20.97 154 ASN B CA 1
ATOM 2792 C C . ASN B 1 154 ? 16.730 0.476 75.780 1.00 21.11 154 ASN B C 1
ATOM 2793 O O . ASN B 1 154 ? 17.010 -0.431 74.948 1.00 22.95 154 ASN B O 1
ATOM 2798 N N . GLY B 1 155 ? 17.670 1.280 76.252 1.00 20.41 155 GLY B N 1
ATOM 2799 C CA . GLY B 1 155 ? 19.071 1.048 75.954 1.00 20.48 155 GLY B CA 1
ATOM 2800 C C . GLY B 1 155 ? 19.591 1.617 74.666 1.00 22.34 155 GLY B C 1
ATOM 2801 O O . GLY B 1 155 ? 20.772 1.505 74.376 1.00 25.63 155 GLY B O 1
ATOM 2802 N N . VAL B 1 156 ? 18.720 2.190 73.859 1.00 21.29 156 VAL B N 1
ATOM 2803 C CA . VAL B 1 156 ? 19.153 2.718 72.593 1.00 22.14 156 VAL B CA 1
ATOM 2804 C C . VAL B 1 156 ? 19.051 4.230 72.608 1.00 21.43 156 VAL B C 1
ATOM 2805 O O . VAL B 1 156 ? 18.016 4.808 72.984 1.00 20.02 156 VAL B O 1
ATOM 2809 N N . ASP B 1 157 ? 20.131 4.848 72.156 1.00 22.72 157 ASP B N 1
ATOM 2810 C CA . ASP B 1 157 ? 20.175 6.296 72.064 1.00 24.00 157 ASP B CA 1
ATOM 2811 C C . ASP B 1 157 ? 19.044 6.902 71.229 1.00 23.65 157 ASP B C 1
ATOM 2812 O O . ASP B 1 157 ? 18.639 6.385 70.153 1.00 24.06 157 ASP B O 1
ATOM 2817 N N . VAL B 1 158 ? 18.529 8.003 71.771 1.00 22.18 158 VAL B N 1
ATOM 2818 C CA . VAL B 1 158 ? 17.604 8.880 71.077 1.00 21.62 158 VAL B CA 1
ATOM 2819 C C . VAL B 1 158 ? 18.407 10.085 70.584 1.00 21.39 158 VAL B C 1
ATOM 2820 O O . VAL B 1 158 ? 19.063 10.768 71.352 1.00 20.78 158 VAL B O 1
ATOM 2824 N N . ASP B 1 159 ? 18.385 10.355 69.289 1.00 20.53 159 ASP B N 1
ATOM 2825 C CA . ASP B 1 159 ? 19.231 11.399 68.754 1.00 20.31 159 ASP B CA 1
ATOM 2826 C C . ASP B 1 159 ? 18.456 12.717 68.904 1.00 20.45 159 ASP B C 1
ATOM 2827 O O . ASP B 1 159 ? 17.411 12.882 68.252 1.00 21.73 159 ASP B O 1
ATOM 2832 N N . LEU B 1 160 ? 18.944 13.605 69.780 1.00 19.32 160 LEU B N 1
ATOM 2833 C CA . LEU B 1 160 ? 18.251 14.889 70.050 1.00 16.48 160 LEU B CA 1
ATOM 2834 C C . LEU B 1 160 ? 19.158 16.025 69.743 1.00 15.58 160 LEU B C 1
ATOM 2835 O O . LEU B 1 160 ? 20.378 15.927 69.926 1.00 17.31 160 LEU B O 1
ATOM 2840 N N . THR B 1 161 ? 18.565 17.123 69.255 1.00 17.08 161 THR B N 1
ATOM 2841 C CA . THR B 1 161 ? 19.376 18.338 69.126 1.00 15.99 161 THR B CA 1
ATOM 2842 C C . THR B 1 161 ? 19.743 18.862 70.502 1.00 15.31 161 THR B C 1
ATOM 2843 O O . THR B 1 161 ? 19.175 18.455 71.504 1.00 14.99 161 THR B O 1
ATOM 2847 N N . LYS B 1 162 ? 20.629 19.833 70.516 1.00 16.22 162 LYS B N 1
ATOM 2848 C CA . LYS B 1 162 ? 21.037 20.414 71.804 1.00 16.21 162 LYS B CA 1
ATOM 2849 C C . LYS B 1 162 ? 19.829 20.976 72.602 1.00 15.35 162 LYS B C 1
ATOM 2850 O O . LYS B 1 162 ? 19.669 20.705 73.824 1.00 15.47 162 LYS B O 1
ATOM 2856 N N . ARG B 1 163 ? 18.957 21.745 71.935 1.00 13.40 163 ARG B N 1
ATOM 2857 C CA . ARG B 1 163 ? 17.885 22.356 72.663 1.00 14.86 163 ARG B CA 1
ATOM 2858 C C . ARG B 1 163 ? 16.771 21.354 72.930 1.00 15.24 163 ARG B C 1
ATOM 2859 O O . ARG B 1 163 ? 16.080 21.465 73.926 1.00 15.82 163 ARG B O 1
ATOM 2867 N N . GLU B 1 164 ? 16.587 20.348 72.065 1.00 14.43 164 GLU B N 1
ATOM 2868 C CA . GLU B 1 164 ? 15.688 19.269 72.433 1.00 14.10 164 GLU B CA 1
ATOM 2869 C C . GLU B 1 164 ? 16.136 18.564 73.712 1.00 12.96 164 GLU B C 1
ATOM 2870 O O . GLU B 1 164 ? 15.272 18.284 74.601 1.00 14.43 164 GLU B O 1
ATOM 2876 N N . PHE B 1 165 ? 17.458 18.358 73.818 1.00 13.66 165 PHE B N 1
ATOM 2877 C CA . PHE B 1 165 ? 17.981 17.675 74.988 1.00 13.86 165 PHE B CA 1
ATOM 2878 C C . PHE B 1 165 ? 17.814 18.586 76.204 1.00 13.82 165 PHE B C 1
ATOM 2879 O O . PHE B 1 165 ? 17.465 18.097 77.266 1.00 12.89 165 PHE B O 1
ATOM 2887 N N . ASP B 1 166 ? 18.011 19.864 76.018 1.00 14.92 166 ASP B N 1
ATOM 2888 C CA . ASP B 1 166 ? 17.900 20.851 77.134 1.00 15.97 166 ASP B CA 1
ATOM 2889 C C . ASP B 1 166 ? 16.497 20.765 77.717 1.00 16.97 166 ASP B C 1
ATOM 2890 O O . ASP B 1 166 ? 16.282 20.748 78.943 1.00 17.68 166 ASP B O 1
ATOM 2895 N N . LEU B 1 167 ? 15.499 20.701 76.831 1.00 15.33 167 LEU B N 1
ATOM 2896 C CA . LEU B 1 167 ? 14.117 20.593 77.268 1.00 15.06 167 LEU B CA 1
ATOM 2897 C C . LEU B 1 167 ? 13.862 19.299 78.035 1.00 15.23 167 LEU B C 1
ATOM 2898 O O . LEU B 1 167 ? 13.298 19.306 79.113 1.00 13.82 167 LEU B O 1
ATOM 2903 N N . LEU B 1 168 ? 14.311 18.161 77.482 1.00 13.20 168 LEU B N 1
ATOM 2904 C CA . LEU B 1 168 ? 14.137 16.870 78.111 1.00 14.37 168 LEU B CA 1
ATOM 2905 C C . LEU B 1 168 ? 14.841 16.845 79.466 1.00 14.77 168 LEU B C 1
ATOM 2906 O O . LEU B 1 168 ? 14.308 16.294 80.445 1.00 16.06 168 LEU B O 1
ATOM 2911 N N . ALA B 1 169 ? 15.998 17.503 79.512 1.00 14.42 169 ALA B N 1
ATOM 2912 C CA . ALA B 1 169 ? 16.774 17.499 80.791 1.00 14.21 169 ALA B CA 1
ATOM 2913 C C . ALA B 1 169 ? 16.027 18.258 81.899 1.00 14.28 169 ALA B C 1
ATOM 2914 O O . ALA B 1 169 ? 15.987 17.785 83.026 1.00 14.35 169 ALA B O 1
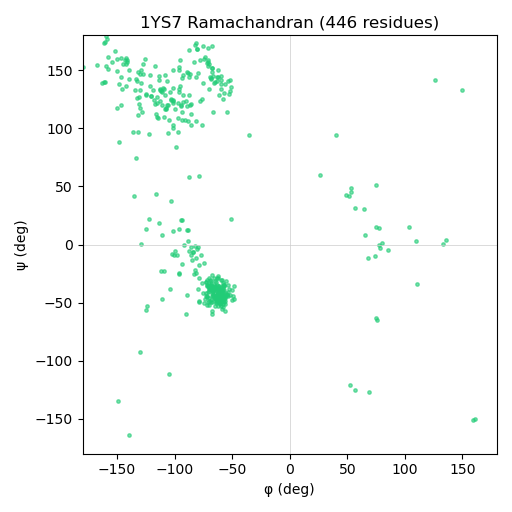ATOM 2916 N N . VAL B 1 170 ? 15.466 19.420 81.585 1.00 15.36 170 VAL B N 1
ATOM 2917 C CA . VAL B 1 170 ? 14.687 20.175 82.565 1.00 15.36 170 VAL B CA 1
ATOM 2918 C C . VAL B 1 170 ? 13.464 19.378 82.985 1.00 16.55 170 VAL B C 1
ATOM 2919 O O . VAL B 1 170 ? 13.197 19.226 84.191 1.00 15.97 170 VAL B O 1
ATOM 2923 N N . LEU B 1 171 ? 12.716 18.825 82.015 1.00 16.96 171 LEU B N 1
ATOM 2924 C CA . LEU B 1 171 ? 11.563 17.967 82.321 1.00 15.58 171 LEU B CA 1
ATOM 2925 C C . LEU B 1 171 ? 11.913 16.739 83.196 1.00 14.56 171 LEU B C 1
ATOM 2926 O O . LEU B 1 171 ? 11.146 16.376 84.077 1.00 16.27 171 LEU B O 1
ATOM 2931 N N . ALA B 1 172 ? 13.067 16.117 82.957 1.00 13.81 172 ALA B N 1
ATOM 2932 C CA . ALA B 1 172 ? 13.520 14.954 83.729 1.00 15.48 172 ALA B CA 1
ATOM 2933 C C . ALA B 1 172 ? 14.042 15.367 85.143 1.00 15.96 172 ALA B C 1
ATOM 2934 O O . ALA B 1 172 ? 13.788 14.680 86.114 1.00 16.99 172 ALA B O 1
ATOM 2936 N N . GLU B 1 173 ? 14.795 16.460 85.225 1.00 16.58 173 GLU B N 1
ATOM 2937 C CA . GLU B 1 173 ? 15.170 17.062 86.564 1.00 18.09 173 GLU B CA 1
ATOM 2938 C C . GLU B 1 173 ? 13.944 17.257 87.451 1.00 17.54 173 GLU B C 1
ATOM 2939 O O . GLU B 1 173 ? 13.952 16.961 88.661 1.00 17.64 173 GLU B O 1
ATOM 2945 N N . HIS B 1 174 ? 12.853 17.677 86.821 1.00 16.11 174 HIS B N 1
ATOM 2946 C CA . HIS B 1 174 ? 11.535 17.860 87.457 1.00 17.30 174 HIS B CA 1
ATOM 2947 C C . HIS B 1 174 ? 10.602 16.715 87.102 1.00 17.84 174 HIS B C 1
ATOM 2948 O O . HIS B 1 174 ? 9.410 16.961 86.964 1.00 18.27 174 HIS B O 1
ATOM 2955 N N . LYS B 1 175 ? 11.118 15.479 87.007 1.00 19.60 175 LYS B N 1
ATOM 2956 C CA . LYS B 1 175 ? 10.302 14.304 86.604 1.00 20.79 175 LYS B CA 1
ATOM 2957 C C . LYS B 1 175 ? 9.040 14.223 87.465 1.00 21.25 175 LYS B C 1
ATOM 2958 O O . LYS B 1 175 ? 9.067 14.546 88.667 1.00 21.94 175 LYS B O 1
ATOM 2964 N N . THR B 1 176 ? 7.948 13.839 86.810 1.00 21.32 176 THR B N 1
ATOM 2965 C CA . THR B 1 176 ? 6.584 13.848 87.359 1.00 21.02 176 THR B CA 1
ATOM 2966 C C . THR B 1 176 ? 5.977 15.214 87.625 1.00 21.10 176 THR B C 1
ATOM 2967 O O . THR B 1 176 ? 4.780 15.282 87.867 1.00 23.40 176 THR B O 1
ATOM 2971 N N . ALA B 1 177 ? 6.744 16.307 87.585 1.00 20.70 177 ALA B N 1
ATOM 2972 C CA . ALA B 1 177 ? 6.168 17.625 87.844 1.00 21.00 177 ALA B CA 1
ATOM 2973 C C . ALA B 1 177 ? 5.736 18.295 86.538 1.00 21.26 177 ALA B C 1
ATOM 2974 O O . ALA B 1 177 ? 6.367 18.109 85.457 1.00 21.43 177 ALA B O 1
ATOM 2976 N N . VAL B 1 178 ? 4.652 19.055 86.623 1.00 19.96 178 VAL B N 1
ATOM 2977 C CA . VAL B 1 178 ? 4.061 19.750 85.476 1.00 21.32 178 VAL B CA 1
ATOM 2978 C C . VAL B 1 178 ? 4.780 21.076 85.392 1.00 22.88 178 VAL B C 1
ATOM 2979 O O . VAL B 1 178 ? 4.948 21.771 86.408 1.00 24.29 178 VAL B O 1
ATOM 2983 N N . LEU B 1 179 ? 5.290 21.409 84.212 1.00 20.53 179 LEU B N 1
ATOM 2984 C CA . LEU B 1 179 ? 5.974 22.698 84.025 1.00 19.77 179 LEU B CA 1
ATOM 2985 C C . LEU B 1 179 ? 5.233 23.434 82.943 1.00 19.77 179 LEU B C 1
ATOM 2986 O O . LEU B 1 179 ? 4.864 22.838 81.933 1.00 18.95 179 LEU B O 1
ATOM 2991 N N . SER B 1 180 ? 4.982 24.729 83.124 1.00 19.93 180 SER B N 1
ATOM 2992 C CA . SER B 1 180 ? 4.104 25.387 82.170 1.00 19.50 180 SER B CA 1
ATOM 2993 C C . SER B 1 180 ? 4.982 25.874 81.009 1.00 18.77 180 SER B C 1
ATOM 2994 O O . SER B 1 180 ? 6.204 25.910 81.106 1.00 19.50 180 SER B O 1
ATOM 2997 N N . ARG B 1 181 ? 4.331 26.261 79.917 1.00 19.28 181 ARG B N 1
ATOM 2998 C CA . ARG B 1 181 ? 5.036 26.933 78.833 1.00 21.19 181 ARG B CA 1
ATOM 2999 C C . ARG B 1 181 ? 5.941 28.085 79.324 1.00 20.77 181 ARG B C 1
ATOM 3000 O O . ARG B 1 181 ? 7.100 28.136 78.982 1.00 20.61 181 ARG B O 1
ATOM 3008 N N . ALA B 1 182 ? 5.458 28.983 80.198 1.00 22.04 182 ALA B N 1
ATOM 3009 C CA . ALA B 1 182 ? 6.265 30.115 80.662 1.00 21.53 182 ALA B CA 1
ATOM 3010 C C . ALA B 1 182 ? 7.418 29.642 81.542 1.00 20.21 182 ALA B C 1
ATOM 3011 O O . ALA B 1 182 ? 8.542 30.169 81.467 1.00 20.26 182 ALA B O 1
ATOM 3013 N N . GLN B 1 183 ? 7.189 28.629 82.381 1.00 18.67 183 GLN B N 1
ATOM 3014 C CA . GLN B 1 183 ? 8.306 28.096 83.162 1.00 18.10 183 GLN B CA 1
ATOM 3015 C C . GLN B 1 183 ? 9.396 27.512 82.247 1.00 18.49 183 GLN B C 1
ATOM 3016 O O . GLN B 1 183 ? 10.551 27.610 82.535 1.00 18.95 183 GLN B O 1
ATOM 3022 N N . LEU B 1 184 ? 8.969 26.810 81.202 1.00 17.13 184 LEU B N 1
ATOM 3023 C CA . LEU B 1 184 ? 9.927 26.207 80.271 1.00 17.66 184 LEU B CA 1
ATOM 3024 C C . LEU B 1 184 ? 10.701 27.264 79.450 1.00 17.18 184 LEU B C 1
ATOM 3025 O O . LEU B 1 184 ? 11.920 27.112 79.234 1.00 17.09 184 LEU B O 1
ATOM 3030 N N . LEU B 1 185 ? 10.012 28.317 79.058 1.00 16.67 185 LEU B N 1
ATOM 3031 C CA . LEU B 1 185 ? 10.725 29.458 78.392 1.00 16.38 185 LEU B CA 1
ATOM 3032 C C . LEU B 1 185 ? 11.803 30.051 79.327 1.00 17.19 185 LEU B C 1
ATOM 3033 O O . LEU B 1 185 ? 12.901 30.332 78.893 1.00 17.89 185 LEU B O 1
ATOM 3038 N N . GLU B 1 186 ? 11.504 30.199 80.615 1.00 18.99 186 GLU B N 1
ATOM 3039 C CA . GLU B 1 186 ? 12.497 30.684 81.526 1.00 19.86 186 GLU B CA 1
ATOM 3040 C C . GLU B 1 186 ? 13.628 29.672 81.810 1.00 20.24 186 GLU B C 1
ATOM 3041 O O . GLU B 1 186 ? 14.843 29.992 81.712 1.00 20.35 186 GLU B O 1
ATOM 3047 N N . LEU B 1 187 ? 13.241 28.430 82.144 1.00 20.28 187 LEU B N 1
ATOM 3048 C CA . LEU B 1 187 ? 14.221 27.399 82.537 1.00 18.38 187 LEU B CA 1
ATOM 3049 C C . LEU B 1 187 ? 15.058 26.868 81.390 1.00 18.85 187 LEU B C 1
ATOM 3050 O O . LEU B 1 187 ? 16.266 26.667 81.573 1.00 19.43 187 LEU B O 1
ATOM 3055 N N . VAL B 1 188 ? 14.409 26.573 80.252 1.00 17.89 188 VAL B N 1
ATOM 3056 C CA . VAL B 1 188 ? 15.095 26.003 79.107 1.00 17.56 188 VAL B CA 1
ATOM 3057 C C . VAL B 1 188 ? 15.675 27.079 78.145 1.00 15.84 188 VAL B C 1
ATOM 3058 O O . VAL B 1 188 ? 16.828 26.965 77.712 1.00 17.45 188 VAL B O 1
ATOM 3062 N N . TRP B 1 189 ? 14.872 28.127 77.860 1.00 16.63 189 TRP B N 1
ATOM 3063 C CA . TRP B 1 189 ? 15.212 29.126 76.843 1.00 18.03 189 TRP B CA 1
ATOM 3064 C C . TRP B 1 189 ? 15.932 30.314 77.477 1.00 20.48 189 TRP B C 1
ATOM 3065 O O . TRP B 1 189 ? 16.579 31.084 76.770 1.00 21.68 189 TRP B O 1
ATOM 3076 N N . GLY B 1 190 ? 15.847 30.457 78.811 1.00 19.00 190 GLY B N 1
ATOM 3077 C CA . GLY B 1 190 ? 16.472 31.590 79.503 1.00 21.36 190 GLY B CA 1
ATOM 3078 C C . GLY B 1 190 ? 15.701 32.875 79.385 1.00 20.73 190 GLY B C 1
ATOM 3079 O O . GLY B 1 190 ? 16.251 33.938 79.678 1.00 23.71 190 GLY B O 1
ATOM 3080 N N . TYR B 1 191 ? 14.447 32.826 78.945 1.00 21.14 191 TYR B N 1
ATOM 3081 C CA . TYR B 1 191 ? 13.672 34.062 78.789 1.00 21.17 191 TYR B CA 1
ATOM 3082 C C . TYR B 1 191 ? 13.459 34.758 80.128 1.00 25.13 191 TYR B C 1
ATOM 3083 O O . TYR B 1 191 ? 13.262 34.121 81.136 1.00 26.06 191 TYR B O 1
ATOM 3092 N N . ASP B 1 192 ? 13.544 36.076 80.109 1.00 25.88 192 ASP B N 1
ATOM 3093 C CA . ASP B 1 192 ? 13.172 36.891 81.274 1.00 29.09 192 ASP B CA 1
ATOM 3094 C C . ASP B 1 192 ? 12.091 37.892 80.907 1.00 30.44 192 ASP B C 1
ATOM 3095 O O . ASP B 1 192 ? 11.888 38.894 81.609 1.00 30.78 192 ASP B O 1
ATOM 3100 N N . PHE B 1 193 ? 11.360 37.605 79.839 1.00 29.85 193 PHE B N 1
ATOM 3101 C CA . PHE B 1 193 ? 10.387 38.511 79.288 1.00 30.56 193 PHE B CA 1
ATOM 3102 C C . PHE B 1 193 ? 9.195 37.711 78.805 1.00 31.33 193 PHE B C 1
ATOM 3103 O O . PHE B 1 193 ? 9.329 36.524 78.511 1.00 31.57 193 PHE B O 1
ATOM 3111 N N . ALA B 1 194 ? 8.026 38.348 78.733 1.00 32.05 194 ALA B N 1
ATOM 3112 C CA . ALA B 1 194 ? 6.828 37.736 78.159 1.00 33.34 194 ALA B CA 1
ATOM 3113 C C . ALA B 1 194 ? 7.012 37.606 76.662 1.00 33.99 194 ALA B C 1
ATOM 3114 O O . ALA B 1 194 ? 7.437 38.561 75.995 1.00 34.51 194 ALA B O 1
ATOM 3116 N N . ALA B 1 195 ? 6.685 36.437 76.119 1.00 33.90 195 ALA B N 1
ATOM 3117 C CA . ALA B 1 195 ? 6.891 36.248 74.691 1.00 33.87 195 ALA B CA 1
ATOM 3118 C C . ALA B 1 195 ? 5.674 35.667 74.048 1.00 33.75 195 ALA B C 1
ATOM 3119 O O . ALA B 1 195 ? 4.928 34.933 74.675 1.00 34.77 195 ALA B O 1
ATOM 3121 N N . ASP B 1 196 ? 5.478 36.043 72.790 1.00 34.74 196 ASP B N 1
ATOM 3122 C CA . ASP B 1 196 ? 4.521 35.380 71.938 1.00 34.29 196 ASP B CA 1
ATOM 3123 C C . ASP B 1 196 ? 5.370 34.483 71.068 1.00 31.83 196 ASP B C 1
ATOM 3124 O O . ASP B 1 196 ? 6.129 34.954 70.174 1.00 33.09 196 ASP B O 1
ATOM 3129 N N . THR B 1 197 ? 5.339 33.207 71.423 1.00 27.93 197 THR B N 1
ATOM 3130 C CA . THR B 1 197 ? 6.048 32.211 70.643 1.00 24.84 197 THR B CA 1
ATOM 3131 C C . THR B 1 197 ? 5.500 30.809 70.833 1.00 24.11 197 THR B C 1
ATOM 3132 O O . THR B 1 197 ? 4.946 30.470 71.913 1.00 26.09 197 THR B O 1
ATOM 3136 N N . ASN B 1 198 ? 5.643 30.001 69.784 1.00 22.64 198 ASN B N 1
ATOM 3137 C CA . ASN B 1 198 ? 5.241 28.605 69.837 1.00 22.11 198 ASN B CA 1
ATOM 3138 C C . ASN B 1 198 ? 6.433 27.679 70.039 1.00 20.02 198 ASN B C 1
ATOM 3139 O O . ASN B 1 198 ? 6.303 26.434 69.985 1.00 19.98 198 ASN B O 1
ATOM 3144 N N . VAL B 1 199 ? 7.599 28.250 70.377 1.00 17.77 199 VAL B N 1
ATOM 3145 C CA . VAL B 1 199 ? 8.806 27.456 70.394 1.00 16.44 199 VAL B CA 1
ATOM 3146 C C . VAL B 1 199 ? 8.700 26.233 71.359 1.00 17.57 199 VAL B C 1
ATOM 3147 O O . VAL B 1 199 ? 9.163 25.151 71.037 1.00 16.06 199 VAL B O 1
ATOM 3151 N N . VAL B 1 200 ? 8.059 26.423 72.529 1.00 17.54 200 VAL B N 1
ATOM 3152 C CA . VAL B 1 200 ? 7.990 25.301 73.494 1.00 17.50 200 VAL B CA 1
ATOM 3153 C C . VAL B 1 200 ? 7.150 24.177 72.925 1.00 18.65 200 VAL B C 1
ATOM 3154 O O . VAL B 1 200 ? 7.557 23.000 72.909 1.00 19.25 200 VAL B O 1
ATOM 3158 N N . ASP B 1 201 ? 5.990 24.522 72.374 1.00 18.95 201 ASP B N 1
ATOM 3159 C CA . ASP B 1 201 ? 5.136 23.524 71.747 1.00 20.09 201 ASP B CA 1
ATOM 3160 C C . ASP B 1 201 ? 5.785 22.768 70.599 1.00 19.24 201 ASP B C 1
ATOM 3161 O O . ASP B 1 201 ? 5.617 21.557 70.438 1.00 19.35 201 ASP B O 1
ATOM 3166 N N . VAL B 1 202 ? 6.537 23.489 69.784 1.00 18.73 202 VAL B N 1
ATOM 3167 C CA . VAL B 1 202 ? 7.227 22.905 68.647 1.00 18.83 202 VAL B CA 1
ATOM 3168 C C . VAL B 1 202 ? 8.206 21.832 69.142 1.00 17.24 202 VAL B C 1
ATOM 3169 O O . VAL B 1 202 ? 8.231 20.679 68.689 1.00 18.99 202 VAL B O 1
ATOM 3173 N N . PHE B 1 203 ? 9.017 22.212 70.132 1.00 16.49 203 PHE B N 1
ATOM 3174 C CA . PHE B 1 203 ? 9.994 21.306 70.624 1.00 15.90 203 PHE B CA 1
ATOM 3175 C C . PHE B 1 203 ? 9.385 20.136 71.415 1.00 14.64 203 PHE B C 1
ATOM 3176 O O . PHE B 1 203 ? 9.899 19.030 71.355 1.00 17.51 203 PHE B O 1
ATOM 3184 N N . ILE B 1 204 ? 8.290 20.395 72.125 1.00 15.73 204 ILE B N 1
ATOM 3185 C CA . ILE B 1 204 ? 7.605 19.331 72.835 1.00 16.19 204 ILE B CA 1
ATOM 3186 C C . ILE B 1 204 ? 7.170 18.312 71.771 1.00 17.04 204 ILE B C 1
ATOM 3187 O O . ILE B 1 204 ? 7.328 17.090 71.961 1.00 17.34 204 ILE B O 1
ATOM 3192 N N . GLY B 1 205 ? 6.658 18.810 70.642 1.00 17.32 205 GLY B N 1
ATOM 3193 C CA . GLY B 1 205 ? 6.283 17.863 69.572 1.00 19.41 205 GLY B CA 1
ATOM 3194 C C . GLY B 1 205 ? 7.433 16.995 69.036 1.00 19.15 205 GLY B C 1
ATOM 3195 O O . GLY B 1 205 ? 7.263 15.758 68.886 1.00 21.89 205 GLY B O 1
ATOM 3196 N N . TYR B 1 206 ? 8.550 17.614 68.688 1.00 19.18 206 TYR B N 1
ATOM 3197 C CA . TYR B 1 206 ? 9.723 16.897 68.159 1.00 20.65 206 TYR B CA 1
ATOM 3198 C C . TYR B 1 206 ? 10.183 15.889 69.204 1.00 20.06 206 TYR B C 1
ATOM 3199 O O . TYR B 1 206 ? 10.477 14.742 68.908 1.00 20.67 206 TYR B O 1
ATOM 3208 N N . LEU B 1 207 ? 10.272 16.335 70.448 1.00 18.47 207 LEU B N 1
ATOM 3209 C CA . LEU B 1 207 ? 10.756 15.492 71.515 1.00 18.31 207 LEU B CA 1
ATOM 3210 C C . LEU B 1 207 ? 9.846 14.271 71.698 1.00 20.69 207 LEU B C 1
ATOM 3211 O O . LEU B 1 207 ? 10.335 13.126 71.768 1.00 21.97 207 LEU B O 1
ATOM 3216 N N . ARG B 1 208 ? 8.529 14.493 71.699 1.00 19.32 208 ARG B N 1
ATOM 3217 C CA . ARG B 1 208 ? 7.577 13.423 71.898 1.00 20.94 208 ARG B CA 1
ATOM 3218 C C . ARG B 1 208 ? 7.716 12.426 70.768 1.00 21.55 208 ARG B C 1
ATOM 3219 O O . ARG B 1 208 ? 7.680 11.210 70.984 1.00 22.99 208 ARG B O 1
ATOM 3227 N N . ARG B 1 209 ? 7.872 12.926 69.553 1.00 21.79 209 ARG B N 1
ATOM 3228 C CA . ARG B 1 209 ? 7.927 12.016 68.370 1.00 23.33 209 ARG B CA 1
ATOM 3229 C C . ARG B 1 209 ? 9.137 11.119 68.430 1.00 23.59 209 ARG B C 1
ATOM 3230 O O . ARG B 1 209 ? 9.026 9.917 68.168 1.00 24.50 209 ARG B O 1
ATOM 3238 N N . LYS B 1 210 ? 10.281 11.701 68.781 1.00 22.60 210 LYS B N 1
ATOM 3239 C CA . LYS B 1 210 ? 11.533 10.984 68.989 1.00 21.36 210 LYS B CA 1
ATOM 3240 C C . LYS B 1 210 ? 11.451 9.987 70.130 1.00 21.52 210 LYS B C 1
ATOM 3241 O O . LYS B 1 210 ? 11.961 8.870 70.002 1.00 21.72 210 LYS B O 1
ATOM 3247 N N . LEU B 1 211 ? 10.796 10.344 71.234 1.00 21.00 211 LEU B N 1
ATOM 3248 C CA . LEU B 1 211 ? 10.706 9.398 72.337 1.00 22.73 211 LEU B CA 1
ATOM 3249 C C . LEU B 1 211 ? 9.842 8.228 71.943 1.00 24.75 211 LEU B C 1
ATOM 3250 O O . LEU B 1 211 ? 10.084 7.079 72.331 1.00 25.57 211 LEU B O 1
ATOM 3255 N N . GLU B 1 212 ? 8.875 8.486 71.091 1.00 27.04 212 GLU B N 1
ATOM 3256 C CA . GLU B 1 212 ? 7.950 7.422 70.786 1.00 30.89 212 GLU B CA 1
ATOM 3257 C C . GLU B 1 212 ? 8.154 6.627 69.496 1.00 34.26 212 GLU B C 1
ATOM 3258 O O . GLU B 1 212 ? 7.498 5.591 69.390 1.00 36.07 212 GLU B O 1
ATOM 3264 N N . ALA B 1 213 ? 9.076 6.927 68.571 1.00 36.97 213 ALA B N 1
ATOM 3265 C CA . ALA B 1 213 ? 10.429 6.369 68.421 1.00 40.66 213 ALA B CA 1
ATOM 3266 C C . ALA B 1 213 ? 10.224 4.911 67.978 1.00 42.26 213 ALA B C 1
ATOM 3267 O O . ALA B 1 213 ? 9.506 4.623 66.999 1.00 43.28 213 ALA B O 1
ATOM 3269 N N . GLY B 1 214 ? 10.846 3.997 68.717 1.00 44.10 214 GLY B N 1
ATOM 3270 C CA . GLY B 1 214 ? 10.714 2.565 68.472 1.00 45.01 214 GLY B CA 1
ATOM 3271 C C . GLY B 1 214 ? 9.262 2.107 68.494 1.00 46.07 214 GLY B C 1
ATOM 3272 O O . GLY B 1 214 ? 8.670 1.946 69.563 1.00 46.86 214 GLY B O 1
ATOM 3273 N N . GLY B 1 216 ? 7.411 3.102 72.189 1.00 42.48 216 GLY B N 1
ATOM 3274 C CA . GLY B 1 216 ? 6.735 2.467 73.339 1.00 42.34 216 GLY B CA 1
ATOM 3275 C C . GLY B 1 216 ? 5.674 3.336 74.009 1.00 41.01 216 GLY B C 1
ATOM 3276 O O . GLY B 1 216 ? 4.866 3.958 73.314 1.00 41.31 216 GLY B O 1
ATOM 3277 N N . PRO B 1 217 ? 5.670 3.395 75.365 1.00 38.82 217 PRO B N 1
ATOM 3278 C CA . PRO B 1 217 ? 4.642 4.173 76.081 1.00 36.84 217 PRO B CA 1
ATOM 3279 C C . PRO B 1 217 ? 4.853 5.683 75.886 1.00 34.09 217 PRO B C 1
ATOM 3280 O O . PRO B 1 217 ? 5.970 6.101 75.583 1.00 35.14 217 PRO B O 1
ATOM 3284 N N . ARG B 1 218 ? 3.784 6.464 76.020 1.00 31.35 218 ARG B N 1
ATOM 3285 C CA . ARG B 1 218 ? 3.888 7.903 76.045 1.00 28.23 218 ARG B CA 1
ATOM 3286 C C . ARG B 1 218 ? 4.411 8.315 77.425 1.00 25.11 218 ARG B C 1
ATOM 3287 O O . ARG B 1 218 ? 3.849 7.991 78.483 1.00 24.51 218 ARG B O 1
ATOM 3295 N N . LEU B 1 219 ? 5.493 9.061 77.380 1.00 22.94 219 LEU B N 1
ATOM 3296 C CA . LEU B 1 219 ? 6.122 9.496 78.608 1.00 19.41 219 LEU B CA 1
ATOM 3297 C C . LEU B 1 219 ? 5.979 11.002 78.784 1.00 20.21 219 LEU B C 1
ATOM 3298 O O . LEU B 1 219 ? 6.102 11.523 79.890 1.00 19.00 219 LEU B O 1
ATOM 3303 N N . LEU B 1 220 ? 5.771 11.703 77.688 1.00 19.35 220 LEU B N 1
ATOM 3304 C CA . LEU B 1 220 ? 5.722 13.170 77.697 1.00 18.64 220 LEU B CA 1
ATOM 3305 C C . LEU B 1 220 ? 4.294 13.625 77.451 1.00 19.70 220 LEU B C 1
ATOM 3306 O O . LEU B 1 220 ? 3.767 13.459 76.342 1.00 21.10 220 LEU B O 1
ATOM 3311 N N . HIS B 1 221 ? 3.656 14.183 78.485 1.00 19.11 221 HIS B N 1
ATOM 3312 C CA . HIS B 1 221 ? 2.209 14.411 78.471 1.00 19.69 221 HIS B CA 1
ATOM 3313 C C . HIS B 1 221 ? 1.919 15.883 78.476 1.00 21.54 221 HIS B C 1
ATOM 3314 O O . HIS B 1 221 ? 2.530 16.654 79.174 1.00 21.73 221 HIS B O 1
ATOM 3321 N N . THR B 1 222 ? 0.908 16.265 77.725 1.00 23.17 222 THR B N 1
ATOM 3322 C CA . THR B 1 222 ? 0.477 17.647 77.707 1.00 24.33 222 THR B CA 1
ATOM 3323 C C . THR B 1 222 ? -0.753 17.722 78.579 1.00 25.82 222 THR B C 1
ATOM 3324 O O . THR B 1 222 ? -1.698 16.969 78.356 1.00 27.36 222 THR B O 1
ATOM 3328 N N . VAL B 1 223 ? -0.695 18.559 79.623 1.00 24.99 223 VAL B N 1
ATOM 3329 C CA . VAL B 1 223 ? -1.815 18.794 80.543 1.00 25.54 223 VAL B CA 1
ATOM 3330 C C . VAL B 1 223 ? -2.520 20.084 80.063 1.00 25.60 223 VAL B C 1
ATOM 3331 O O . VAL B 1 223 ? -2.055 21.183 80.343 1.00 25.35 223 VAL B O 1
ATOM 3335 N N . ARG B 1 224 ? -3.607 19.945 79.288 1.00 28.86 224 ARG B N 1
ATOM 3336 C CA . ARG B 1 224 ? -4.181 21.124 78.608 1.00 29.30 224 ARG B CA 1
ATOM 3337 C C . ARG B 1 224 ? -4.473 22.278 79.565 1.00 28.84 224 ARG B C 1
ATOM 3338 O O . ARG B 1 224 ? -5.054 22.075 80.638 1.00 28.09 224 ARG B O 1
ATOM 3346 N N . GLY B 1 225 ? -4.001 23.475 79.205 1.00 27.97 225 GLY B N 1
ATOM 3347 C CA . GLY B 1 225 ? -4.181 24.665 80.028 1.00 28.03 225 GLY B CA 1
ATOM 3348 C C . GLY B 1 225 ? -3.241 24.768 81.205 1.00 27.82 225 GLY B C 1
ATOM 3349 O O . GLY B 1 225 ? -3.267 25.771 81.926 1.00 29.10 225 GLY B O 1
ATOM 3350 N N . VAL B 1 226 ? -2.393 23.745 81.406 1.00 26.78 226 VAL B N 1
ATOM 3351 C CA . VAL B 1 226 ? -1.538 23.725 82.597 1.00 26.72 226 VAL B CA 1
ATOM 3352 C C . VAL B 1 226 ? -0.064 23.602 82.265 1.00 26.18 226 VAL B C 1
ATOM 3353 O O . VAL B 1 226 ? 0.738 24.428 82.698 1.00 27.27 226 VAL B O 1
ATOM 3357 N N . GLY B 1 227 ? 0.285 22.596 81.476 1.00 24.68 227 GLY B N 1
ATOM 3358 C CA . GLY B 1 227 ? 1.672 22.459 81.067 1.00 22.03 227 GLY B CA 1
ATOM 3359 C C . GLY B 1 227 ? 2.018 21.081 80.577 1.00 20.08 227 GLY B C 1
ATOM 3360 O O . GLY B 1 227 ? 1.205 20.409 79.999 1.00 20.81 227 GLY B O 1
ATOM 3361 N N . PHE B 1 228 ? 3.284 20.712 80.771 1.00 19.99 228 PHE B N 1
ATOM 3362 C CA . PHE B 1 228 ? 3.818 19.468 80.265 1.00 17.85 228 PHE B CA 1
ATOM 3363 C C . PHE B 1 228 ? 4.512 18.709 81.360 1.00 17.08 228 PHE B C 1
ATOM 3364 O O . PHE B 1 228 ? 5.062 19.285 82.283 1.00 16.67 228 PHE B O 1
ATOM 3372 N N . VAL B 1 229 ? 4.504 17.407 81.263 1.00 16.89 229 VAL B N 1
ATOM 3373 C CA . VAL B 1 229 ? 5.059 16.615 82.340 1.00 16.37 229 VAL B CA 1
ATOM 3374 C C . VAL B 1 229 ? 5.650 15.353 81.722 1.00 17.04 229 VAL B C 1
ATOM 3375 O O . VAL B 1 229 ? 5.047 14.708 80.841 1.00 16.78 229 VAL B O 1
ATOM 3379 N N . LEU B 1 230 ? 6.812 14.987 82.221 1.00 16.19 230 LEU B N 1
ATOM 3380 C CA . LEU B 1 230 ? 7.447 13.750 81.859 1.00 17.21 230 LEU B CA 1
ATOM 3381 C C . LEU B 1 230 ? 7.190 12.712 82.958 1.00 18.53 230 LEU B C 1
ATOM 3382 O O . LEU B 1 230 ? 7.665 12.852 84.114 1.00 17.63 230 LEU B O 1
ATOM 3387 N N . ARG B 1 231 ? 6.490 11.636 82.654 1.00 19.38 231 ARG B N 1
ATOM 3388 C CA . ARG B 1 231 ? 6.326 10.567 83.629 1.00 20.89 231 ARG B CA 1
ATOM 3389 C C . ARG B 1 231 ? 5.767 9.322 82.985 1.00 23.45 231 ARG B C 1
ATOM 3390 O O . ARG B 1 231 ? 5.072 9.414 81.989 1.00 22.32 231 ARG B O 1
ATOM 3398 N N . MET B 1 232 ? 6.047 8.172 83.588 1.00 26.61 232 MET B N 1
ATOM 3399 C CA . MET B 1 232 ? 5.532 6.888 83.088 1.00 32.30 232 MET B CA 1
ATOM 3400 C C . MET B 1 232 ? 4.045 6.724 83.434 1.00 35.94 232 MET B C 1
ATOM 3401 O O . MET B 1 232 ? 3.620 7.086 84.538 1.00 36.03 232 MET B O 1
ATOM 3406 N N . GLN B 1 233 ? 3.295 6.190 82.461 1.00 39.31 233 GLN B N 1
ATOM 3407 C CA . GLN B 1 233 ? 1.877 5.773 82.517 1.00 43.38 233 GLN B CA 1
ATOM 3408 C C . GLN B 1 233 ? 0.930 6.818 81.943 1.00 45.18 233 GLN B C 1
ATOM 3409 O O . GLN B 1 233 ? 0.611 7.780 82.649 1.00 46.55 233 GLN B O 1
#

Foldseek 3Di:
DFEEEEEALPVVVQVVLQVVVVVVPHRYHYYNALVRVVVCCVVPVGQEYEAEADHPPAGRLRSLLVCVVVVNLRAYEYAAAQPPPPRDDDNVQSAHQHYDYPPDDSVVVVLQVVLSNQVSPDPDDDPDAWFDAPQWIQGQVVLWIDGVNHTQDDHPLLSLQVNVQRSVAPDFAAPVRCCCRRSVGPDDDDCVVVVSLVVNQVRNVCDDGQWDADPPTGIHGHHD/DFEEEEEAQPVVVQVVLCVLVVVVPYRYDYYNALVRVVVVCVPPNGQAYEAEADHPPAGLLRSLLVCVVVVNQRAYEYEEAPPPVVRVLSNVQSAHQHYDYPPDDNVQVVQLVVLCNVQGPAFPADDQDWFDAPQWTQHRVVLFIAGVRHTQDGHPLLSNLVRVQRSVAPDFAAPVRCCCGRRVGPDDDDDCVVVSSLVVSQVSNVPVDFRQWDADPPTGIHGHGD

Organism: Mycobacterium tuberculosis (strain ATCC 25618 / H37Rv) (NCBI:txid83332)

B-factor: mean 24.23, std 8.74, range [11.05, 64.46]

Solvent-accessible surface area: 20452 Å² total; per-residue (Å²): 112,50,53,0,0,0,0,1,62,67,82,114,42,12,44,69,13,44,148,11,0,117,150,47,41,12,86,19,12,45,0,76,19,0,45,71,1,38,156,9,8,108,102,55,114,8,30,0,1,0,0,10,17,119,19,79,119,54,50,0,50,38,0,0,71,27,3,40,78,111,42,44,66,14,6,0,0,0,3,13,56,128,43,122,127,73,110,98,3,30,2,0,65,31,0,0,0,1,8,10,42,74,137,38,97,58,71,67,0,20,21,15,0,95,1,4,29,103,86,128,51,47,112,98,49,42,80,25,115,66,20,66,6,37,27,0,69,0,32,23,18,42,112,57,1,102,22,113,61,105,88,19,116,32,21,38,5,1,8,31,0,0,13,26,0,1,56,80,92,71,42,60,13,34,96,71,88,0,9,108,70,2,3,2,6,105,89,58,148,19,58,0,0,45,35,0,4,21,9,0,52,143,71,6,54,116,79,52,101,3,1,37,48,57,183,79,91,8,6,12,0,130,94,146,122,48,48,0,1,0,0,0,47,64,84,118,41,14,37,70,10,42,155,10,0,115,154,45,43,15,93,11,15,51,0,68,16,0,43,76,1,39,160,17,4,107,114,70,210,12,42,0,1,0,0,6,2,37,6,6,60,54,34,0,38,27,1,0,71,28,6,41,83,149,130,52,77,15,5,0,0,0,0,1,49,166,74,25,48,63,48,25,27,36,0,1,70,27,0,0,3,1,21,9,18,40,122,38,98,59,72,64,0,15,22,7,0,94,1,4,32,113,48,95,52,88,24,45,30,100,40,87,143,47,21,73,4,39,24,0,54,0,26,13,85,44,88,111,2,34,22,117,52,104,74,21,126,29,21,27,4,1,8,3,0,0,0,0,0,1,49,64,92,70,42,61,8,34,108,69,81,0,14,100,44,2,2,3,8,108,56,110,34,147,18,95,0,0,50,32,0,3,15,3,0,45,104,67,5,47,65,98,66,56,124,3,0,38,69,55,226,90,89,8,9,10,0,99,69,172

Sequence (450 aa):
SPRVLVVDDDSDVLASLERGLRLSGFEVATAVDGAEALRSATENRPDAIVLDINMPVLDGVSVVTALRAMDNDVPVCVLSARSSVDDRVAGLEAGADDYLVKPFVLAELVARVKALLRRRGSTATSSSETITVGPLEVDIPGRRARVNGVDVDLTKREFDLLAVLAEHKTAVLSRAQLLELVWGYDFADTNVVDVFIGYLRRKLEAGPRLLHTVRGVGFVLRMQSPRVLVVDDDSDVLASLERGLRLSGFEVATAVDGAEALRSATENRPDAIVLDINMPVLDGVSVVTALRAMDNDVPVCVLSARSSVDDRVAGLEAGADDYLVKPFVLAELVARVKALLRRRGSTATSSSETITVGPLEVDIPGRRARVNGVDVDLTKREFDLLAVLAEHKTAVLSRAQLLELVWGYDFAADTNVVDVFIGYLRRKLEAGGPRLLHTVRGVGFVLRMQ

Nearest PDB structures (foldseek):
  1ys7-assembly1_B  TM=1.004E+00  e=1.246E-49  Mycobacterium tuberculosis
  1ys6-assembly1_B  TM=1.003E+00  e=1.794E-45  Mycobacterium tuberculosis
  1ys7-assembly1_A  TM=9.636E-01  e=8.416E-43  Mycobacterium tuberculosis
  1ys6-assembly1_A  TM=9.652E-01  e=8.251E-42  Mycobacterium tuberculosis
  2pl1-assembly1_A  TM=9.282E-01  e=5.161E-12  Escherichia coli

Secondary structure (DSSP, 8-state):
--EEEEE-S-HHHHHHHHHHHHHTT-EEEEESSHHHHHHHHHHS--SEEEEESS-SSS-HHHHHHHHHHTT----EEEEE---TTT---TTTTTT-SEEEESS--HHHHHHHHHHHHHHHH--------EEEETTEEEETTTTEEEETTEE----HHHHHHHHHHHHTTT--B-HHHHIIIII--------HHHHHHHHHHHHHH-----EEEETTTEEEE---/--EEEEE-S-HHHHHHHHHHHHHTT-EEEEESSHHHHHHHHHHS--SEEEEESS-SSS-HHHHHHHHHHTT----EEEEEETT-HHHHHHHHHHT--EEEEES--HHHHHHHHHHHHHTSSS-S----SPEEETTEEEETTTTEEEETTEE----HHHHHHHHHHHHTTT-EE-HHHHIIIII---S-----HHHHHHHHHHHHHH------EEEETTTEEEE---

Radius of gyration: 23.89 Å; Cα contacts (8 Å, |Δi|>4): 845; chains: 2; bounding box: 55×54×70 Å

InterPro domains:
  IPR001789 Signal transduction response regulator, receiver domain [PF00072] (10-120)
  IPR001789 Signal transduction response regulator, receiver domain [PS50110] (9-123)
  IPR001789 Signal transduction response regulator, receiver domain [SM00448] (8-119)
  IPR001867 OmpR/PhoB-type DNA-binding domain [PF00486] (157-230)
  IPR001867 OmpR/PhoB-type DNA-binding domain [PS51755] (134-232)
  IPR001867 OmpR/PhoB-type DNA-binding domain [SM00862] (155-230)
  IPR001867 OmpR/PhoB-type DNA-binding domain [cd00383] (142-230)
  IPR011006 CheY-like superfamily [SSF52172] (7-181)
  IPR036388 Winged helix-like DNA-binding domain superfamily [G3DSA:1.10.10.10] (129-233)
  IPR039420 Transcriptional regulatory protein WalR-like [PTHR48111] (9-227)

GO terms:
  GO:0000287 magnesium ion binding (F, IDA)
  GO:0005509 calcium ion binding (F, IDA)
  GO:0005886 plasma membrane (C, HDA)